Protein AF-A0A182SJ59-F1 (afdb_monomer)

Sequence (377 aa):
MSSLLSLVAFGLVLLAVPGLAGTRPQEVRINKCCRLGEFYNVAERLCVAGGIAKWVPRIFLPAKGQLYKDLGSAPPFMKFTEQQQPETCPRPNVYDVDLVTLMGNGSLFLNQKHVLVPVPDYCIDEKVALVCPERPTDVLGADGNKGGQMDSLQAPEKTSVVLRCCGSNFAYDRGNRTCSKLPRGHELYDSKIVNSPYVELSYGFPACKEHAIAGAFEESRLQEQTGSVTTDSGKIFASGEFCLEHVRDDDRTVYVFTCSEHFQPASVPIAKQDGRLVLYSAGLLISTIFLAATLATGLLVPSQHHVLHWRCQTHYVACLLVGDLLLAITQLSGNSITGPACTTIGSPLFSRGGGYCLAAWAQKKKHPFMRGKVIYN

Nearest PDB structures (foldseek):
  5szg-assembly1_A  TM=8.572E-01  e=7.106E+00  Homo sapiens
  4ijj-assembly1_A  TM=4.856E-01  e=3.354E+00  Pseudomonas aeruginosa UCBPP-PA14

Foldseek 3Di:
DDDDDDDDDDPPPPPPPPPPPDPDQAAEEAEAQAAQQWFQDPVVRDTDGHAHNFQDFWEDEVVVRDIDDDGSDDDPRYHYDHNQAQPPDPAFDKDFSVQWYAYSNGWIQRNFQRDTHHRNQWHDGRTIITGHDDDPDDDPDPDDDDDDDDDPPPQAAQQEEAEAADDQQWAQEPVVRDTDHHDPPPPCHRDDPADDSNYHYTYHAAPEDDKDFLAWFDNVQQDRNQRWGAHPLRDIDGHRQWHWGHHPPDDRTITIMGYVVVPPPPPPPPPDPPPVLVVLLVVLVVLLVVLVVVLVVLVVDPDPPCPPVSVVVSVQSVVVNVVSVLVNCCSVCPPVDDDVVVVVSVDPPPDDDDPDHPVVVVPPVPDDDDDDDDDDD

pLDDT: mean 71.76, std 20.45, range [23.69, 93.69]

Secondary structure (DSSP, 8-state):
---------------------PPPPPPEEEEBSS-TTEEEETTTTEEEE---SS----EEEGGGTEE--STT---TTEEEETT---TT-SSPEEEEGGGEEEETTSPEEETTTTEEEPGGGEEE-SSEEEEPPPP------SS--------TT-SPP--EEEEESS-TTEEEETTTTEEEEPPTT-TTTT--S---TTEEEEE---SSSSEEEEEE--GGGEETTTTEEE-TTS-EE-BTTEEEEEBTTSSS-EEEEEETTT--------TT-TTHHHHHHHHHHHHHHHHHHHHHHHHH---SS-HHHHHHHHHHHHHHHHHHHHHHHHHHHTT---SHHHHHHHS---SSS-TTSTTTTSSTTS------PPP--

Radius of gyration: 36.67 Å; Cα contacts (8 Å, |Δi|>4): 521; chains: 1; bounding box: 100×80×108 Å

InterPro domains:
  IPR052808 G-protein coupled receptor Mth-like [PTHR46953] (5-346)

Mean predicted aligned error: 19.68 Å

Solvent-accessible surface area (backbone atoms only — not comparable to full-atom values): 23242 Å² total; per-residue (Å²): 133,84,84,86,88,86,81,88,82,81,80,79,78,76,76,76,72,81,70,83,74,72,76,74,73,72,77,34,73,35,35,21,40,28,46,88,30,29,28,72,37,80,90,79,73,41,67,40,82,81,33,66,84,64,70,51,78,56,36,37,31,72,95,73,74,41,66,66,80,59,80,48,54,70,60,94,41,52,45,77,41,61,58,30,61,36,80,80,42,98,70,52,46,82,39,54,37,89,49,39,37,37,34,72,84,42,33,39,31,33,60,40,68,76,42,77,42,54,48,62,42,26,14,39,43,86,65,35,26,39,33,42,71,82,70,97,62,80,76,87,62,95,62,99,65,92,73,78,90,70,68,91,86,69,70,66,72,61,63,14,49,37,32,24,40,40,56,92,43,37,28,36,31,81,88,77,73,40,69,39,81,57,58,92,87,43,90,66,48,82,61,71,94,71,94,51,78,36,47,39,78,32,35,38,68,43,96,60,96,50,78,36,79,76,42,69,59,56,76,90,40,48,40,56,73,63,29,25,39,46,44,90,88,71,50,75,40,53,50,60,54,35,15,39,40,40,41,71,93,49,92,81,50,37,29,34,34,26,35,45,86,74,53,65,80,73,69,73,75,77,82,81,60,75,69,61,57,53,51,53,50,52,50,35,54,54,50,38,54,54,45,51,51,52,52,51,54,49,73,73,54,78,67,93,75,58,75,68,62,57,51,54,53,50,54,51,50,52,53,50,37,55,51,40,48,51,54,41,47,54,65,74,42,62,84,77,60,80,58,75,66,45,55,59,71,71,37,77,92,80,77,88,87,78,95,70,77,69,72,71,66,71,62,76,80,76,72,93,84,88,86,79,87,85,88,85,136

Structure (mmCIF, N/CA/C/O backbone):
data_AF-A0A182SJ59-F1
#
_entry.id   AF-A0A182SJ59-F1
#
loop_
_atom_site.group_PDB
_atom_site.id
_atom_site.type_symbol
_atom_site.label_atom_id
_atom_site.label_alt_id
_atom_site.label_comp_id
_atom_site.label_asym_id
_atom_site.label_entity_id
_atom_site.label_seq_id
_atom_site.pdbx_PDB_ins_code
_atom_site.Cartn_x
_atom_site.Cartn_y
_atom_site.Cartn_z
_atom_site.occupancy
_atom_site.B_iso_or_equiv
_atom_site.auth_seq_id
_atom_site.auth_comp_id
_atom_site.auth_asym_id
_atom_site.auth_atom_id
_atom_site.pdbx_PDB_model_num
ATOM 1 N N . MET A 1 1 ? 71.422 -63.489 -22.063 1.00 36.53 1 MET A N 1
ATOM 2 C CA . MET A 1 1 ? 71.045 -62.222 -22.724 1.00 36.53 1 MET A CA 1
ATOM 3 C C . MET A 1 1 ? 69.590 -61.936 -22.368 1.00 36.53 1 MET A C 1
ATOM 5 O O . MET A 1 1 ? 68.780 -62.815 -22.606 1.00 36.53 1 MET A O 1
ATOM 9 N N . SER A 1 2 ? 69.342 -60.776 -21.738 1.00 35.69 2 SER A N 1
ATOM 10 C CA . SER A 1 2 ? 68.062 -60.085 -21.425 1.00 35.69 2 SER A CA 1
ATOM 11 C C . SER A 1 2 ? 66.945 -60.888 -20.728 1.00 35.69 2 SER A C 1
ATOM 13 O O . SER A 1 2 ? 66.396 -61.809 -21.306 1.00 35.69 2 SER A O 1
ATOM 15 N N . SER A 1 3 ? 66.594 -60.678 -19.452 1.00 35.38 3 SER A N 1
ATOM 16 C CA . SER A 1 3 ? 66.196 -59.451 -18.725 1.00 35.38 3 SER A CA 1
ATOM 17 C C . SER A 1 3 ? 64.843 -58.861 -19.173 1.00 35.38 3 SER A C 1
ATOM 19 O O . SER A 1 3 ? 64.763 -58.255 -20.231 1.00 35.38 3 SER A O 1
ATOM 21 N N . LEU A 1 4 ? 63.824 -59.099 -18.330 1.00 38.91 4 LEU A N 1
ATOM 22 C CA . LEU A 1 4 ? 62.827 -58.173 -17.750 1.00 38.91 4 LEU A CA 1
ATOM 23 C C . LEU A 1 4 ? 62.062 -57.122 -18.599 1.00 38.91 4 LEU A C 1
ATOM 25 O O . LEU A 1 4 ? 62.650 -56.340 -19.332 1.00 38.91 4 LEU A O 1
ATOM 29 N N . LEU A 1 5 ? 60.770 -56.999 -18.223 1.00 38.84 5 LEU A N 1
ATOM 30 C CA . LEU A 1 5 ? 59.840 -55.847 -18.306 1.00 38.84 5 LEU A CA 1
ATOM 31 C C . LEU A 1 5 ? 59.159 -55.566 -19.664 1.00 38.84 5 LEU A C 1
ATOM 33 O O . LEU A 1 5 ? 59.815 -55.198 -20.626 1.00 38.84 5 LEU A O 1
ATOM 37 N N . SER A 1 6 ? 57.816 -55.569 -19.725 1.00 36.47 6 SER A N 1
ATOM 38 C CA . SER A 1 6 ? 57.025 -54.373 -19.372 1.00 36.47 6 SER A CA 1
ATOM 39 C C . SER A 1 6 ? 55.509 -54.492 -19.653 1.00 36.47 6 SER A C 1
ATOM 41 O O . SER A 1 6 ? 55.091 -54.931 -20.717 1.00 36.47 6 SER A O 1
ATOM 43 N N . LEU A 1 7 ? 54.736 -53.961 -18.695 1.00 41.69 7 LEU A N 1
ATOM 44 C CA . LEU A 1 7 ? 53.456 -53.237 -18.815 1.00 41.69 7 LEU A CA 1
ATOM 45 C C . LEU A 1 7 ? 52.148 -53.983 -19.148 1.00 41.69 7 LEU A C 1
ATOM 47 O O . LEU A 1 7 ? 51.670 -54.030 -20.276 1.00 41.69 7 LEU A O 1
ATOM 51 N N . VAL A 1 8 ? 51.470 -54.383 -18.066 1.00 41.34 8 VAL A N 1
ATOM 52 C CA . VAL A 1 8 ? 50.005 -54.462 -17.974 1.00 41.34 8 VAL A CA 1
ATOM 53 C C . VAL A 1 8 ? 49.444 -53.034 -17.998 1.00 41.34 8 VAL A C 1
ATOM 55 O O . VAL A 1 8 ? 49.619 -52.276 -17.044 1.00 41.34 8 VAL A O 1
ATOM 58 N N . ALA A 1 9 ? 48.777 -52.656 -19.086 1.00 43.44 9 ALA A N 1
ATOM 59 C CA . ALA A 1 9 ? 48.043 -51.400 -19.183 1.00 43.44 9 ALA A CA 1
ATOM 60 C C . ALA A 1 9 ? 46.674 -51.544 -18.494 1.00 43.44 9 ALA A C 1
ATOM 62 O O . ALA A 1 9 ? 45.722 -52.068 -19.070 1.00 43.44 9 ALA A O 1
ATOM 63 N N . PHE A 1 10 ? 46.571 -51.079 -17.247 1.00 40.28 10 PHE A N 1
ATOM 64 C CA . PHE A 1 10 ? 45.283 -50.831 -16.597 1.00 40.28 10 PHE A CA 1
ATOM 65 C C . PHE A 1 10 ? 44.642 -49.591 -17.235 1.00 40.28 10 PHE A C 1
ATOM 67 O O . PHE A 1 10 ? 45.001 -48.455 -16.927 1.00 40.28 10 PHE A O 1
ATOM 74 N N . GLY A 1 11 ? 43.698 -49.814 -18.149 1.00 38.88 11 GLY A N 1
ATOM 75 C CA . GLY A 1 11 ? 42.823 -48.771 -18.673 1.00 38.88 11 GLY A CA 1
ATOM 76 C C . GLY A 1 11 ? 41.840 -48.320 -17.596 1.00 38.88 11 GLY A C 1
ATOM 77 O O . GLY A 1 11 ? 40.799 -48.941 -17.399 1.00 38.88 11 GLY A O 1
ATOM 78 N N . LEU A 1 12 ? 42.175 -47.239 -16.891 1.00 42.06 12 LEU A N 1
ATOM 79 C CA . LEU A 1 12 ? 41.248 -46.529 -16.018 1.00 42.06 12 LEU A CA 1
ATOM 80 C C . LEU A 1 12 ? 40.270 -45.751 -16.913 1.00 42.06 12 LEU A C 1
ATOM 82 O O . LEU A 1 12 ? 40.544 -44.627 -17.333 1.00 42.06 12 LEU A O 1
ATOM 86 N N . VAL A 1 13 ? 39.144 -46.372 -17.266 1.00 42.69 13 VAL A N 1
ATOM 87 C CA . VAL A 1 13 ? 38.029 -45.677 -17.921 1.00 42.69 13 VAL A CA 1
ATOM 88 C C . VAL A 1 13 ? 37.413 -44.744 -16.881 1.00 42.69 13 VAL A C 1
ATOM 90 O O . VAL A 1 13 ? 36.574 -45.141 -16.074 1.00 42.69 13 VAL A O 1
ATOM 93 N N . LEU A 1 14 ? 37.880 -43.495 -16.873 1.00 40.72 14 LEU A N 1
ATOM 94 C CA . LEU A 1 14 ? 37.204 -42.377 -16.229 1.00 40.72 14 LEU A CA 1
ATOM 95 C C . LEU A 1 14 ? 35.844 -42.213 -16.910 1.00 40.72 14 LEU A C 1
ATOM 97 O O . LEU A 1 14 ? 35.724 -41.574 -17.953 1.00 40.72 14 LEU A O 1
ATOM 101 N N . LEU A 1 15 ? 34.817 -42.819 -16.316 1.00 43.41 15 LEU A N 1
ATOM 102 C CA . LEU A 1 15 ? 33.432 -42.446 -16.554 1.00 43.41 15 LEU A CA 1
ATOM 103 C C . LEU A 1 15 ? 33.292 -40.983 -16.130 1.00 43.41 15 LEU A C 1
ATOM 105 O O . LEU A 1 15 ? 33.127 -40.670 -14.951 1.00 43.41 15 LEU A O 1
ATOM 109 N N . ALA A 1 16 ? 33.418 -40.083 -17.104 1.00 40.00 16 ALA A N 1
ATOM 110 C CA . ALA A 1 16 ? 33.012 -38.701 -16.968 1.00 40.00 16 ALA A CA 1
ATOM 111 C C . ALA A 1 16 ? 31.518 -38.707 -16.638 1.00 40.00 16 ALA A C 1
ATOM 113 O O . ALA A 1 16 ? 30.671 -38.897 -17.509 1.00 40.00 16 ALA A O 1
ATOM 114 N N . VAL A 1 17 ? 31.204 -38.553 -15.353 1.00 47.22 17 VAL A N 1
ATOM 115 C CA . VAL A 1 17 ? 29.862 -38.206 -14.901 1.00 47.22 17 VAL A CA 1
ATOM 116 C C . VAL A 1 17 ? 29.517 -36.905 -15.625 1.00 47.22 17 VAL A C 1
ATOM 118 O O . VAL A 1 17 ? 30.250 -35.926 -15.448 1.00 47.22 17 VAL A O 1
ATOM 121 N N . PRO A 1 18 ? 28.466 -36.855 -16.463 1.00 48.31 18 PRO A N 1
ATOM 122 C CA . PRO A 1 18 ? 28.011 -35.591 -17.001 1.00 48.31 18 PRO A CA 1
ATOM 123 C C . PRO A 1 18 ? 27.525 -34.784 -15.803 1.00 48.31 18 PRO A C 1
ATOM 125 O O . PRO A 1 18 ? 26.466 -35.049 -15.232 1.00 48.31 18 PRO A O 1
ATOM 128 N N . GLY A 1 19 ? 28.363 -33.843 -15.366 1.00 42.59 19 GLY A N 1
ATOM 129 C CA . GLY A 1 19 ? 27.970 -32.843 -14.396 1.00 42.59 19 GLY A CA 1
ATOM 130 C C . GLY A 1 19 ? 26.693 -32.204 -14.911 1.00 42.59 19 GLY A C 1
ATOM 131 O O . GLY A 1 19 ? 26.637 -31.790 -16.069 1.00 42.59 19 GLY A O 1
ATOM 132 N N . LEU A 1 20 ? 25.664 -32.183 -14.062 1.00 43.38 20 LEU A N 1
ATOM 133 C CA . LEU A 1 20 ? 24.454 -31.406 -14.277 1.00 43.38 20 LEU A CA 1
ATOM 134 C C . LEU A 1 20 ? 24.878 -29.988 -14.660 1.00 43.38 20 LEU A C 1
ATOM 136 O O . LEU A 1 20 ? 25.262 -29.187 -13.807 1.00 43.38 20 LEU A O 1
ATOM 140 N N . ALA A 1 21 ? 24.854 -29.702 -15.960 1.00 42.50 21 ALA A N 1
ATOM 141 C CA . ALA A 1 21 ? 25.002 -28.364 -16.478 1.00 42.50 21 ALA A CA 1
ATOM 142 C C . ALA A 1 21 ? 23.799 -27.588 -15.948 1.00 42.50 21 ALA A C 1
ATOM 144 O O . ALA A 1 21 ? 22.687 -27.715 -16.459 1.00 42.50 21 ALA A O 1
ATOM 145 N N . GLY A 1 22 ? 24.011 -26.846 -14.860 1.00 48.75 22 GLY A N 1
ATOM 146 C CA . GLY A 1 22 ? 23.034 -25.892 -14.367 1.00 48.75 22 GLY A CA 1
ATOM 147 C C . GLY A 1 22 ? 22.662 -24.982 -15.528 1.00 48.75 22 GLY A C 1
ATOM 148 O O . GLY A 1 22 ? 23.524 -24.307 -16.092 1.00 48.75 22 GLY A O 1
ATOM 149 N N . THR A 1 23 ? 21.395 -25.017 -15.930 1.00 59.31 23 THR A N 1
ATOM 150 C CA . THR A 1 23 ? 20.850 -24.165 -16.985 1.00 59.31 23 THR A CA 1
ATOM 151 C C . THR A 1 23 ? 21.232 -22.719 -16.685 1.00 59.31 23 THR A C 1
ATOM 153 O O . THR A 1 23 ? 20.853 -22.179 -15.641 1.00 59.31 23 THR A O 1
ATOM 156 N N . ARG A 1 24 ? 22.032 -22.105 -17.566 1.00 60.62 24 ARG A N 1
ATOM 157 C CA . ARG A 1 24 ? 22.448 -20.707 -17.428 1.00 60.62 24 ARG A CA 1
ATOM 158 C C . ARG A 1 24 ? 21.183 -19.841 -17.339 1.00 60.62 24 ARG A C 1
ATOM 160 O O . ARG A 1 24 ? 20.296 -20.026 -18.171 1.00 60.62 24 ARG A O 1
ATOM 167 N N . PRO A 1 25 ? 21.073 -18.926 -16.359 1.00 68.19 25 PRO A N 1
ATOM 168 C CA . PRO A 1 25 ? 19.907 -18.059 -16.255 1.00 68.19 25 PRO A CA 1
ATOM 169 C C . PRO A 1 25 ? 19.729 -17.271 -17.556 1.00 68.19 25 PRO A C 1
ATOM 171 O O . PRO A 1 25 ? 20.706 -16.728 -18.078 1.00 68.19 25 PRO A O 1
ATOM 174 N N . GLN A 1 26 ? 18.504 -17.245 -18.082 1.00 81.00 26 GLN A N 1
ATOM 175 C CA . GLN A 1 26 ? 18.163 -16.483 -19.281 1.00 81.00 26 GLN A CA 1
ATOM 176 C C . GLN A 1 26 ? 18.445 -14.994 -19.040 1.00 81.00 26 GLN A C 1
ATOM 178 O O . GLN A 1 26 ? 18.130 -14.472 -17.971 1.00 81.00 26 GLN A O 1
ATOM 183 N N . GLU A 1 27 ? 19.062 -14.324 -20.017 1.00 89.19 27 GLU A N 1
ATOM 184 C CA . GLU A 1 27 ? 19.279 -12.879 -19.940 1.00 89.19 27 GLU A CA 1
ATOM 185 C C . GLU A 1 27 ? 17.932 -12.153 -20.012 1.00 89.19 27 GLU A C 1
ATOM 187 O O . GLU A 1 27 ? 17.121 -12.418 -20.900 1.00 89.19 27 GLU A O 1
ATOM 192 N N . VAL A 1 28 ? 17.708 -11.230 -19.080 1.00 91.06 28 VAL A N 1
ATOM 193 C CA . VAL A 1 28 ? 16.493 -10.422 -18.985 1.00 91.06 28 VAL A CA 1
ATOM 194 C C . VAL A 1 28 ? 16.872 -8.952 -19.119 1.00 91.06 28 VAL A C 1
ATOM 196 O O . VAL A 1 28 ? 17.751 -8.464 -18.402 1.00 91.06 28 VAL A O 1
ATOM 199 N N . ARG A 1 29 ? 16.198 -8.241 -20.027 1.00 92.31 29 ARG A N 1
ATOM 200 C CA . ARG A 1 29 ? 16.384 -6.803 -20.251 1.00 92.31 29 ARG A CA 1
ATOM 201 C C . ARG A 1 29 ? 15.231 -6.023 -19.645 1.00 92.31 29 ARG A C 1
ATOM 203 O O . ARG A 1 29 ? 14.078 -6.367 -19.873 1.00 92.31 29 ARG A O 1
ATOM 210 N N . ILE A 1 30 ? 15.567 -5.003 -18.870 1.00 92.88 30 ILE A N 1
ATOM 211 C CA . ILE A 1 30 ? 14.636 -4.187 -18.096 1.00 92.88 30 ILE A CA 1
ATOM 212 C C . ILE A 1 30 ? 14.757 -2.743 -18.548 1.00 92.88 30 ILE A C 1
ATOM 214 O O . ILE A 1 30 ? 15.862 -2.229 -18.695 1.00 92.88 30 ILE A O 1
ATOM 218 N N . ASN A 1 31 ? 13.630 -2.071 -18.721 1.00 93.38 31 ASN A N 1
ATOM 219 C CA . ASN A 1 31 ? 13.609 -0.702 -19.210 1.00 93.38 31 ASN A CA 1
ATOM 220 C C . ASN A 1 31 ? 13.918 0.286 -18.078 1.00 93.38 31 ASN A C 1
ATOM 222 O O . ASN A 1 31 ? 13.197 0.337 -17.075 1.00 93.38 31 ASN A O 1
ATOM 226 N N . LYS A 1 32 ? 14.973 1.087 -18.250 1.00 92.06 32 LYS A N 1
ATOM 227 C CA . LYS A 1 32 ? 15.190 2.318 -17.490 1.00 92.06 32 LYS A CA 1
ATOM 228 C C . LYS A 1 32 ? 14.562 3.483 -18.246 1.00 92.06 32 LYS A C 1
ATOM 230 O O . LYS A 1 32 ? 14.845 3.665 -19.429 1.00 92.06 32 LYS A O 1
ATOM 235 N N . CYS A 1 33 ? 13.775 4.299 -17.548 1.00 92.25 33 CYS A N 1
ATOM 236 C CA . CYS A 1 33 ? 13.073 5.423 -18.167 1.00 92.25 33 CYS A CA 1
ATOM 237 C C . CYS A 1 33 ? 14.028 6.474 -18.758 1.00 92.25 33 CYS A C 1
ATOM 239 O O . CYS A 1 33 ? 13.831 6.912 -19.891 1.00 92.25 33 CYS A O 1
ATOM 241 N N . CYS A 1 34 ? 15.056 6.873 -18.004 1.00 92.12 34 CYS A N 1
ATOM 242 C CA . CYS A 1 34 ? 16.034 7.886 -18.412 1.00 92.12 34 CYS A CA 1
ATOM 243 C C . CYS A 1 34 ? 17.420 7.296 -18.721 1.00 92.12 34 CYS A C 1
ATOM 245 O O . CYS A 1 34 ? 17.636 6.085 -18.626 1.00 92.12 34 CYS A O 1
ATOM 247 N N . ARG A 1 35 ? 18.383 8.131 -19.121 1.00 91.62 35 ARG A N 1
ATOM 248 C CA . ARG A 1 35 ? 19.781 7.691 -19.276 1.00 91.62 35 ARG A CA 1
ATOM 249 C C . ARG A 1 35 ? 20.465 7.525 -17.922 1.00 91.62 35 ARG A C 1
ATOM 251 O O . ARG A 1 35 ? 19.993 8.044 -16.911 1.00 91.62 35 ARG A O 1
ATOM 258 N N . LEU A 1 36 ? 21.570 6.787 -17.863 1.00 87.19 36 LEU A N 1
ATOM 259 C CA . LEU A 1 36 ? 22.388 6.742 -16.647 1.00 87.19 36 LEU A CA 1
ATOM 260 C C . LEU A 1 36 ? 22.887 8.150 -16.280 1.00 87.19 36 LEU A C 1
ATOM 262 O O . LEU A 1 36 ? 23.395 8.878 -17.129 1.00 87.19 36 LEU A O 1
ATOM 266 N N . GLY A 1 37 ? 22.740 8.530 -15.007 1.00 86.19 37 GLY A N 1
ATOM 267 C CA . GLY A 1 37 ? 23.026 9.891 -14.530 1.00 86.19 37 GLY A CA 1
ATOM 268 C C . GLY A 1 37 ? 21.869 10.885 -14.705 1.00 86.19 37 GLY A C 1
ATOM 269 O O . GLY A 1 37 ? 21.983 12.040 -14.287 1.00 86.19 37 GLY A O 1
ATOM 270 N N . GLU A 1 38 ? 20.745 10.444 -15.270 1.00 91.50 38 GLU A N 1
ATOM 271 C CA . GLU A 1 38 ? 19.478 11.173 -15.309 1.00 91.50 38 GLU A CA 1
ATOM 272 C C . GLU A 1 38 ? 18.411 10.445 -14.485 1.00 91.50 38 GLU A C 1
ATOM 274 O O . GLU A 1 38 ? 18.408 9.211 -14.381 1.00 91.50 38 GLU A O 1
ATOM 279 N N . PHE A 1 39 ? 17.464 11.220 -13.961 1.00 91.00 39 PHE A N 1
ATOM 280 C CA . PHE A 1 39 ? 16.271 10.711 -13.293 1.00 91.00 39 PHE A CA 1
ATOM 281 C C . PHE A 1 39 ? 15.008 11.335 -13.887 1.00 91.00 39 PHE A C 1
ATOM 283 O O . PHE A 1 39 ? 15.034 12.421 -14.471 1.00 91.00 39 PHE A O 1
ATOM 290 N N . TYR A 1 40 ? 13.880 10.649 -13.725 1.00 91.69 40 TYR A N 1
ATOM 291 C CA . TYR A 1 40 ? 12.592 11.141 -14.202 1.00 91.69 40 TYR A CA 1
ATOM 292 C C . TYR A 1 40 ? 12.003 12.174 -13.231 1.00 91.69 40 TYR A C 1
ATOM 294 O O . TYR A 1 40 ? 11.711 11.858 -12.074 1.00 91.69 40 TYR A O 1
ATOM 302 N N . ASN A 1 41 ? 11.807 13.408 -13.697 1.00 91.25 41 ASN A N 1
ATOM 303 C CA . ASN A 1 41 ? 11.134 14.461 -12.944 1.00 91.25 41 ASN A CA 1
ATOM 304 C C . ASN A 1 41 ? 9.617 14.373 -13.159 1.00 91.25 41 ASN A C 1
ATOM 306 O O . ASN A 1 41 ? 9.122 14.592 -14.262 1.00 91.25 41 ASN A O 1
ATOM 310 N N . VAL A 1 42 ? 8.868 14.099 -12.088 1.00 88.38 42 VAL A N 1
ATOM 311 C CA . VAL A 1 42 ? 7.404 13.950 -12.133 1.00 88.38 42 VAL A CA 1
ATOM 312 C C . VAL A 1 42 ? 6.691 15.262 -12.484 1.00 88.38 42 VAL A C 1
ATOM 314 O O . VAL A 1 42 ? 5.680 15.229 -13.183 1.00 88.38 42 VAL A O 1
ATOM 317 N N . ALA A 1 43 ? 7.214 16.409 -12.034 1.00 88.50 43 ALA A N 1
ATOM 318 C CA . ALA A 1 43 ? 6.587 17.714 -12.257 1.00 88.50 43 ALA A CA 1
ATOM 319 C C . ALA A 1 43 ? 6.683 18.147 -13.727 1.00 88.50 43 ALA A C 1
ATOM 321 O O . ALA A 1 43 ? 5.706 18.608 -14.310 1.00 88.50 43 ALA A O 1
ATOM 322 N N . GLU A 1 44 ? 7.854 17.949 -14.330 1.00 88.44 44 GLU A N 1
ATOM 323 C CA . GLU A 1 44 ? 8.134 18.326 -15.721 1.00 88.44 44 GLU A CA 1
ATOM 324 C C . GLU A 1 44 ? 7.829 17.195 -16.711 1.00 88.44 44 GLU A C 1
ATOM 326 O O . GLU A 1 44 ? 7.769 17.432 -17.914 1.00 88.44 44 GLU A O 1
ATOM 331 N N . ARG A 1 45 ? 7.613 15.969 -16.211 1.00 87.44 45 ARG A N 1
ATOM 332 C CA . ARG A 1 45 ? 7.426 14.732 -16.990 1.00 87.44 45 ARG A CA 1
ATOM 333 C C . ARG A 1 45 ? 8.565 14.454 -17.974 1.00 87.44 45 ARG A C 1
ATOM 335 O O . ARG A 1 45 ? 8.351 13.893 -19.048 1.00 87.44 45 ARG A O 1
ATOM 342 N N . LEU A 1 46 ? 9.778 14.845 -17.597 1.00 90.81 46 LEU A N 1
ATOM 343 C CA . LEU A 1 46 ? 10.977 14.780 -18.425 1.00 90.81 46 LEU A CA 1
ATOM 344 C C . LEU A 1 46 ? 12.145 14.188 -17.637 1.00 90.81 46 LEU A C 1
ATOM 346 O O . LEU A 1 46 ? 12.187 14.242 -16.408 1.00 90.81 46 LEU A O 1
ATOM 350 N N . CYS A 1 47 ? 13.103 13.625 -18.367 1.00 91.19 47 CYS A N 1
ATOM 351 C CA . CYS A 1 47 ? 14.369 13.182 -17.804 1.00 91.19 47 CYS A CA 1
ATOM 352 C C . CYS A 1 47 ? 15.281 14.388 -17.584 1.00 91.19 47 CYS A C 1
ATOM 354 O O . CYS A 1 47 ? 15.510 15.169 -18.508 1.00 91.19 47 CYS A O 1
ATOM 356 N N . VAL A 1 48 ? 15.791 14.531 -16.364 1.00 92.94 48 VAL A N 1
ATOM 357 C CA . VAL A 1 48 ? 16.680 15.626 -15.970 1.00 92.94 48 VAL A CA 1
ATOM 358 C C . VAL A 1 48 ? 17.996 15.072 -15.437 1.00 92.94 48 VAL A C 1
ATOM 360 O O . VAL A 1 48 ? 18.042 13.997 -14.836 1.00 92.94 48 VAL A O 1
ATOM 363 N N . ALA A 1 49 ? 19.081 15.811 -15.662 1.00 90.75 49 ALA A N 1
ATOM 364 C CA . ALA A 1 49 ? 20.400 15.449 -15.157 1.00 90.75 49 ALA A CA 1
ATOM 365 C C . ALA A 1 49 ? 20.462 15.553 -13.622 1.00 90.75 49 ALA A C 1
ATOM 367 O O . ALA A 1 49 ? 19.822 16.416 -13.021 1.00 90.75 49 ALA A O 1
ATOM 368 N N . GLY A 1 50 ? 21.273 14.698 -12.995 1.00 85.44 50 GLY A N 1
ATOM 369 C CA . GLY A 1 50 ? 21.474 14.680 -11.538 1.00 85.44 50 GLY A CA 1
ATOM 370 C C . GLY A 1 50 ? 21.128 13.352 -10.864 1.00 85.44 50 GLY A C 1
ATOM 371 O O . GLY A 1 50 ? 20.988 13.310 -9.644 1.00 85.44 50 GLY A O 1
ATOM 372 N N . GLY A 1 51 ? 20.972 12.287 -11.651 1.00 79.06 51 GLY A N 1
ATOM 373 C CA . GLY A 1 51 ? 20.772 10.928 -11.164 1.00 79.06 51 GLY A CA 1
ATOM 374 C C . GLY A 1 51 ? 22.065 10.281 -10.666 1.00 79.06 51 GLY A C 1
ATOM 375 O O . GLY A 1 51 ? 23.182 10.726 -10.954 1.00 79.06 51 GLY A O 1
ATOM 376 N N . ILE A 1 52 ? 21.918 9.193 -9.923 1.00 81.00 52 ILE A N 1
ATOM 377 C CA . ILE A 1 52 ? 23.014 8.346 -9.462 1.00 81.00 52 ILE A CA 1
ATOM 378 C C . ILE A 1 52 ? 23.467 7.369 -10.558 1.00 81.00 52 ILE A C 1
ATOM 380 O O . ILE A 1 52 ? 22.692 6.658 -11.193 1.00 81.00 52 ILE A O 1
ATOM 384 N N . ALA A 1 53 ? 24.785 7.261 -10.742 1.00 70.12 53 ALA A N 1
ATOM 385 C CA . ALA A 1 53 ? 25.382 6.394 -11.765 1.00 70.12 53 ALA A CA 1
ATOM 386 C C . ALA A 1 53 ? 25.151 4.889 -11.522 1.00 70.12 53 ALA A C 1
ATOM 388 O O . ALA A 1 53 ? 25.326 4.075 -12.427 1.00 70.12 53 ALA A O 1
ATOM 389 N N . LYS A 1 54 ? 24.789 4.502 -10.293 1.00 76.19 54 LYS A N 1
ATOM 390 C CA . LYS A 1 54 ? 24.608 3.109 -9.889 1.00 76.19 54 LYS A CA 1
ATOM 391 C C . LYS A 1 54 ? 23.320 2.967 -9.086 1.00 76.19 54 LYS A C 1
ATOM 393 O O . LYS A 1 54 ? 23.314 3.188 -7.879 1.00 76.19 54 LYS A O 1
ATOM 398 N N . TRP A 1 55 ? 22.243 2.594 -9.767 1.00 76.62 55 TRP A N 1
ATOM 399 C CA . TRP A 1 55 ? 20.916 2.439 -9.179 1.00 76.62 55 TRP A CA 1
ATOM 400 C C . TRP A 1 55 ? 20.286 1.131 -9.660 1.00 76.62 55 TRP A C 1
ATOM 402 O O . TRP A 1 55 ? 20.429 0.756 -10.823 1.00 76.62 55 TRP A O 1
ATOM 412 N N . VAL A 1 56 ? 19.635 0.410 -8.746 1.00 84.62 56 VAL A N 1
ATOM 413 C CA . VAL A 1 56 ? 18.924 -0.842 -9.034 1.00 84.62 56 VAL A CA 1
ATOM 414 C C . VAL A 1 56 ? 17.739 -0.944 -8.066 1.00 84.62 56 VAL A C 1
ATOM 416 O O . VAL A 1 56 ? 17.957 -0.779 -6.862 1.00 84.62 56 VAL A O 1
ATOM 419 N N . PRO A 1 57 ? 16.507 -1.207 -8.547 1.00 85.06 57 PRO A N 1
ATOM 420 C CA . PRO A 1 57 ? 15.335 -1.358 -7.685 1.00 85.06 57 PRO A CA 1
ATOM 421 C C . PRO A 1 57 ? 15.421 -2.634 -6.837 1.00 85.06 57 PRO A C 1
ATOM 423 O O . PRO A 1 57 ? 16.302 -3.477 -7.022 1.00 85.06 57 PRO A O 1
ATOM 426 N N . ARG A 1 58 ? 14.480 -2.824 -5.908 1.00 89.81 58 ARG A N 1
ATOM 427 C CA . ARG A 1 58 ? 14.396 -4.073 -5.138 1.00 89.81 58 ARG A CA 1
ATOM 428 C C . ARG A 1 58 ? 14.086 -5.232 -6.081 1.00 89.81 58 ARG A C 1
ATOM 430 O O . ARG A 1 58 ? 13.060 -5.221 -6.757 1.00 89.81 58 ARG A O 1
ATOM 437 N N . ILE A 1 59 ? 14.964 -6.233 -6.107 1.00 90.69 59 ILE A N 1
ATOM 438 C CA . ILE A 1 59 ? 14.799 -7.422 -6.947 1.00 90.69 59 ILE A CA 1
ATOM 439 C C . ILE A 1 59 ? 14.432 -8.611 -6.070 1.00 90.69 59 ILE A C 1
ATOM 441 O O . ILE A 1 59 ? 15.187 -8.982 -5.171 1.00 90.69 59 ILE A O 1
ATOM 445 N N . PHE A 1 60 ? 13.305 -9.250 -6.358 1.00 89.88 60 PHE A N 1
ATOM 446 C CA . PHE A 1 60 ? 12.928 -10.527 -5.770 1.00 89.88 60 PHE A CA 1
ATOM 447 C C . PHE A 1 60 ? 13.288 -11.671 -6.719 1.00 89.88 60 PHE A C 1
ATOM 449 O O . PHE A 1 60 ? 12.996 -11.623 -7.914 1.00 89.88 60 PHE A O 1
ATOM 456 N N . LEU A 1 61 ? 13.930 -12.717 -6.191 1.00 89.12 61 LEU A N 1
ATOM 457 C CA . LEU A 1 61 ? 14.324 -13.907 -6.945 1.00 89.12 61 LEU A CA 1
ATOM 458 C C . LEU A 1 61 ? 13.431 -15.091 -6.545 1.00 89.12 61 LEU A C 1
ATOM 460 O O . LEU A 1 61 ? 13.754 -15.776 -5.569 1.00 89.12 61 LEU A O 1
ATOM 464 N N . PRO A 1 62 ? 12.355 -15.396 -7.302 1.00 85.00 62 PRO A N 1
ATOM 465 C CA . PRO A 1 62 ? 11.398 -16.441 -6.931 1.00 85.00 62 PRO A CA 1
ATOM 466 C C . PRO A 1 62 ? 12.047 -17.813 -6.745 1.00 85.00 62 PRO A C 1
ATOM 468 O O . PRO A 1 62 ? 11.753 -18.503 -5.778 1.00 85.00 62 PRO A O 1
ATOM 471 N N . ALA A 1 63 ? 13.007 -18.168 -7.608 1.00 83.81 63 ALA A N 1
ATOM 472 C CA . ALA A 1 63 ? 13.730 -19.440 -7.538 1.00 83.81 63 ALA A CA 1
ATOM 473 C C . ALA A 1 63 ? 14.525 -19.632 -6.232 1.00 83.81 63 ALA A C 1
ATOM 475 O O . ALA A 1 63 ? 14.830 -20.761 -5.861 1.00 83.81 63 ALA A O 1
ATOM 476 N N . LYS A 1 64 ? 14.877 -18.538 -5.544 1.00 84.56 64 LYS A N 1
ATOM 477 C CA . LYS A 1 64 ? 15.584 -18.564 -4.256 1.00 84.56 64 LYS A CA 1
ATOM 478 C C . LYS A 1 64 ? 14.693 -18.153 -3.078 1.00 84.56 64 LYS A C 1
ATOM 480 O O . LYS A 1 64 ? 15.173 -18.165 -1.952 1.00 84.56 64 LYS A O 1
ATOM 485 N N . GLY A 1 65 ? 13.446 -17.741 -3.330 1.00 85.50 65 GLY A N 1
ATOM 486 C CA . GLY A 1 65 ? 12.511 -17.266 -2.306 1.00 85.50 65 GLY A CA 1
ATOM 487 C C . GLY A 1 65 ? 13.007 -16.066 -1.488 1.00 85.50 65 GLY A C 1
ATOM 488 O O . GLY A 1 65 ? 12.588 -15.900 -0.349 1.00 85.50 65 GLY A O 1
ATOM 489 N N . GLN A 1 66 ? 13.924 -15.253 -2.022 1.00 89.00 66 GLN A N 1
ATOM 490 C CA . GLN A 1 66 ? 14.562 -14.162 -1.278 1.00 89.00 66 GLN A CA 1
ATOM 491 C C . GLN A 1 66 ? 14.785 -12.924 -2.152 1.00 89.00 66 GLN A C 1
ATOM 493 O O . GLN A 1 66 ? 14.888 -13.017 -3.380 1.00 89.00 66 GLN A O 1
ATOM 498 N N . LEU A 1 67 ? 14.918 -11.769 -1.496 1.00 87.81 67 LEU A N 1
ATOM 499 C CA . LEU A 1 67 ? 15.385 -10.538 -2.129 1.00 87.81 67 LEU A CA 1
ATOM 500 C C . LEU A 1 67 ? 16.871 -10.646 -2.490 1.00 87.81 67 LEU A C 1
ATOM 502 O O . LEU A 1 67 ? 17.663 -11.301 -1.803 1.00 87.81 67 LEU A O 1
ATOM 506 N N . TYR A 1 68 ? 17.249 -10.000 -3.586 1.00 88.81 68 TYR A N 1
ATOM 507 C CA . TYR A 1 68 ? 18.638 -9.849 -3.981 1.00 88.81 68 TYR A CA 1
ATOM 508 C C . TYR A 1 68 ? 19.371 -8.967 -2.965 1.00 88.81 68 TYR A C 1
ATOM 510 O O . TYR A 1 68 ? 18.884 -7.903 -2.592 1.00 88.81 68 TYR A O 1
ATOM 518 N N . LYS A 1 69 ? 20.521 -9.445 -2.478 1.00 83.06 69 LYS A N 1
ATOM 519 C CA . LYS A 1 69 ? 21.202 -8.864 -1.310 1.00 83.06 69 LYS A CA 1
ATOM 520 C C . LYS A 1 69 ? 22.105 -7.684 -1.661 1.00 83.06 69 LYS A C 1
ATOM 522 O O . LYS A 1 69 ? 22.293 -6.802 -0.828 1.00 83.06 69 LYS A O 1
ATOM 527 N N . ASP A 1 70 ? 22.652 -7.663 -2.873 1.00 82.12 70 ASP A N 1
ATOM 528 C CA . ASP A 1 70 ? 23.681 -6.695 -3.242 1.00 82.12 70 ASP A CA 1
ATOM 529 C C . ASP A 1 70 ? 23.039 -5.388 -3.720 1.00 82.12 70 ASP A C 1
ATOM 531 O O . ASP A 1 70 ? 22.814 -5.175 -4.915 1.00 82.12 70 ASP A O 1
ATOM 535 N N . LEU A 1 71 ? 22.737 -4.513 -2.757 1.00 71.12 71 LEU A N 1
ATOM 536 C CA . LEU A 1 71 ? 22.116 -3.208 -2.982 1.00 71.12 71 LEU A CA 1
ATOM 537 C C . LEU A 1 71 ? 22.887 -2.383 -4.026 1.00 71.12 71 LEU A C 1
ATOM 539 O O . LEU A 1 71 ? 24.115 -2.277 -3.989 1.00 71.12 71 LEU A O 1
ATOM 543 N N . GLY A 1 72 ? 22.155 -1.802 -4.978 1.00 71.62 72 GLY A N 1
ATOM 544 C CA . GLY A 1 72 ? 22.729 -1.014 -6.072 1.00 71.62 72 GLY A CA 1
ATOM 545 C C . GLY A 1 72 ? 23.447 -1.838 -7.146 1.00 71.62 72 GLY A C 1
ATOM 546 O O . GLY A 1 72 ? 24.031 -1.265 -8.060 1.00 71.62 72 GLY A O 1
ATOM 547 N N . SER A 1 73 ? 23.431 -3.168 -7.084 1.00 83.62 73 SER A N 1
ATOM 548 C CA . SER A 1 73 ? 23.889 -4.016 -8.186 1.00 83.62 73 SER A CA 1
ATOM 549 C C . SER A 1 73 ? 22.771 -4.940 -8.640 1.00 83.62 73 SER A C 1
ATOM 551 O O . SER A 1 73 ? 21.870 -5.266 -7.872 1.00 83.62 73 SER A O 1
ATOM 553 N N . ALA A 1 74 ? 22.804 -5.328 -9.909 1.00 85.50 74 ALA A N 1
ATOM 554 C CA . ALA A 1 74 ? 21.840 -6.262 -10.458 1.00 85.50 74 ALA A CA 1
ATOM 555 C C . ALA A 1 74 ? 22.465 -7.646 -10.621 1.00 85.50 74 ALA A C 1
ATOM 557 O O . ALA A 1 74 ? 23.676 -7.754 -10.844 1.00 85.50 74 ALA A O 1
ATOM 558 N N . PRO A 1 75 ? 21.646 -8.708 -10.543 1.00 88.75 75 PRO A N 1
ATOM 559 C CA . PRO A 1 75 ? 22.085 -10.048 -10.874 1.00 88.75 75 PRO A CA 1
ATOM 560 C C . PRO A 1 75 ? 22.750 -10.089 -12.260 1.00 88.75 75 PRO A C 1
ATOM 562 O O . PRO A 1 75 ? 22.291 -9.399 -13.169 1.00 88.75 75 PRO A O 1
ATOM 565 N N . PRO A 1 76 ? 23.762 -10.948 -12.487 1.00 88.44 76 PRO A N 1
ATOM 566 C CA . PRO A 1 76 ? 24.513 -10.970 -13.748 1.00 88.44 76 PRO A CA 1
ATOM 567 C C . PRO A 1 76 ? 23.668 -11.177 -15.014 1.00 88.44 76 PRO A C 1
ATOM 569 O O . PRO A 1 76 ? 24.066 -10.748 -16.096 1.00 88.44 76 PRO A O 1
ATOM 572 N N . PHE A 1 77 ? 22.521 -11.849 -14.876 1.00 89.75 77 PHE A N 1
ATOM 573 C CA . PHE A 1 77 ? 21.585 -12.140 -15.962 1.00 89.75 77 PHE A CA 1
ATOM 574 C C . PHE A 1 77 ? 20.615 -10.988 -16.262 1.00 89.75 77 PHE A C 1
ATOM 576 O O . PHE A 1 77 ? 19.910 -11.041 -17.262 1.00 89.75 77 PHE A O 1
ATOM 583 N N . MET A 1 78 ? 20.554 -9.964 -15.411 1.00 91.12 78 MET A N 1
ATOM 584 C CA . MET A 1 78 ? 19.652 -8.830 -15.568 1.00 91.12 78 MET A CA 1
ATOM 585 C C . MET A 1 78 ? 20.426 -7.622 -16.099 1.00 91.12 78 MET A C 1
ATOM 587 O O . MET A 1 78 ? 21.474 -7.248 -15.567 1.00 91.12 78 MET A O 1
ATOM 591 N N . LYS A 1 79 ? 19.916 -7.020 -17.170 1.00 91.44 79 LYS A N 1
ATOM 592 C CA . LYS A 1 79 ? 20.501 -5.854 -17.839 1.00 91.44 79 LYS A CA 1
ATOM 593 C C . LYS A 1 79 ? 19.463 -4.746 -17.933 1.00 91.44 79 LYS A C 1
ATOM 595 O O . LYS A 1 79 ? 18.289 -5.031 -18.140 1.00 91.44 79 LYS A O 1
ATOM 600 N N . PHE A 1 80 ? 19.902 -3.498 -17.809 1.00 90.56 80 PHE A N 1
ATOM 601 C CA . PHE A 1 80 ? 19.033 -2.339 -17.978 1.00 90.56 80 PHE A CA 1
ATOM 602 C C . PHE A 1 80 ? 19.268 -1.703 -19.342 1.00 90.56 80 PHE A C 1
ATOM 604 O O . PHE A 1 80 ? 20.412 -1.492 -19.741 1.00 90.56 80 PHE A O 1
ATOM 611 N N . THR A 1 81 ? 18.181 -1.422 -20.047 1.00 91.88 81 THR A N 1
ATOM 612 C CA . THR A 1 81 ? 18.168 -0.686 -21.307 1.00 91.88 81 THR A CA 1
ATOM 613 C C . THR A 1 81 ? 17.745 0.742 -21.007 1.00 91.88 81 THR A C 1
ATOM 615 O O . THR A 1 81 ? 16.671 0.971 -20.461 1.00 91.88 81 THR A O 1
ATOM 618 N N . GLU A 1 82 ? 18.627 1.690 -21.295 1.00 91.75 82 GLU A N 1
ATOM 619 C CA . GLU A 1 82 ? 18.444 3.107 -20.985 1.00 91.75 82 GLU A CA 1
ATOM 620 C C . GLU A 1 82 ? 17.496 3.810 -21.954 1.00 91.75 82 GLU A C 1
ATOM 622 O O . GLU A 1 82 ? 17.369 3.403 -23.107 1.00 91.75 82 GLU A O 1
ATOM 627 N N . GLN A 1 83 ? 16.902 4.915 -21.491 1.00 90.44 83 GLN A N 1
ATOM 628 C CA . GLN A 1 83 ? 16.046 5.793 -22.295 1.00 90.44 83 GLN A CA 1
ATOM 629 C C . GLN A 1 83 ? 14.869 5.064 -22.970 1.00 90.44 83 GLN A C 1
ATOM 631 O O . GLN A 1 83 ? 14.441 5.425 -24.066 1.00 90.44 83 GLN A O 1
ATOM 636 N N . GLN A 1 84 ? 14.331 4.043 -22.308 1.00 91.06 84 GLN A N 1
ATOM 637 C CA . GLN A 1 84 ? 13.223 3.249 -22.816 1.00 91.06 84 GLN A CA 1
ATOM 638 C C . GLN A 1 84 ? 11.996 3.495 -21.936 1.00 91.06 84 GLN A C 1
ATOM 640 O O . GLN A 1 84 ? 11.873 2.945 -20.842 1.00 91.06 84 GLN A O 1
ATOM 645 N N . GLN A 1 85 ? 11.092 4.353 -22.406 1.00 89.12 85 GLN A N 1
ATOM 646 C CA . GLN A 1 85 ? 9.772 4.543 -21.800 1.00 89.12 85 GLN A CA 1
ATOM 647 C C . GLN A 1 85 ? 8.800 3.464 -22.301 1.00 89.12 85 GLN A C 1
ATOM 649 O O . GLN A 1 85 ? 9.053 2.867 -23.352 1.00 89.12 85 GLN A O 1
ATOM 654 N N . PRO A 1 86 ? 7.710 3.173 -21.567 1.00 86.38 86 PRO A N 1
ATOM 655 C CA . PRO A 1 86 ? 6.748 2.175 -22.007 1.00 86.38 86 PRO A CA 1
ATOM 656 C C . PRO A 1 86 ? 6.118 2.586 -23.343 1.00 86.38 86 PRO A C 1
ATOM 658 O O . PRO A 1 86 ? 5.573 3.678 -23.486 1.00 86.38 86 PRO A O 1
ATOM 661 N N . GLU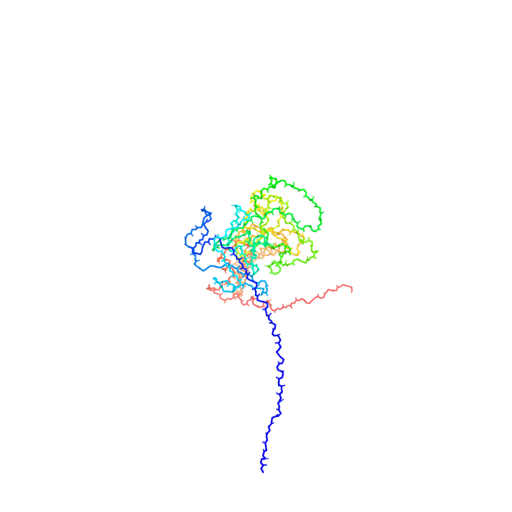 A 1 87 ? 6.203 1.701 -24.333 1.00 77.00 87 GLU A N 1
ATOM 662 C CA . GLU A 1 87 ? 5.752 1.973 -25.707 1.00 77.00 87 GLU A CA 1
ATOM 663 C C . GLU A 1 87 ? 4.234 1.821 -25.856 1.00 77.00 87 GLU A C 1
ATOM 665 O O . GLU A 1 87 ? 3.624 2.305 -26.810 1.00 77.00 87 GLU A O 1
ATOM 670 N N . THR A 1 88 ? 3.605 1.123 -24.913 1.00 80.31 88 THR A N 1
ATOM 671 C CA . THR A 1 88 ? 2.214 0.691 -25.017 1.00 80.31 88 THR A CA 1
ATOM 672 C C . THR A 1 88 ? 1.207 1.756 -24.600 1.00 80.31 88 THR A C 1
ATOM 674 O O . THR A 1 88 ? 0.018 1.609 -24.908 1.00 80.31 88 THR A O 1
ATOM 677 N N . CYS A 1 89 ? 1.635 2.841 -23.951 1.00 82.44 89 CYS A N 1
ATOM 678 C CA . CYS A 1 89 ? 0.735 3.920 -23.565 1.00 82.44 89 CYS A CA 1
ATOM 679 C C . CYS A 1 89 ? 1.373 5.319 -23.664 1.00 82.44 89 CYS A C 1
ATOM 681 O O . CYS A 1 89 ? 2.528 5.510 -23.298 1.00 82.44 89 CYS A O 1
ATOM 683 N N . PRO A 1 90 ? 0.598 6.340 -24.079 1.00 78.38 90 PRO A N 1
ATOM 684 C CA . PRO A 1 90 ? 1.073 7.724 -24.138 1.00 78.38 90 PRO A CA 1
ATOM 685 C C . PRO A 1 90 ? 1.098 8.423 -22.766 1.00 78.38 90 PRO A C 1
ATOM 687 O O . PRO A 1 90 ? 1.692 9.489 -22.629 1.00 78.38 90 PRO A O 1
ATOM 690 N N . ARG A 1 91 ? 0.401 7.876 -21.759 1.00 83.38 91 ARG A N 1
ATOM 691 C CA . ARG A 1 91 ? 0.282 8.450 -20.409 1.00 83.38 91 ARG A CA 1
ATOM 692 C C . ARG A 1 91 ? 0.398 7.345 -19.353 1.00 83.38 91 ARG A C 1
ATOM 694 O O . ARG A 1 91 ? -0.626 6.778 -18.973 1.00 83.38 91 ARG A O 1
ATOM 701 N N . PRO A 1 92 ? 1.617 7.007 -18.910 1.00 89.19 92 PRO A N 1
ATOM 702 C CA . PRO A 1 92 ? 1.806 6.047 -17.833 1.00 89.19 92 PRO A CA 1
ATOM 703 C C . PRO A 1 92 ? 1.436 6.650 -16.472 1.00 89.19 92 PRO A C 1
ATOM 705 O O . PRO A 1 92 ? 1.579 7.853 -16.243 1.00 89.19 92 PRO A O 1
ATOM 708 N N . ASN A 1 93 ? 1.003 5.789 -15.555 1.00 89.38 93 ASN A N 1
ATOM 709 C C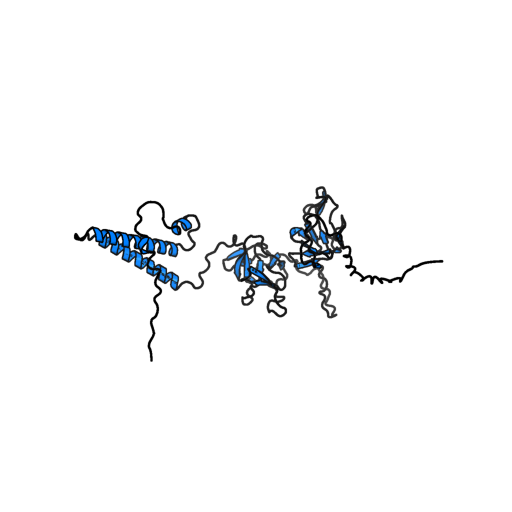A . ASN A 1 93 ? 0.847 6.114 -14.144 1.00 89.38 93 ASN A CA 1
ATOM 710 C C . ASN A 1 93 ? 2.215 6.117 -13.461 1.00 89.38 93 ASN A C 1
ATOM 712 O O . ASN A 1 93 ? 3.059 5.260 -13.732 1.00 89.38 93 ASN A O 1
ATOM 716 N N . VAL A 1 94 ? 2.421 7.076 -12.563 1.00 90.88 94 VAL A N 1
ATOM 717 C CA . VAL A 1 94 ? 3.666 7.223 -11.808 1.00 90.88 94 VAL A CA 1
ATOM 718 C C . VAL A 1 94 ? 3.502 6.540 -10.456 1.00 90.88 94 VAL A C 1
ATOM 720 O O . VAL A 1 94 ? 2.623 6.906 -9.679 1.00 90.88 94 VAL A O 1
ATOM 723 N N . TYR A 1 95 ? 4.362 5.570 -10.176 1.00 90.56 95 TYR A N 1
ATOM 724 C CA . TYR A 1 95 ? 4.464 4.895 -8.886 1.00 90.56 95 TYR A CA 1
ATOM 725 C C . TYR A 1 95 ? 5.795 5.240 -8.228 1.00 90.56 95 TYR A C 1
ATOM 727 O O . TYR A 1 95 ? 6.797 5.403 -8.919 1.00 90.56 95 TYR A O 1
ATOM 735 N N . ASP A 1 96 ? 5.821 5.321 -6.901 1.00 89.94 96 ASP A N 1
ATOM 736 C CA . ASP A 1 96 ? 7.080 5.386 -6.156 1.00 89.94 96 ASP A CA 1
ATOM 737 C C . ASP A 1 96 ? 7.840 4.055 -6.300 1.00 89.94 96 ASP A C 1
ATOM 739 O O . ASP A 1 96 ? 7.232 2.978 -6.301 1.00 89.94 96 ASP A O 1
ATOM 743 N N . VAL A 1 97 ? 9.166 4.115 -6.437 1.00 88.50 97 VAL A N 1
ATOM 744 C CA . VAL A 1 97 ? 10.011 2.923 -6.595 1.00 88.50 97 VAL A CA 1
ATOM 745 C C . VAL A 1 97 ? 9.922 1.972 -5.393 1.00 88.50 97 VAL A C 1
ATOM 747 O O . VAL A 1 97 ? 10.064 0.761 -5.564 1.00 88.50 97 VAL A O 1
ATOM 750 N N . ASP A 1 98 ? 9.640 2.475 -4.188 1.00 87.62 98 ASP A N 1
ATOM 751 C CA . ASP A 1 98 ? 9.477 1.639 -2.990 1.00 87.62 98 ASP A CA 1
ATOM 752 C C . ASP A 1 98 ? 8.168 0.828 -2.999 1.00 87.62 98 ASP A C 1
ATOM 754 O O . ASP A 1 98 ? 8.031 -0.162 -2.271 1.00 87.62 98 ASP A O 1
ATOM 758 N N . LEU A 1 99 ? 7.210 1.205 -3.851 1.00 87.06 99 LEU A N 1
ATOM 759 C CA . LEU A 1 99 ? 5.922 0.526 -4.012 1.00 87.06 99 LEU A CA 1
ATOM 760 C C . LEU A 1 99 ? 5.944 -0.557 -5.096 1.00 87.06 99 LEU A C 1
ATOM 762 O O . LEU A 1 99 ? 4.917 -1.198 -5.345 1.00 87.06 99 LEU A O 1
ATOM 766 N N . VAL A 1 100 ? 7.094 -0.790 -5.728 1.00 90.94 100 VAL A N 1
ATOM 767 C CA . VAL A 1 100 ? 7.247 -1.792 -6.782 1.00 90.94 100 VAL A CA 1
ATOM 768 C C . VAL A 1 100 ? 8.403 -2.740 -6.486 1.00 90.94 100 VAL A C 1
ATOM 770 O O . VAL A 1 100 ? 9.401 -2.381 -5.865 1.00 90.94 100 VAL A O 1
ATOM 773 N N . THR A 1 101 ? 8.274 -3.982 -6.943 1.00 91.81 101 THR A N 1
ATOM 774 C CA . THR A 1 101 ? 9.308 -5.007 -6.780 1.00 91.81 101 THR A CA 1
ATOM 775 C C . THR A 1 101 ? 9.606 -5.653 -8.122 1.00 91.81 101 THR A C 1
ATOM 777 O O . THR A 1 101 ? 8.713 -6.183 -8.778 1.00 91.81 101 THR A O 1
ATOM 780 N N . LEU A 1 102 ? 10.868 -5.645 -8.542 1.00 92.56 102 LEU A N 1
ATOM 781 C CA . LEU A 1 102 ? 11.275 -6.263 -9.795 1.00 92.56 102 LEU A CA 1
ATOM 782 C C . LEU A 1 102 ? 11.467 -7.770 -9.605 1.00 92.56 102 LEU A C 1
ATOM 784 O O . LEU A 1 102 ? 12.198 -8.216 -8.722 1.00 92.56 102 LEU A O 1
ATOM 788 N N . MET A 1 103 ? 10.827 -8.575 -10.440 1.00 91.81 103 MET A N 1
ATOM 789 C CA . MET A 1 103 ? 10.912 -10.029 -10.355 1.00 91.81 103 MET A CA 1
ATOM 790 C C . MET A 1 103 ? 12.090 -10.553 -11.184 1.00 91.81 103 MET A C 1
ATOM 792 O O . MET A 1 103 ? 12.487 -9.957 -12.182 1.00 91.81 103 MET A O 1
ATOM 796 N N . GLY A 1 104 ? 12.650 -11.704 -10.803 1.00 87.50 104 GLY A N 1
ATOM 797 C CA . GLY A 1 104 ? 13.800 -12.305 -11.496 1.00 87.50 104 GLY A CA 1
ATOM 798 C C . GLY A 1 104 ? 13.569 -12.685 -12.970 1.00 87.50 104 GLY A C 1
ATOM 799 O O . GLY A 1 104 ? 14.534 -12.862 -13.700 1.00 87.50 104 GLY A O 1
ATOM 800 N N . ASN A 1 105 ? 12.319 -12.792 -13.422 1.00 88.69 105 ASN A N 1
ATOM 801 C CA . ASN A 1 105 ? 11.936 -12.963 -14.833 1.00 88.69 105 ASN A CA 1
ATOM 802 C C . ASN A 1 105 ? 11.801 -11.625 -15.591 1.00 88.69 105 ASN A C 1
ATOM 804 O O . ASN A 1 105 ? 11.528 -11.628 -16.786 1.00 88.69 105 ASN A O 1
ATOM 808 N N . GLY A 1 106 ? 11.941 -10.498 -14.892 1.00 89.12 106 GLY A N 1
ATOM 809 C CA . GLY A 1 106 ? 11.783 -9.151 -15.420 1.00 89.12 106 GLY A CA 1
ATOM 810 C C . GLY A 1 106 ? 10.373 -8.593 -15.414 1.00 89.12 106 GLY A C 1
ATOM 811 O O . GLY A 1 106 ? 10.189 -7.511 -15.934 1.00 89.12 106 GLY A O 1
ATOM 812 N N . SER A 1 107 ? 9.371 -9.260 -14.845 1.00 91.94 107 SER A N 1
ATOM 813 C CA . SER A 1 107 ? 8.088 -8.584 -14.606 1.00 91.94 107 SER A CA 1
ATOM 814 C C . SER A 1 107 ? 8.185 -7.646 -13.400 1.00 91.94 107 SER A C 1
ATOM 816 O O . SER A 1 107 ? 8.871 -7.963 -12.425 1.00 91.94 107 SER A O 1
ATOM 818 N N . LEU A 1 108 ? 7.465 -6.530 -13.425 1.00 92.62 108 LEU A N 1
ATOM 819 C CA . LEU A 1 108 ? 7.344 -5.616 -12.293 1.00 92.62 108 LEU A CA 1
ATOM 820 C C . LEU A 1 108 ? 6.120 -5.984 -11.457 1.00 92.62 108 LEU A C 1
ATOM 822 O O . LEU A 1 108 ? 5.004 -6.001 -11.962 1.00 92.62 108 LEU A O 1
ATOM 826 N N . PHE A 1 109 ? 6.310 -6.275 -10.177 1.00 91.12 109 PHE A N 1
ATOM 827 C CA . PHE A 1 109 ? 5.214 -6.486 -9.243 1.00 91.12 109 PHE A CA 1
ATOM 828 C C . PHE A 1 109 ? 4.807 -5.156 -8.610 1.00 91.12 109 PHE A C 1
ATOM 830 O O . PHE A 1 109 ? 5.618 -4.506 -7.947 1.00 91.12 109 PHE A O 1
ATOM 837 N N . LEU A 1 110 ? 3.553 -4.758 -8.807 1.00 89.12 110 LEU A N 1
ATOM 838 C CA . LEU A 1 110 ? 2.961 -3.608 -8.133 1.00 89.12 110 LEU A CA 1
ATOM 839 C C . LEU A 1 110 ? 2.488 -4.038 -6.746 1.00 89.12 110 LEU A C 1
ATOM 841 O O . LEU A 1 110 ? 1.457 -4.705 -6.632 1.00 89.12 110 LEU A O 1
ATOM 845 N N . ASN A 1 111 ? 3.195 -3.628 -5.690 1.00 84.75 111 ASN A N 1
ATOM 846 C CA . ASN A 1 111 ? 2.882 -4.055 -4.321 1.00 84.75 111 ASN A CA 1
ATOM 847 C C . ASN A 1 111 ? 1.452 -3.651 -3.928 1.00 84.75 111 ASN A C 1
ATOM 849 O O . ASN A 1 111 ? 0.742 -4.415 -3.296 1.00 84.75 111 ASN A O 1
ATOM 853 N N . GLN A 1 112 ? 1.006 -2.475 -4.365 1.00 81.94 112 GLN A N 1
ATOM 854 C CA . GLN A 1 112 ? -0.325 -1.956 -4.060 1.00 81.94 112 GLN A CA 1
ATOM 855 C C . GLN A 1 112 ? -1.454 -2.585 -4.877 1.00 81.94 112 GLN A C 1
ATOM 857 O O . GLN A 1 112 ? -2.600 -2.527 -4.466 1.00 81.94 112 GLN A O 1
ATOM 862 N N . LYS A 1 113 ? -1.177 -3.174 -6.042 1.00 81.44 113 LYS A N 1
ATOM 863 C CA . LYS A 1 113 ? -2.223 -3.779 -6.890 1.00 81.44 113 LYS A CA 1
ATOM 864 C C . LYS A 1 113 ? -2.175 -5.302 -6.899 1.00 81.44 113 LYS A C 1
ATOM 866 O O . LYS A 1 113 ? -3.112 -5.935 -7.366 1.00 81.44 113 LYS A O 1
ATOM 871 N N . HIS A 1 114 ? -1.101 -5.890 -6.373 1.00 82.19 114 HIS A N 1
ATOM 872 C CA . HIS A 1 114 ? -0.807 -7.320 -6.459 1.00 82.19 114 HIS A CA 1
ATOM 873 C C . HIS A 1 114 ? -0.864 -7.867 -7.895 1.00 82.19 114 HIS A C 1
ATOM 875 O O . HIS A 1 114 ? -1.252 -9.010 -8.127 1.00 82.19 114 HIS A O 1
ATOM 881 N N . VAL A 1 115 ? -0.435 -7.044 -8.855 1.00 85.50 115 VAL A N 1
ATOM 882 C CA . VAL A 1 115 ? -0.394 -7.358 -10.287 1.00 85.50 115 VAL A CA 1
ATOM 883 C C . VAL A 1 115 ? 1.055 -7.436 -10.755 1.00 85.50 115 VAL A C 1
ATOM 885 O O . VAL A 1 115 ? 1.912 -6.676 -10.298 1.00 85.50 115 VAL A O 1
ATOM 888 N N . LEU A 1 116 ? 1.318 -8.360 -11.680 1.00 88.12 116 LEU A N 1
ATOM 889 C CA . LEU A 1 116 ? 2.575 -8.452 -12.413 1.00 88.12 116 LEU A CA 1
ATOM 890 C C . LEU A 1 116 ? 2.432 -7.754 -13.763 1.00 88.12 116 LEU A C 1
ATOM 892 O O . LEU A 1 116 ? 1.614 -8.152 -14.586 1.00 88.12 116 LEU A O 1
ATOM 896 N N . VAL A 1 117 ? 3.266 -6.749 -13.994 1.00 90.31 117 VAL A N 1
ATOM 897 C CA . VAL A 1 117 ? 3.316 -5.976 -15.232 1.00 90.31 117 VAL A CA 1
ATOM 898 C C . VAL A 1 117 ? 4.484 -6.476 -16.088 1.00 90.31 117 VAL A C 1
ATOM 900 O O . VAL A 1 117 ? 5.601 -6.624 -15.575 1.00 90.31 117 VAL A O 1
ATOM 903 N N . PRO A 1 118 ? 4.270 -6.770 -17.379 1.00 90.75 118 PRO A N 1
ATOM 904 C CA . PRO A 1 118 ? 5.334 -7.230 -18.263 1.00 90.75 118 PRO A CA 1
ATOM 905 C C . PRO A 1 118 ? 6.251 -6.068 -18.689 1.00 90.75 118 PRO A C 1
ATOM 907 O O . PRO A 1 118 ? 5.834 -4.916 -18.734 1.00 90.75 118 PRO A O 1
ATOM 910 N N . VAL A 1 119 ? 7.498 -6.384 -19.058 1.00 90.69 119 VAL A N 1
ATOM 911 C CA . VAL A 1 119 ? 8.548 -5.417 -19.456 1.00 90.69 119 VAL A CA 1
ATOM 912 C C . VAL A 1 119 ? 8.100 -4.293 -20.415 1.00 90.69 119 VAL A C 1
ATOM 914 O O . VAL A 1 119 ? 8.470 -3.151 -20.153 1.00 90.69 119 VAL A O 1
ATOM 917 N N . PRO A 1 120 ? 7.343 -4.534 -21.509 1.00 89.94 120 PRO A N 1
ATOM 918 C CA . PRO A 1 120 ? 6.973 -3.459 -22.439 1.00 89.94 120 PRO A CA 1
ATOM 919 C C . PRO A 1 120 ? 6.024 -2.409 -21.840 1.00 89.94 120 PRO A C 1
ATOM 921 O O . PRO A 1 120 ? 5.961 -1.291 -22.349 1.00 89.94 120 PRO A O 1
ATOM 924 N N . ASP A 1 121 ? 5.312 -2.754 -20.766 1.00 91.88 121 ASP A N 1
ATOM 925 C CA . ASP A 1 121 ? 4.271 -1.919 -20.160 1.00 91.88 121 ASP A CA 1
ATOM 926 C C . ASP A 1 121 ? 4.788 -1.069 -18.995 1.00 91.88 121 ASP A C 1
ATOM 928 O O . ASP A 1 121 ? 4.010 -0.367 -18.343 1.00 91.88 121 ASP A O 1
ATOM 932 N N . TYR A 1 122 ? 6.093 -1.103 -18.714 1.00 93.69 122 TYR A N 1
ATOM 933 C CA . TYR A 1 122 ? 6.683 -0.247 -17.698 1.00 93.69 122 TYR A CA 1
ATOM 934 C C . TYR A 1 122 ? 8.113 0.194 -18.031 1.00 93.69 122 TYR A C 1
ATOM 936 O O . TYR A 1 122 ? 8.823 -0.402 -18.843 1.00 93.69 122 TYR A O 1
ATOM 944 N N . CYS A 1 123 ? 8.560 1.231 -17.334 1.00 93.69 123 CYS A N 1
ATOM 945 C CA . CYS A 1 123 ? 9.974 1.524 -17.135 1.00 93.69 123 CYS A CA 1
ATOM 946 C C . CYS A 1 123 ? 10.211 1.922 -15.673 1.00 93.69 123 CYS A C 1
ATOM 948 O O . CYS A 1 123 ? 9.290 2.369 -14.986 1.00 93.69 123 CYS A O 1
ATOM 950 N N . ILE A 1 124 ? 11.430 1.735 -15.172 1.00 93.19 124 ILE A N 1
ATOM 951 C CA . ILE A 1 124 ? 11.791 2.077 -13.788 1.00 93.19 124 ILE A CA 1
ATOM 952 C C . ILE A 1 124 ? 12.904 3.118 -13.808 1.00 93.19 124 ILE A C 1
ATOM 954 O O . ILE A 1 124 ? 13.773 3.104 -14.677 1.00 93.19 124 ILE A O 1
ATOM 958 N N . ASP A 1 125 ? 12.887 4.018 -12.841 1.00 92.38 125 ASP A N 1
ATOM 959 C CA . ASP A 1 125 ? 13.951 4.967 -12.567 1.00 92.38 125 ASP A CA 1
ATOM 960 C C . ASP A 1 125 ? 14.254 5.017 -11.058 1.00 92.38 125 ASP A C 1
ATOM 962 O O . ASP A 1 125 ? 13.680 4.275 -10.262 1.00 92.38 125 ASP A O 1
ATOM 966 N N . GLU A 1 126 ? 15.176 5.881 -10.650 1.00 88.62 126 GLU A N 1
ATOM 967 C CA . GLU A 1 126 ? 15.736 5.924 -9.295 1.00 88.62 126 GLU A CA 1
ATOM 968 C C . GLU A 1 126 ? 14.705 6.139 -8.191 1.00 88.62 126 GLU A C 1
ATOM 970 O O . GLU A 1 126 ? 14.867 5.612 -7.095 1.00 88.62 126 GLU A O 1
ATOM 975 N N . LYS A 1 127 ? 13.675 6.941 -8.470 1.00 89.50 127 LYS A N 1
ATOM 976 C CA . LYS A 1 127 ? 12.642 7.330 -7.498 1.00 89.50 127 LYS A CA 1
ATOM 977 C C . LYS A 1 127 ? 11.251 6.859 -7.888 1.00 89.50 127 LYS A C 1
ATOM 979 O O . LYS A 1 127 ? 10.362 6.818 -7.047 1.00 89.50 127 LYS A O 1
ATOM 984 N N . VAL A 1 128 ? 11.045 6.544 -9.163 1.00 93.00 128 VAL A N 1
ATOM 985 C CA . VAL A 1 128 ? 9.714 6.288 -9.707 1.00 93.00 128 VAL A CA 1
ATOM 986 C C . VAL A 1 128 ? 9.729 5.138 -10.697 1.00 93.00 128 VAL A C 1
ATOM 988 O O . VAL A 1 128 ? 10.728 4.896 -11.367 1.00 93.00 128 VAL A O 1
ATOM 991 N N . ALA A 1 129 ? 8.594 4.470 -10.838 1.00 93.56 129 ALA A N 1
ATOM 992 C CA . ALA A 1 129 ? 8.299 3.569 -11.936 1.00 93.56 129 ALA A CA 1
ATOM 993 C C . ALA A 1 129 ? 7.126 4.128 -12.744 1.00 93.56 129 ALA A C 1
ATOM 995 O O . ALA A 1 129 ? 6.103 4.522 -12.182 1.00 93.56 129 ALA A O 1
ATOM 996 N N . LEU A 1 130 ? 7.278 4.162 -14.064 1.00 93.56 130 LEU A N 1
ATOM 997 C CA . LEU A 1 130 ? 6.206 4.515 -14.985 1.00 93.56 130 LEU A CA 1
ATOM 998 C C . LEU A 1 130 ? 5.559 3.229 -15.463 1.00 93.56 130 LEU A C 1
ATOM 1000 O O . LEU A 1 130 ? 6.239 2.363 -16.010 1.00 93.56 130 LEU A O 1
ATOM 1004 N N . VAL A 1 131 ? 4.258 3.106 -15.253 1.00 92.88 131 VAL A N 1
ATOM 1005 C CA . VAL A 1 131 ? 3.523 1.874 -15.522 1.00 92.88 131 VAL A CA 1
ATOM 1006 C C . VAL A 1 131 ? 2.275 2.205 -16.312 1.00 92.88 131 VAL A C 1
ATOM 1008 O O . VAL A 1 131 ? 1.488 3.066 -15.916 1.00 92.88 131 VAL A O 1
ATOM 1011 N N . CYS A 1 132 ? 2.083 1.532 -17.438 1.00 90.50 132 CYS A N 1
ATOM 1012 C CA . CYS A 1 132 ? 0.884 1.722 -18.229 1.00 90.50 132 CYS A CA 1
ATOM 1013 C C . CYS A 1 132 ? -0.353 1.217 -17.478 1.00 90.50 132 CYS A C 1
ATOM 1015 O O . CYS A 1 132 ? -0.295 0.174 -16.823 1.00 90.50 132 CYS A O 1
ATOM 1017 N N . PRO A 1 133 ? -1.481 1.947 -17.549 1.00 79.19 133 PRO A N 1
ATOM 1018 C CA . PRO A 1 133 ? -2.732 1.448 -17.005 1.00 79.19 133 PRO A CA 1
ATOM 1019 C C . PRO A 1 133 ? -3.099 0.137 -17.705 1.00 79.19 133 PRO A C 1
ATOM 1021 O O . PRO A 1 133 ? -2.927 0.013 -18.921 1.00 79.19 133 PRO A O 1
ATOM 1024 N N . GLU A 1 134 ? -3.602 -0.833 -16.937 1.00 69.94 134 GLU A N 1
ATOM 1025 C CA . GLU A 1 134 ? -4.144 -2.066 -17.502 1.00 69.94 134 GLU A CA 1
ATOM 1026 C C . GLU A 1 134 ? -5.187 -1.698 -18.555 1.00 69.94 134 GLU A C 1
ATOM 1028 O O . GLU A 1 134 ? -6.174 -1.012 -18.271 1.00 69.94 134 GLU A O 1
ATOM 1033 N N . ARG A 1 135 ? -4.964 -2.142 -19.794 1.00 58.47 135 ARG A N 1
ATOM 1034 C CA . ARG A 1 135 ? -6.028 -2.104 -20.790 1.00 58.47 135 ARG A CA 1
ATOM 1035 C C . ARG A 1 135 ? -7.114 -3.057 -20.291 1.00 58.47 135 ARG A C 1
ATOM 1037 O O . ARG A 1 135 ? -6.759 -4.178 -19.920 1.00 58.47 135 ARG A O 1
ATOM 1044 N N . PRO A 1 136 ? -8.403 -2.676 -20.304 1.00 42.59 136 PRO A N 1
ATOM 1045 C CA . PRO A 1 136 ? -9.483 -3.640 -20.154 1.00 42.59 136 PRO A CA 1
ATOM 1046 C C . PRO A 1 136 ? -9.399 -4.585 -21.355 1.00 42.59 136 PRO A C 1
ATOM 1048 O O . PRO A 1 136 ? -9.923 -4.317 -22.429 1.00 42.59 136 PRO A O 1
ATOM 1051 N N . THR A 1 137 ? -8.611 -5.637 -21.201 1.00 39.25 137 THR A N 1
ATOM 1052 C CA . THR A 1 137 ? -8.428 -6.704 -22.168 1.00 39.25 137 THR A CA 1
ATOM 1053 C C . THR A 1 137 ? -9.021 -7.924 -21.514 1.00 39.25 137 THR A C 1
ATOM 1055 O O . THR A 1 137 ? -8.603 -8.310 -20.423 1.00 39.25 137 THR A O 1
ATOM 1058 N N . ASP A 1 138 ? -10.078 -8.411 -22.156 1.00 38.69 138 ASP A N 1
ATOM 1059 C CA . ASP A 1 138 ? -10.663 -9.737 -22.057 1.00 38.69 138 ASP A CA 1
ATOM 1060 C C . ASP A 1 138 ? -9.959 -10.625 -21.038 1.00 38.69 138 ASP A C 1
ATOM 1062 O O . ASP A 1 138 ? -8.897 -11.202 -21.290 1.00 38.69 138 ASP A O 1
ATOM 1066 N N . VAL A 1 139 ? -10.585 -10.720 -19.862 1.00 37.03 139 VAL A N 1
ATOM 1067 C CA . VAL A 1 139 ? -10.330 -11.796 -18.914 1.00 37.03 139 VAL A CA 1
ATOM 1068 C C . VAL A 1 139 ? -10.222 -13.071 -19.739 1.00 37.03 139 VAL A C 1
ATOM 1070 O O . VAL A 1 139 ? -11.137 -13.389 -20.499 1.00 37.03 139 VAL A O 1
ATOM 1073 N N . LEU A 1 140 ? -9.096 -13.772 -19.604 1.00 39.72 140 LEU A N 1
ATOM 1074 C CA . LEU A 1 140 ? -8.896 -15.134 -20.084 1.00 39.72 140 LEU A CA 1
ATOM 1075 C C . LEU A 1 140 ? -9.915 -16.051 -19.388 1.00 39.72 140 LEU A C 1
ATOM 1077 O O . LEU A 1 140 ? -9.592 -16.810 -18.478 1.00 39.72 140 LEU A O 1
ATOM 1081 N N . GLY A 1 141 ? -11.171 -15.942 -19.808 1.00 32.59 141 GLY A N 1
ATOM 1082 C CA . GLY A 1 141 ? -12.175 -16.968 -19.693 1.00 32.59 141 GLY A CA 1
ATOM 1083 C C . GLY A 1 141 ? -11.823 -18.006 -20.737 1.00 32.59 141 GLY A C 1
ATOM 1084 O O . GLY A 1 141 ? -11.930 -17.771 -21.940 1.00 32.59 141 GLY A O 1
ATOM 1085 N N . ALA A 1 142 ? -11.369 -19.157 -20.262 1.00 38.78 142 ALA A N 1
ATOM 1086 C CA . ALA A 1 142 ? -11.497 -20.394 -21.001 1.00 38.78 142 ALA A CA 1
ATOM 1087 C C . ALA A 1 142 ? -12.997 -20.661 -21.192 1.00 38.78 142 ALA A C 1
ATOM 1089 O O . ALA A 1 142 ? -13.609 -21.309 -20.359 1.00 38.78 142 ALA A O 1
ATOM 1090 N N . ASP A 1 143 ? -13.588 -20.025 -22.200 1.00 35.59 143 ASP A N 1
ATOM 1091 C CA . ASP A 1 143 ? -14.710 -20.509 -23.000 1.00 35.59 143 ASP A CA 1
ATOM 1092 C C . ASP A 1 143 ? -15.033 -19.445 -24.052 1.00 35.59 143 ASP A C 1
ATOM 1094 O O . ASP A 1 143 ? -15.348 -18.294 -23.753 1.00 35.59 143 ASP A O 1
ATOM 1098 N N . GLY A 1 144 ? -14.870 -19.836 -25.316 1.00 36.28 144 GLY A N 1
ATOM 1099 C CA . GLY A 1 144 ? -14.920 -18.969 -26.487 1.00 36.28 144 GLY A CA 1
ATOM 1100 C C . GLY A 1 144 ? -16.314 -18.447 -26.807 1.00 36.28 144 GLY A C 1
ATOM 1101 O O . GLY A 1 144 ? -16.883 -18.816 -27.833 1.00 36.28 144 GLY A O 1
ATOM 1102 N N . ASN A 1 145 ? -16.836 -17.539 -25.986 1.00 31.22 145 ASN A N 1
ATOM 1103 C CA . ASN A 1 145 ? -17.997 -16.744 -26.344 1.00 31.22 145 ASN A CA 1
ATOM 1104 C C . ASN A 1 145 ? -17.599 -15.270 -26.427 1.00 31.22 145 ASN A C 1
ATOM 1106 O O . ASN A 1 145 ? -17.247 -14.645 -25.430 1.00 31.22 145 ASN A O 1
ATOM 1110 N N . LYS A 1 146 ? -17.622 -14.733 -27.651 1.00 43.22 146 LYS A N 1
ATOM 1111 C CA . LYS A 1 146 ? -17.372 -13.322 -27.960 1.00 43.22 146 LYS A CA 1
ATOM 1112 C C . LYS A 1 146 ? -18.386 -12.450 -27.207 1.00 43.22 146 LYS A C 1
ATOM 1114 O O . LYS A 1 146 ? -19.505 -12.258 -27.677 1.00 43.22 146 LYS A O 1
ATOM 1119 N N . GLY A 1 147 ? -17.995 -11.958 -26.034 1.00 31.95 147 GLY A N 1
ATOM 1120 C CA . GLY A 1 147 ? -18.700 -10.923 -25.283 1.00 31.95 147 GLY A CA 1
ATOM 1121 C C . GLY A 1 147 ? -18.423 -9.556 -25.902 1.00 31.95 147 GLY A C 1
ATOM 1122 O O . GLY A 1 147 ? -17.299 -9.269 -26.295 1.00 31.95 147 GLY A O 1
ATOM 1123 N N . GLY A 1 148 ? -19.476 -8.761 -26.073 1.00 32.50 148 GLY A N 1
ATOM 1124 C CA . GLY A 1 148 ? -19.489 -7.564 -26.904 1.00 32.50 148 GLY A CA 1
ATOM 1125 C C . GLY A 1 148 ? -18.466 -6.495 -26.529 1.00 32.50 148 GLY A C 1
ATOM 1126 O O . GLY A 1 148 ? -18.209 -6.213 -25.362 1.00 32.50 148 GLY A O 1
ATOM 1127 N N . GLN A 1 149 ? -17.957 -5.857 -27.578 1.00 39.47 149 GLN A N 1
ATOM 1128 C CA . GLN A 1 149 ? -17.272 -4.579 -27.559 1.00 39.47 149 GLN A CA 1
ATOM 1129 C C . GLN A 1 149 ? -18.158 -3.539 -26.864 1.00 39.47 149 GLN A C 1
ATOM 1131 O O . GLN A 1 149 ? -19.098 -3.012 -27.455 1.00 39.47 149 GLN A O 1
ATOM 1136 N N . MET A 1 150 ? -17.888 -3.291 -25.586 1.00 38.84 150 MET A N 1
ATOM 1137 C CA . MET A 1 150 ? -18.425 -2.140 -24.876 1.00 38.84 150 MET A CA 1
ATOM 1138 C C . MET A 1 150 ? -17.442 -0.993 -25.111 1.00 38.84 150 MET A C 1
ATOM 1140 O O . MET A 1 150 ? -16.266 -1.092 -24.754 1.00 38.84 150 MET A O 1
ATOM 1144 N N . ASP A 1 151 ? -17.907 0.055 -25.789 1.00 35.72 151 ASP A N 1
ATOM 1145 C CA . ASP A 1 151 ? -17.128 1.250 -26.095 1.00 35.72 151 ASP A CA 1
ATOM 1146 C C . ASP A 1 151 ? -16.438 1.786 -24.832 1.00 35.72 151 ASP A C 1
ATOM 1148 O O . ASP A 1 151 ? -17.073 2.057 -23.811 1.00 35.72 151 ASP A O 1
ATOM 1152 N N . SER A 1 152 ? -15.119 1.980 -24.908 1.00 47.88 152 SER A N 1
ATOM 1153 C CA . SER A 1 152 ? -14.246 2.440 -23.815 1.00 47.88 152 SER A CA 1
ATOM 1154 C C . SER A 1 152 ? -14.535 3.868 -23.308 1.00 47.88 152 SER A C 1
ATOM 1156 O O . SER A 1 152 ? -13.721 4.441 -22.592 1.00 47.88 152 SER A O 1
ATOM 1158 N N . LEU A 1 153 ? -15.681 4.449 -23.671 1.00 46.88 153 LEU A N 1
ATOM 1159 C CA . LEU A 1 153 ? -16.166 5.766 -23.252 1.00 46.88 153 LEU A CA 1
ATOM 1160 C C . LEU A 1 153 ? -17.161 5.711 -22.077 1.00 46.88 153 LEU A C 1
ATOM 1162 O O . LEU A 1 153 ? -17.596 6.763 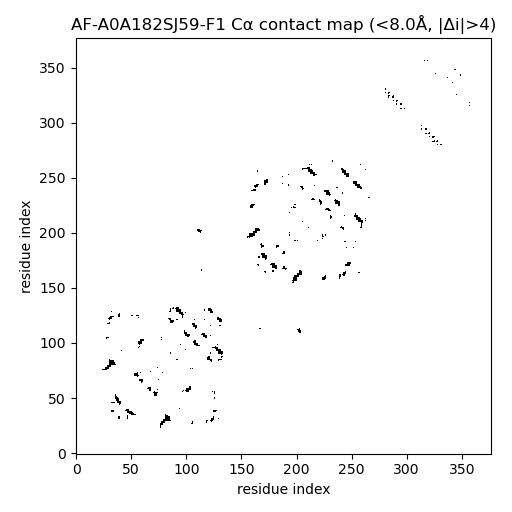-21.618 1.00 46.88 153 LEU A O 1
ATOM 1166 N N . GLN A 1 154 ? -17.539 4.521 -21.592 1.00 44.00 154 GLN A N 1
ATOM 1167 C CA . GLN A 1 154 ? -18.555 4.360 -20.533 1.00 44.00 154 GLN A CA 1
ATOM 1168 C C . GLN A 1 154 ? -18.084 3.596 -19.291 1.00 44.00 154 GLN A C 1
ATOM 1170 O O . GLN A 1 154 ? -18.881 3.374 -18.381 1.00 44.00 154 GLN A O 1
ATOM 1175 N N . ALA A 1 155 ? -16.803 3.226 -19.201 1.00 45.97 155 ALA A N 1
ATOM 1176 C CA . ALA A 1 155 ? -16.263 2.794 -17.918 1.00 45.97 155 ALA A CA 1
ATOM 1177 C C . ALA A 1 155 ? -16.226 4.019 -16.984 1.00 45.97 155 ALA A C 1
ATOM 1179 O O . ALA A 1 155 ? -15.592 5.012 -17.349 1.00 45.97 155 ALA A O 1
ATOM 1180 N N . PRO A 1 156 ? -16.908 3.998 -15.822 1.00 52.66 156 PRO A N 1
ATOM 1181 C CA . PRO A 1 156 ? -16.795 5.087 -14.868 1.00 52.66 156 PRO A CA 1
ATOM 1182 C C . PRO A 1 156 ? -15.325 5.235 -14.474 1.00 52.66 156 PRO A C 1
ATOM 1184 O O . PRO A 1 156 ? -14.653 4.257 -14.141 1.00 52.66 156 PRO A O 1
ATOM 1187 N N . GLU A 1 157 ? -14.813 6.459 -14.569 1.00 59.69 157 GLU A N 1
ATOM 1188 C CA . GLU A 1 157 ? -13.479 6.785 -14.087 1.00 59.69 157 GLU A CA 1
ATOM 1189 C C . GLU A 1 157 ? -13.449 6.469 -12.588 1.00 59.69 157 GLU A C 1
ATOM 1191 O O . GLU A 1 157 ? -14.278 6.973 -11.832 1.00 59.69 157 GLU A O 1
ATOM 1196 N N . LYS A 1 158 ? -12.562 5.564 -12.160 1.00 66.06 158 LYS A N 1
ATOM 1197 C CA . LYS A 1 158 ? -12.425 5.233 -10.739 1.00 66.06 158 LYS A CA 1
ATOM 1198 C C . LYS A 1 158 ? -11.914 6.480 -10.025 1.00 66.06 158 LYS A C 1
ATOM 1200 O O . LYS A 1 158 ? -10.796 6.920 -10.282 1.00 66.06 158 LYS A O 1
ATOM 1205 N N . THR A 1 159 ? -12.744 7.068 -9.173 1.00 66.62 159 THR A N 1
ATOM 1206 C CA . THR A 1 159 ? -12.498 8.392 -8.590 1.00 66.62 159 THR A CA 1
ATOM 1207 C C . THR A 1 159 ? -11.791 8.331 -7.246 1.00 66.62 159 THR A C 1
ATOM 1209 O O . THR A 1 159 ? -11.159 9.306 -6.849 1.00 66.62 159 THR A O 1
ATOM 1212 N N . SER A 1 160 ? -11.886 7.208 -6.532 1.00 79.25 160 SER A N 1
ATOM 1213 C CA . SER A 1 160 ? -11.288 7.067 -5.206 1.00 79.25 160 SER A CA 1
ATOM 1214 C C . SER A 1 160 ? -10.615 5.715 -5.012 1.00 79.25 160 SER A C 1
ATOM 1216 O O . SER A 1 160 ? -10.988 4.715 -5.623 1.00 79.25 160 SER A O 1
ATOM 1218 N N . VAL A 1 161 ? -9.597 5.691 -4.154 1.00 84.56 161 VAL A N 1
ATOM 1219 C CA . VAL A 1 161 ? -8.852 4.479 -3.804 1.00 84.56 161 VAL A CA 1
ATOM 1220 C C . VAL A 1 161 ? -9.240 4.058 -2.392 1.00 84.56 161 VAL A C 1
ATOM 1222 O O . VAL A 1 161 ? -9.303 4.893 -1.494 1.00 84.56 161 VAL A O 1
ATOM 1225 N N . VAL A 1 162 ? -9.474 2.772 -2.161 1.00 88.25 162 VAL A N 1
ATOM 1226 C CA . VAL A 1 162 ? -9.678 2.212 -0.819 1.00 88.25 162 VAL A CA 1
ATOM 1227 C C . VAL A 1 162 ? -8.676 1.089 -0.607 1.00 88.25 162 VAL A C 1
ATOM 1229 O O . VAL A 1 162 ? -8.498 0.227 -1.466 1.00 88.25 162 VAL A O 1
ATOM 1232 N N . LEU A 1 163 ? -7.996 1.107 0.538 1.00 89.38 163 LEU A N 1
ATOM 1233 C CA . LEU A 1 163 ? -7.002 0.096 0.871 1.00 89.38 163 LEU A CA 1
ATOM 1234 C C . LEU A 1 163 ? -7.664 -1.137 1.484 1.00 89.38 163 LEU A C 1
ATOM 1236 O O . LEU A 1 163 ? -8.478 -1.039 2.401 1.00 89.38 163 LEU A O 1
ATOM 1240 N N . ARG A 1 164 ? -7.238 -2.307 1.030 1.00 90.75 164 ARG A N 1
ATOM 1241 C CA . ARG A 1 164 ? -7.435 -3.598 1.670 1.00 90.75 164 ARG A CA 1
ATOM 1242 C C . ARG A 1 164 ? -6.135 -4.004 2.358 1.00 90.75 164 ARG A C 1
ATOM 1244 O O . ARG A 1 164 ? -5.071 -3.934 1.748 1.00 90.75 164 ARG A O 1
ATOM 1251 N N . CYS A 1 165 ? -6.191 -4.418 3.620 1.00 89.56 165 CYS A N 1
ATOM 1252 C CA . CYS A 1 165 ? -4.958 -4.647 4.379 1.00 89.56 165 CYS A CA 1
ATOM 1253 C C . CYS A 1 165 ? -4.160 -5.845 3.847 1.00 89.56 165 CYS A C 1
ATOM 1255 O O . CYS A 1 165 ? -2.937 -5.771 3.711 1.00 89.56 165 CYS A O 1
ATOM 1257 N N . CYS A 1 166 ? -4.844 -6.951 3.547 1.00 88.69 166 CYS A N 1
ATOM 1258 C CA . CYS A 1 166 ? -4.227 -8.167 3.039 1.00 88.69 166 CYS A CA 1
ATOM 1259 C C . CYS A 1 166 ? -4.468 -8.333 1.536 1.00 88.69 166 CYS A C 1
ATOM 1261 O O . CYS A 1 166 ? -5.353 -7.725 0.942 1.00 88.69 166 CYS A O 1
ATOM 1263 N N . GLY A 1 167 ? -3.654 -9.173 0.894 1.00 83.62 167 GLY A N 1
ATOM 1264 C CA . GLY A 1 167 ? -3.809 -9.455 -0.529 1.00 83.62 167 GLY A CA 1
ATOM 1265 C C . GLY A 1 167 ? -5.063 -10.239 -0.886 1.00 83.62 167 GLY A C 1
ATOM 1266 O O . GLY A 1 167 ? -5.779 -10.748 -0.024 1.00 83.62 167 GLY A O 1
ATOM 1267 N N . SER A 1 168 ? -5.293 -10.393 -2.190 1.00 82.56 168 SER A N 1
ATOM 1268 C CA . SER A 1 168 ? -6.336 -11.278 -2.698 1.00 82.56 168 SER A CA 1
ATOM 1269 C C . SER A 1 168 ? -6.155 -12.686 -2.126 1.00 82.56 168 SER A C 1
ATOM 1271 O O . SER A 1 168 ? -5.065 -13.257 -2.170 1.00 82.56 168 SER A O 1
ATOM 1273 N N . ASN A 1 169 ? -7.229 -13.249 -1.571 1.00 86.00 169 ASN A N 1
ATOM 1274 C CA . ASN A 1 169 ? -7.228 -14.569 -0.928 1.00 86.00 169 ASN A CA 1
ATOM 1275 C C . ASN A 1 169 ? -6.395 -14.674 0.361 1.00 86.00 169 ASN A C 1
ATOM 1277 O O . ASN A 1 169 ? -5.965 -15.766 0.745 1.00 86.00 169 ASN A O 1
ATOM 1281 N N . PHE A 1 170 ? -6.204 -13.558 1.062 1.00 88.44 170 PHE A N 1
ATOM 1282 C CA . PHE A 1 170 ? -5.685 -13.523 2.425 1.00 88.44 170 PHE A CA 1
ATOM 1283 C C . PHE A 1 170 ? -6.717 -12.897 3.366 1.00 88.44 170 PHE A C 1
ATOM 1285 O O . PHE A 1 170 ? -7.536 -12.083 2.949 1.00 88.44 170 PHE A O 1
ATOM 1292 N N . ALA A 1 171 ? -6.659 -13.280 4.638 1.00 89.62 171 ALA A N 1
ATOM 1293 C CA . ALA A 1 171 ? -7.432 -12.669 5.714 1.00 89.62 171 ALA A CA 1
ATOM 1294 C C . ALA A 1 171 ? -6.518 -12.379 6.903 1.00 89.62 171 ALA A C 1
ATOM 1296 O O . ALA A 1 171 ? -5.503 -13.062 7.108 1.00 89.62 171 ALA A O 1
ATOM 1297 N N . TYR A 1 172 ? -6.877 -11.376 7.695 1.00 90.62 172 TYR A N 1
ATOM 1298 C CA . TYR A 1 172 ? -6.108 -11.012 8.873 1.00 90.62 172 TYR A CA 1
ATOM 1299 C C . TYR A 1 172 ? -6.315 -12.046 9.986 1.00 90.62 172 TYR A C 1
ATOM 1301 O O . TYR A 1 172 ? -7.440 -12.337 10.400 1.00 90.62 172 TYR A O 1
ATOM 1309 N N . ASP A 1 173 ? -5.217 -12.607 10.480 1.00 88.31 173 ASP A N 1
ATOM 1310 C CA . ASP A 1 173 ? -5.195 -13.507 11.628 1.00 88.31 173 ASP A CA 1
ATOM 1311 C C . ASP A 1 173 ? -4.892 -12.690 12.890 1.00 88.31 173 ASP A C 1
ATOM 1313 O O . ASP A 1 173 ? -3.797 -12.139 13.049 1.00 88.31 173 ASP A O 1
ATOM 1317 N N . ARG A 1 174 ? -5.872 -12.600 13.800 1.00 84.62 174 ARG A N 1
ATOM 1318 C CA . ARG A 1 174 ? -5.741 -11.821 15.040 1.00 84.62 174 ARG A CA 1
ATOM 1319 C C . ARG A 1 174 ? -4.709 -12.428 15.993 1.00 84.62 174 ARG A C 1
ATOM 1321 O O . ARG A 1 174 ? -4.034 -11.671 16.689 1.00 84.62 174 ARG A O 1
ATOM 1328 N N . GLY A 1 175 ? -4.566 -13.753 16.013 1.00 82.81 175 GLY A N 1
ATOM 1329 C CA . GLY A 1 175 ? -3.612 -14.452 16.874 1.00 82.81 175 GLY A CA 1
ATOM 1330 C C . GLY A 1 175 ? -2.172 -14.214 16.432 1.00 82.81 175 GLY A C 1
ATOM 1331 O O . GLY A 1 175 ? -1.321 -13.856 17.246 1.00 82.81 175 GLY A O 1
ATOM 1332 N N . ASN A 1 176 ? -1.919 -14.333 15.127 1.00 84.94 176 ASN A N 1
ATOM 1333 C CA . ASN A 1 176 ? -0.586 -14.152 14.545 1.00 84.94 176 ASN A CA 1
ATOM 1334 C C . ASN A 1 176 ? -0.267 -12.702 14.146 1.00 84.94 176 ASN A C 1
ATOM 1336 O O . ASN A 1 176 ? 0.849 -12.431 13.704 1.00 84.94 176 ASN A O 1
ATOM 1340 N N . ARG A 1 177 ? -1.232 -11.777 14.268 1.00 84.38 177 ARG A N 1
ATOM 1341 C CA . ARG A 1 177 ? -1.137 -10.353 13.882 1.00 84.38 177 ARG A CA 1
ATOM 1342 C C . ARG A 1 177 ? -0.611 -10.136 12.460 1.00 84.38 177 ARG A C 1
ATOM 1344 O O . ARG A 1 177 ? 0.138 -9.199 12.196 1.00 84.38 177 ARG A O 1
ATOM 1351 N N . THR A 1 178 ? -0.958 -11.038 11.550 1.00 88.38 178 THR A N 1
ATOM 1352 C CA . THR A 1 178 ? -0.437 -11.073 10.178 1.00 88.38 178 THR A CA 1
ATOM 1353 C C . THR A 1 178 ? -1.508 -11.546 9.202 1.00 88.38 178 THR A C 1
ATOM 1355 O O . THR A 1 178 ? -2.523 -12.123 9.587 1.00 88.38 178 THR A O 1
ATOM 1358 N N . CYS A 1 179 ? -1.289 -11.294 7.913 1.00 90.06 179 CYS A N 1
ATOM 1359 C CA . CYS A 1 179 ? -2.148 -11.808 6.854 1.00 90.06 179 CYS A CA 1
ATOM 1360 C C . CYS A 1 179 ? -1.863 -13.293 6.612 1.00 90.06 179 CYS A C 1
ATOM 1362 O O . CYS A 1 179 ? -0.744 -13.675 6.265 1.00 90.06 179 CYS A O 1
ATOM 1364 N N . SER A 1 180 ? -2.890 -14.127 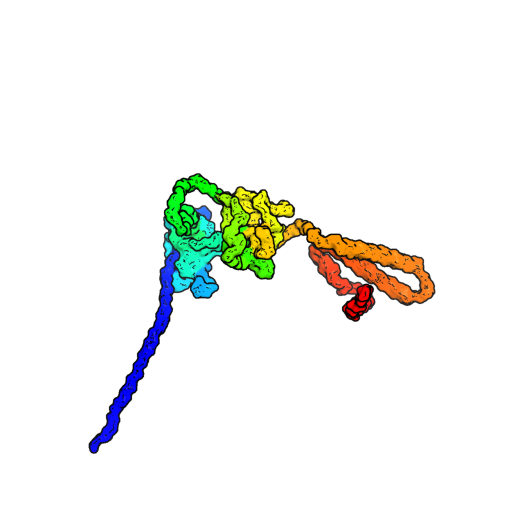6.753 1.00 90.50 180 SER A N 1
ATOM 1365 C CA . SER A 1 180 ? -2.817 -15.570 6.528 1.00 90.50 180 SER A CA 1
ATOM 1366 C C . SER A 1 180 ? -3.538 -15.956 5.237 1.00 90.50 180 SER A C 1
ATOM 1368 O O . SER A 1 180 ? -4.547 -15.355 4.864 1.00 90.50 180 SER A O 1
ATOM 1370 N N . LYS A 1 181 ? -2.995 -16.942 4.518 1.00 89.00 181 LYS A N 1
ATOM 1371 C CA . LYS A 1 181 ? -3.555 -17.401 3.243 1.00 89.00 181 LYS A CA 1
ATOM 1372 C C . LYS A 1 181 ? -4.843 -18.188 3.475 1.00 89.00 181 LYS A C 1
ATOM 1374 O O . LYS A 1 181 ? -4.856 -19.125 4.275 1.00 89.00 181 LYS A O 1
ATOM 1379 N N . LEU A 1 182 ? -5.885 -17.865 2.717 1.00 86.31 182 LEU A N 1
ATOM 1380 C CA . LEU A 1 182 ? -7.142 -18.601 2.730 1.00 86.31 182 LEU A CA 1
ATOM 1381 C C . LEU A 1 182 ? -7.043 -19.865 1.853 1.00 86.31 182 LEU A C 1
ATOM 1383 O O . LEU A 1 182 ? -6.505 -19.808 0.739 1.00 86.31 182 LEU A O 1
ATOM 1387 N N . PRO A 1 183 ? -7.541 -21.023 2.322 1.00 85.44 183 PRO A N 1
ATOM 1388 C CA . PRO A 1 183 ? -7.624 -22.220 1.495 1.00 85.44 183 PRO A CA 1
ATOM 1389 C C . PRO A 1 183 ? -8.665 -22.040 0.381 1.00 85.44 183 PRO A C 1
ATOM 1391 O O . PRO A 1 183 ? -9.653 -21.322 0.537 1.00 85.44 183 PRO A O 1
ATOM 1394 N N . ARG A 1 184 ? -8.456 -22.718 -0.754 1.00 81.81 184 ARG A N 1
ATOM 1395 C CA . ARG A 1 184 ? -9.435 -22.740 -1.852 1.00 81.81 184 ARG A CA 1
ATOM 1396 C C . ARG A 1 184 ? -10.743 -23.362 -1.354 1.00 81.81 184 ARG A C 1
ATOM 1398 O O . ARG A 1 184 ? -10.707 -24.439 -0.765 1.00 81.81 184 ARG A O 1
ATOM 1405 N N . GLY A 1 185 ? -11.866 -22.686 -1.593 1.00 75.75 185 GLY A N 1
ATOM 1406 C CA . GLY A 1 185 ? -13.191 -23.089 -1.100 1.00 75.75 185 GLY A CA 1
ATOM 1407 C C . GLY A 1 185 ? -13.584 -22.486 0.253 1.00 75.75 185 GLY A C 1
ATOM 1408 O O . GLY A 1 185 ? -14.680 -22.754 0.732 1.00 75.75 185 GLY A O 1
ATOM 1409 N N . HIS A 1 186 ? -12.725 -21.666 0.867 1.00 80.88 186 HIS A N 1
ATOM 1410 C CA . HIS A 1 186 ? -13.125 -20.843 2.007 1.00 80.88 186 HIS A CA 1
ATOM 1411 C C . HIS A 1 186 ? -14.169 -19.805 1.574 1.00 80.88 186 HIS A C 1
ATOM 1413 O O . HIS A 1 186 ? -14.069 -19.255 0.482 1.00 80.88 186 HIS A O 1
ATOM 1419 N N . GLU A 1 187 ? -15.128 -19.474 2.436 1.00 79.94 187 GLU A N 1
ATOM 1420 C CA . GLU A 1 187 ? -16.224 -18.556 2.084 1.00 79.94 187 GLU A CA 1
ATOM 1421 C C . GLU A 1 187 ? -15.754 -17.144 1.700 1.00 79.94 187 GLU A C 1
ATOM 1423 O O . GLU A 1 187 ? -16.387 -16.461 0.904 1.00 79.94 187 GLU A O 1
ATOM 1428 N N . LEU A 1 188 ? -14.626 -16.717 2.270 1.00 79.38 188 LEU A N 1
ATOM 1429 C CA . LEU A 1 188 ? -13.990 -15.424 1.995 1.00 79.38 188 LEU A CA 1
ATOM 1430 C C . LEU A 1 188 ? -13.038 -15.454 0.786 1.00 79.38 188 LEU A C 1
ATOM 1432 O O . LEU A 1 188 ? -12.425 -14.434 0.463 1.00 79.38 188 LEU A O 1
ATOM 1436 N N . TYR A 1 189 ? -12.865 -16.608 0.141 1.00 77.19 189 TYR A N 1
ATOM 1437 C CA . TYR A 1 189 ? -12.031 -16.732 -1.051 1.00 77.19 189 TYR A CA 1
ATOM 1438 C C . TYR A 1 189 ? -12.658 -15.928 -2.202 1.00 77.19 189 TYR A C 1
ATOM 1440 O O . TYR A 1 189 ? -13.856 -16.027 -2.448 1.00 77.19 189 TYR A O 1
ATOM 1448 N N . ASP A 1 190 ? -11.858 -15.089 -2.859 1.00 77.44 190 ASP A N 1
ATOM 1449 C CA . ASP A 1 190 ? -12.256 -14.113 -3.885 1.00 77.44 190 ASP A CA 1
ATOM 1450 C C . ASP A 1 190 ? -13.373 -13.132 -3.459 1.00 77.44 190 ASP A C 1
ATOM 1452 O O . ASP A 1 190 ? -14.018 -12.493 -4.293 1.00 77.44 190 ASP A O 1
ATOM 1456 N N . SER A 1 191 ? -13.575 -12.949 -2.148 1.00 79.50 191 SER A N 1
ATOM 1457 C CA . SER A 1 191 ? -14.523 -11.964 -1.620 1.00 79.50 191 SER A CA 1
ATOM 1458 C C . SER A 1 191 ? -14.081 -10.527 -1.923 1.00 79.50 191 SER A C 1
ATOM 1460 O O . SER A 1 191 ? -12.919 -10.141 -1.720 1.00 79.50 191 SER A O 1
ATOM 1462 N N . LYS A 1 192 ? -15.035 -9.718 -2.397 1.00 80.88 192 LYS A N 1
ATOM 1463 C CA . LYS A 1 192 ? -14.892 -8.267 -2.555 1.00 80.88 192 LYS A CA 1
ATOM 1464 C C . LYS A 1 192 ? -15.463 -7.572 -1.323 1.00 80.88 192 LYS A C 1
ATOM 1466 O O . LYS A 1 192 ? -16.591 -7.851 -0.938 1.00 80.88 192 LYS A O 1
ATOM 1471 N N . ILE A 1 193 ? -14.679 -6.670 -0.736 1.00 83.56 193 ILE A N 1
ATOM 1472 C CA . ILE A 1 193 ? -15.079 -5.891 0.445 1.00 83.56 193 ILE A CA 1
ATOM 1473 C C . ILE A 1 193 ? -15.963 -4.700 0.056 1.00 83.56 193 ILE A C 1
ATOM 1475 O O . ILE A 1 193 ? -16.905 -4.377 0.767 1.00 83.56 193 ILE A O 1
ATOM 1479 N N . VAL A 1 194 ? -15.640 -4.053 -1.066 1.00 83.56 194 VAL A N 1
ATOM 1480 C CA . VAL A 1 194 ? -16.373 -2.906 -1.610 1.00 83.56 194 VAL A CA 1
ATOM 1481 C C . VAL A 1 194 ? -16.882 -3.288 -2.991 1.00 83.56 194 VAL A C 1
ATOM 1483 O O . VAL A 1 194 ? -16.101 -3.758 -3.828 1.00 83.56 194 VAL A O 1
ATOM 1486 N N . ASN A 1 195 ? -18.176 -3.099 -3.232 1.00 80.19 195 ASN A N 1
ATOM 1487 C CA . ASN A 1 195 ? -18.838 -3.433 -4.486 1.00 80.19 195 ASN A CA 1
ATOM 1488 C C . ASN A 1 195 ? -19.299 -2.165 -5.219 1.00 80.19 195 ASN A C 1
ATOM 1490 O O . ASN A 1 195 ? -20.458 -2.037 -5.605 1.00 80.19 195 ASN A O 1
ATOM 1494 N N . SER A 1 196 ? -18.369 -1.230 -5.421 1.00 77.94 196 SER A N 1
ATOM 1495 C CA . SER A 1 196 ? -18.619 0.025 -6.129 1.00 77.94 196 SER A CA 1
ATOM 1496 C C . SER A 1 196 ? -17.770 0.115 -7.400 1.00 77.94 196 SER A C 1
ATOM 1498 O O . SER A 1 196 ? -16.569 -0.165 -7.350 1.00 77.94 196 SER A O 1
ATOM 1500 N N . PRO A 1 197 ? -18.346 0.517 -8.549 1.00 75.94 197 PRO A N 1
ATOM 1501 C CA . PRO A 1 197 ? -17.591 0.705 -9.785 1.00 75.94 197 PRO A CA 1
ATOM 1502 C C . PRO A 1 197 ? -16.712 1.968 -9.761 1.00 75.94 197 PRO A C 1
ATOM 1504 O O . PRO A 1 197 ? -15.818 2.093 -10.596 1.00 75.94 197 PRO A O 1
ATOM 1507 N N . TYR A 1 198 ? -16.939 2.882 -8.811 1.00 78.81 198 TYR A N 1
ATOM 1508 C CA . TYR A 1 198 ? -16.207 4.148 -8.675 1.00 78.81 198 TYR A CA 1
ATOM 1509 C C . TYR A 1 198 ? -14.970 4.042 -7.772 1.00 78.81 198 TYR A C 1
ATOM 1511 O O . TYR A 1 198 ? -14.146 4.956 -7.746 1.00 78.81 198 TYR A O 1
ATOM 1519 N N . VAL A 1 199 ? -14.829 2.927 -7.048 1.00 81.44 199 VAL A N 1
ATOM 1520 C CA . VAL A 1 199 ? -13.768 2.713 -6.062 1.00 81.44 199 VAL A CA 1
ATOM 1521 C C . VAL A 1 199 ? -12.729 1.729 -6.599 1.00 81.44 199 VAL A C 1
ATOM 1523 O O . VAL A 1 199 ? -13.043 0.609 -7.005 1.00 81.44 199 VAL A O 1
ATOM 1526 N N . GLU A 1 200 ? -11.460 2.124 -6.571 1.00 83.00 200 GLU A N 1
ATOM 1527 C CA . GLU A 1 200 ? -10.327 1.245 -6.841 1.00 83.00 200 GLU A CA 1
ATOM 1528 C C . GLU A 1 200 ? -9.795 0.627 -5.544 1.00 83.00 200 GLU A C 1
ATOM 1530 O O . GLU A 1 200 ? -9.392 1.331 -4.621 1.00 83.00 200 GLU A O 1
ATOM 1535 N N . LEU A 1 201 ? -9.754 -0.705 -5.478 1.00 83.25 201 LEU A N 1
ATOM 1536 C CA . LEU A 1 201 ? -9.131 -1.419 -4.365 1.00 83.25 201 LEU A CA 1
ATOM 1537 C C . LEU A 1 201 ? -7.613 -1.481 -4.559 1.00 83.25 201 LEU A C 1
ATOM 1539 O O . LEU A 1 201 ? -7.123 -2.023 -5.550 1.00 83.25 201 LEU A O 1
ATOM 1543 N N . SER A 1 202 ? -6.892 -0.950 -3.581 1.00 85.44 202 SER A N 1
ATOM 1544 C CA . SER A 1 202 ? -5.441 -1.062 -3.435 1.00 85.44 202 SER A CA 1
ATOM 1545 C C . SER A 1 202 ? -5.124 -1.924 -2.213 1.00 85.44 202 SER A C 1
ATOM 1547 O O . SER A 1 202 ? -5.985 -2.124 -1.365 1.00 85.44 202 SER A O 1
ATOM 1549 N N . TYR A 1 203 ? -3.917 -2.460 -2.105 1.00 88.31 203 TYR A N 1
ATOM 1550 C CA . TYR A 1 203 ? -3.503 -3.376 -1.050 1.00 88.31 203 TYR A CA 1
ATOM 1551 C C . TYR A 1 203 ? -2.379 -2.777 -0.209 1.00 88.31 203 TYR A C 1
ATOM 1553 O O . TYR A 1 203 ? -1.453 -2.150 -0.728 1.00 88.31 203 TYR A O 1
ATOM 1561 N N . GLY A 1 204 ? -2.440 -3.014 1.097 1.00 85.44 204 GLY A N 1
ATOM 1562 C CA . GLY A 1 204 ? -1.409 -2.616 2.044 1.00 85.44 204 GLY A CA 1
ATOM 1563 C C . GLY A 1 204 ? -1.972 -2.049 3.339 1.00 85.44 204 GLY A C 1
ATOM 1564 O O . GLY A 1 204 ? -3.130 -1.642 3.434 1.00 85.44 204 GLY A O 1
ATOM 1565 N N . PHE A 1 205 ? -1.110 -2.019 4.350 1.00 87.56 205 PHE A N 1
ATOM 1566 C CA . PHE A 1 205 ? -1.399 -1.385 5.628 1.00 87.56 205 PHE A CA 1
ATOM 1567 C C . PHE A 1 205 ? -1.079 0.114 5.572 1.00 87.56 205 PHE A C 1
ATOM 1569 O O . PHE A 1 205 ? -0.153 0.508 4.855 1.00 87.56 205 PHE A O 1
ATOM 1576 N N . PRO A 1 206 ? -1.784 0.953 6.351 1.00 86.62 206 PRO A N 1
ATOM 1577 C CA . PRO A 1 206 ? -1.432 2.360 6.476 1.00 86.62 206 PRO A CA 1
ATOM 1578 C C . PRO A 1 206 ? -0.033 2.506 7.098 1.00 86.62 206 PRO A C 1
ATOM 1580 O O . PRO A 1 206 ? 0.422 1.650 7.869 1.00 86.62 206 PRO A O 1
ATOM 1583 N N . ALA A 1 207 ? 0.661 3.587 6.739 1.00 83.00 207 ALA A N 1
ATOM 1584 C CA . ALA A 1 207 ? 2.057 3.834 7.091 1.00 83.00 207 ALA A CA 1
ATOM 1585 C C . ALA A 1 207 ? 2.223 4.219 8.574 1.00 83.00 207 ALA A C 1
ATOM 1587 O O . ALA A 1 207 ? 2.418 5.383 8.914 1.00 83.00 207 ALA A O 1
ATOM 1588 N N . CYS A 1 208 ? 2.153 3.235 9.468 1.00 82.69 208 CYS A N 1
ATOM 1589 C CA . CYS A 1 208 ? 2.345 3.436 10.900 1.00 82.69 208 CYS A CA 1
ATOM 1590 C C . CYS A 1 208 ? 3.008 2.253 11.596 1.00 82.69 208 CYS A C 1
ATOM 1592 O O . CYS A 1 208 ? 3.116 1.151 11.058 1.00 82.69 208 CYS A O 1
ATOM 1594 N N . LYS A 1 209 ? 3.491 2.525 12.813 1.00 79.81 209 LYS A N 1
ATOM 1595 C CA . LYS A 1 209 ? 4.253 1.575 13.625 1.00 79.81 209 LYS A CA 1
ATOM 1596 C C . LYS A 1 209 ? 3.375 0.476 14.219 1.00 79.81 209 LYS A C 1
ATOM 1598 O O . LYS A 1 209 ? 3.806 -0.670 14.287 1.00 79.81 209 LYS A O 1
ATOM 1603 N N . GLU A 1 210 ? 2.163 0.831 14.643 1.00 82.56 210 GLU A N 1
ATOM 1604 C CA . GLU A 1 210 ? 1.188 -0.102 15.198 1.00 82.56 210 GLU A CA 1
ATOM 1605 C C . GLU A 1 210 ? -0.212 0.159 14.639 1.00 82.56 210 GLU A C 1
ATOM 1607 O O . GLU A 1 210 ? -0.701 1.292 14.611 1.00 82.56 210 GLU A O 1
ATOM 1612 N N . HIS A 1 211 ? -0.870 -0.924 14.229 1.00 86.75 211 HIS A N 1
ATOM 1613 C CA . HIS A 1 211 ? -2.232 -0.920 13.709 1.00 86.75 211 HIS A CA 1
ATOM 1614 C C . HIS A 1 211 ? -3.221 -1.373 14.782 1.00 86.75 211 HIS A C 1
ATOM 1616 O O . HIS A 1 211 ? -2.937 -2.279 15.572 1.00 86.75 211 HIS A O 1
ATOM 1622 N N . ALA A 1 212 ? -4.400 -0.764 14.780 1.00 86.31 212 ALA A N 1
ATOM 1623 C CA . ALA A 1 212 ? -5.518 -1.077 15.655 1.00 86.31 212 ALA A CA 1
ATOM 1624 C C . ALA A 1 212 ? -6.806 -1.230 14.836 1.00 86.31 212 ALA A C 1
ATOM 1626 O O . ALA A 1 212 ? -6.961 -0.633 13.771 1.00 86.31 212 ALA A O 1
ATOM 1627 N N . ILE A 1 213 ? -7.737 -2.034 15.349 1.00 88.31 213 ILE A N 1
ATOM 1628 C CA . ILE A 1 213 ? -9.070 -2.195 14.763 1.00 88.31 213 ILE A CA 1
ATOM 1629 C C . ILE A 1 213 ? -9.954 -1.073 15.309 1.00 88.31 213 ILE A C 1
ATOM 1631 O O . ILE A 1 213 ? -10.203 -1.023 16.512 1.00 88.31 213 ILE A O 1
ATOM 1635 N N . ALA A 1 214 ? -10.405 -0.177 14.434 1.00 84.94 214 ALA A N 1
ATOM 1636 C CA . ALA A 1 214 ? -11.229 0.973 14.794 1.00 84.94 214 ALA A CA 1
ATOM 1637 C C .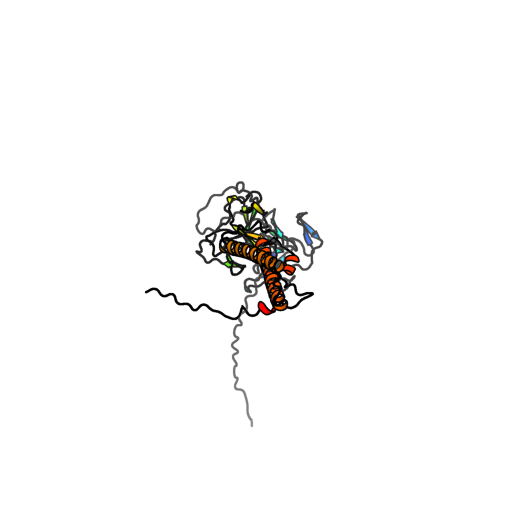 ALA A 1 214 ? -12.708 0.614 14.993 1.00 84.94 214 ALA A C 1
ATOM 1639 O O . ALA A 1 214 ? -13.391 1.280 15.763 1.00 84.94 214 ALA A O 1
ATOM 1640 N N . GLY A 1 215 ? -13.192 -0.424 14.307 1.00 85.75 215 GLY A N 1
ATOM 1641 C CA . GLY A 1 215 ? -14.587 -0.856 14.356 1.00 85.75 215 GLY A CA 1
ATOM 1642 C C . GLY A 1 215 ? -14.959 -1.751 13.176 1.00 85.75 215 GLY A C 1
ATOM 1643 O O . GLY A 1 215 ? -14.113 -2.069 12.333 1.00 85.75 215 GLY A O 1
ATOM 1644 N N . ALA A 1 216 ? -16.226 -2.165 13.128 1.00 88.56 216 ALA A N 1
ATOM 1645 C CA . ALA A 1 216 ? -16.788 -2.868 11.978 1.00 88.56 216 ALA A CA 1
ATOM 1646 C C . ALA A 1 216 ? -17.030 -1.888 10.818 1.00 88.56 216 ALA A C 1
ATOM 1648 O O . ALA A 1 216 ? -17.421 -0.739 11.026 1.00 88.56 216 ALA A O 1
ATOM 1649 N N . PHE A 1 217 ? -16.768 -2.342 9.598 1.00 89.56 217 PHE A N 1
ATOM 1650 C CA . PHE A 1 217 ? -16.996 -1.589 8.374 1.00 89.56 217 PHE A CA 1
ATOM 1651 C C . PHE A 1 217 ? -18.431 -1.788 7.884 1.00 89.56 217 PHE A C 1
ATOM 1653 O O . PHE A 1 217 ? -18.907 -2.916 7.766 1.00 89.56 217 PHE A O 1
ATOM 1660 N N . GLU A 1 218 ? -19.082 -0.682 7.536 1.00 87.62 218 GLU A N 1
ATOM 1661 C CA . GLU A 1 218 ? -20.376 -0.662 6.860 1.00 87.62 218 GLU A CA 1
ATOM 1662 C C . GLU A 1 218 ? -20.223 0.095 5.537 1.00 87.62 218 GLU A C 1
ATOM 1664 O O . GLU A 1 218 ? -19.787 1.247 5.524 1.00 87.62 218 GLU A O 1
ATOM 1669 N N . GLU A 1 219 ? -20.610 -0.533 4.424 1.00 85.06 219 GLU A N 1
ATOM 1670 C CA . GLU A 1 219 ? -20.475 0.053 3.081 1.00 85.06 219 GLU A CA 1
ATOM 1671 C C . GLU A 1 219 ? -21.288 1.350 2.922 1.00 85.06 219 GLU A C 1
ATOM 1673 O O . GLU A 1 219 ? -20.852 2.273 2.243 1.00 85.06 219 GLU A O 1
ATOM 1678 N N . SER A 1 220 ? -22.407 1.493 3.641 1.00 84.81 220 SER A N 1
ATOM 1679 C CA . SER A 1 220 ? -23.224 2.718 3.668 1.00 84.81 220 SER A CA 1
ATOM 1680 C C . SER A 1 220 ? -22.497 3.948 4.224 1.00 84.81 220 SER A C 1
ATOM 1682 O O . SER A 1 220 ? -22.936 5.074 3.992 1.00 84.81 220 SER A O 1
ATOM 1684 N N . ARG A 1 221 ? -21.403 3.753 4.970 1.00 87.12 221 ARG A N 1
ATOM 1685 C CA . ARG A 1 221 ? -20.585 4.827 5.555 1.00 87.12 221 ARG A CA 1
ATOM 1686 C C . ARG A 1 221 ? -19.325 5.125 4.748 1.00 87.12 221 ARG A C 1
ATOM 1688 O O . ARG A 1 221 ? -18.494 5.925 5.192 1.00 87.12 221 ARG A O 1
ATOM 1695 N N . LEU A 1 222 ? -19.163 4.469 3.600 1.00 87.50 222 LEU A N 1
ATOM 1696 C CA . LEU A 1 222 ? -18.105 4.750 2.647 1.00 87.50 222 LEU A CA 1
ATOM 1697 C C . LEU A 1 222 ? -18.552 5.874 1.711 1.00 87.50 222 LEU A C 1
ATOM 1699 O O . LEU A 1 222 ? -19.526 5.749 0.973 1.00 87.50 222 LEU A O 1
ATOM 1703 N N . GLN A 1 223 ? -17.797 6.965 1.701 1.00 87.31 223 GLN A N 1
ATOM 1704 C CA . GLN A 1 223 ? -18.000 8.041 0.745 1.00 87.31 223 GLN A CA 1
ATOM 1705 C C . GLN A 1 223 ? -17.264 7.699 -0.557 1.00 87.31 223 GLN A C 1
ATOM 1707 O O . GLN A 1 223 ? -16.056 7.895 -0.657 1.00 87.31 223 GLN A O 1
ATOM 1712 N N . GLU A 1 224 ? -17.978 7.210 -1.571 1.00 84.12 224 GLU A N 1
ATOM 1713 C CA . GLU A 1 224 ? -17.378 6.717 -2.827 1.00 84.12 224 GLU A CA 1
ATOM 1714 C C . GLU A 1 224 ? -16.568 7.775 -3.595 1.00 84.12 224 GLU A C 1
ATOM 1716 O O . GLU A 1 224 ? -15.602 7.450 -4.279 1.00 84.12 224 GLU A O 1
ATOM 1721 N N . GLN A 1 225 ? -16.923 9.056 -3.466 1.00 80.00 225 GLN A N 1
ATOM 1722 C CA . GLN A 1 225 ? -16.234 10.146 -4.166 1.00 80.00 225 GLN A CA 1
ATOM 1723 C C . GLN A 1 225 ? -14.845 10.443 -3.589 1.00 80.00 225 GLN A C 1
ATOM 1725 O O . GLN A 1 225 ? -13.931 10.785 -4.332 1.00 80.00 225 GLN A O 1
ATOM 1730 N N . THR A 1 226 ? -14.678 10.322 -2.272 1.00 81.12 226 THR A N 1
ATOM 1731 C CA . THR A 1 226 ? -13.426 10.641 -1.563 1.00 81.12 226 THR A CA 1
ATOM 1732 C C . THR A 1 226 ? -12.672 9.392 -1.112 1.00 81.12 226 THR A C 1
ATOM 1734 O O . THR A 1 226 ? -11.496 9.475 -0.767 1.00 81.12 226 THR A O 1
ATOM 1737 N N . GLY A 1 227 ? -13.338 8.235 -1.074 1.00 83.12 227 GLY A N 1
ATOM 1738 C CA . GLY A 1 227 ? -12.818 6.998 -0.493 1.00 83.12 227 GLY A CA 1
ATOM 1739 C C . GLY A 1 227 ? -12.689 7.055 1.032 1.00 83.12 227 GLY A C 1
ATOM 1740 O O . GLY A 1 227 ? -11.997 6.223 1.609 1.00 83.12 227 GLY A O 1
ATOM 1741 N N . SER A 1 228 ? -13.302 8.043 1.696 1.00 86.94 228 SER A N 1
ATOM 1742 C CA . SER A 1 228 ? -13.256 8.174 3.156 1.00 86.94 228 SER A CA 1
ATOM 1743 C C . SER A 1 228 ? -14.331 7.327 3.824 1.00 86.94 228 SER A C 1
ATOM 1745 O O . SER A 1 228 ? -15.465 7.284 3.344 1.00 86.94 228 SER A O 1
ATOM 1747 N N . VAL A 1 229 ? -14.009 6.719 4.963 1.00 90.06 229 VAL A N 1
ATOM 1748 C CA . VAL A 1 229 ? -14.961 5.928 5.751 1.00 90.06 229 VAL A CA 1
ATOM 1749 C C . VAL A 1 229 ? -15.274 6.613 7.072 1.00 90.06 229 VAL A C 1
ATOM 1751 O O . VAL A 1 229 ? -14.379 7.136 7.738 1.00 90.06 229 VAL A O 1
ATOM 1754 N N . THR A 1 230 ? -16.545 6.589 7.464 1.00 88.00 230 THR A N 1
ATOM 1755 C CA . THR A 1 230 ? -16.975 7.030 8.796 1.00 88.00 230 THR A CA 1
ATOM 1756 C C . THR A 1 230 ? -17.239 5.816 9.679 1.00 88.00 230 THR A C 1
ATOM 1758 O O . THR A 1 230 ? -18.008 4.934 9.302 1.00 88.00 230 THR A O 1
ATOM 1761 N N . THR A 1 231 ? -16.624 5.746 10.856 1.00 84.88 231 THR A N 1
ATOM 1762 C CA . THR A 1 231 ? -16.853 4.653 11.814 1.00 84.88 231 THR A CA 1
ATOM 1763 C C . THR A 1 231 ? -18.143 4.848 12.616 1.00 84.88 231 THR A C 1
ATOM 1765 O O . THR A 1 231 ? -18.790 5.898 12.573 1.00 84.88 231 THR A O 1
ATOM 1768 N N . ASP A 1 232 ? -18.535 3.825 13.370 1.00 80.12 232 ASP A N 1
ATOM 1769 C CA . ASP A 1 232 ? -19.598 3.861 14.386 1.00 80.12 232 ASP A CA 1
ATOM 1770 C C . ASP A 1 232 ? -19.405 4.975 15.422 1.00 80.12 232 ASP A C 1
ATOM 1772 O O . ASP A 1 232 ? -20.363 5.658 15.780 1.00 80.12 232 ASP A O 1
ATOM 1776 N N . SER A 1 233 ? -18.157 5.232 15.808 1.00 74.44 233 SER A N 1
ATOM 1777 C CA . SER A 1 233 ? -17.754 6.333 16.688 1.00 74.44 233 SER A CA 1
ATOM 1778 C C . SER A 1 233 ? -17.893 7.738 16.078 1.00 74.44 233 SER A C 1
ATOM 1780 O O . SER A 1 233 ? -17.594 8.723 16.750 1.00 74.44 233 SER A O 1
ATOM 1782 N N . GLY A 1 234 ? -18.332 7.858 14.819 1.00 77.12 234 GLY A N 1
ATOM 1783 C CA . GLY A 1 234 ? -18.488 9.139 14.120 1.00 77.12 234 GLY A CA 1
ATOM 1784 C C . GLY A 1 234 ? -17.170 9.752 13.642 1.00 77.12 234 GLY A C 1
ATOM 1785 O O . GLY A 1 234 ? -17.155 10.885 13.162 1.00 77.12 234 GLY A O 1
ATOM 1786 N N . LYS A 1 235 ? -16.058 9.019 13.757 1.00 83.69 235 LYS A N 1
ATOM 1787 C CA . LYS A 1 235 ? -14.759 9.451 13.253 1.00 83.69 235 LYS A CA 1
ATOM 1788 C C . LYS A 1 235 ? -14.642 9.158 11.756 1.00 83.69 235 LYS A C 1
ATOM 1790 O O . LYS A 1 235 ? -14.993 8.075 11.300 1.00 83.69 235 LYS A O 1
ATOM 1795 N N . ILE A 1 236 ? -14.109 10.121 11.009 1.00 85.94 236 ILE A N 1
ATOM 1796 C CA . ILE A 1 236 ? -13.870 10.010 9.569 1.00 85.94 236 ILE A CA 1
ATOM 1797 C C . ILE A 1 236 ? -12.386 9.713 9.341 1.00 85.94 236 ILE A C 1
ATOM 1799 O O . ILE A 1 236 ? -11.530 10.396 9.907 1.00 85.94 236 ILE A O 1
ATOM 1803 N N . PHE A 1 237 ? -12.095 8.710 8.517 1.00 87.88 237 PHE A N 1
ATOM 1804 C CA . PHE A 1 237 ? -10.748 8.371 8.059 1.00 87.88 237 PHE A CA 1
ATOM 1805 C C . PHE A 1 237 ? -10.644 8.604 6.554 1.00 87.88 237 PHE A C 1
ATOM 1807 O O . PHE A 1 237 ? -11.508 8.155 5.793 1.00 87.88 237 PHE A O 1
ATOM 1814 N N . ALA A 1 238 ? -9.599 9.308 6.122 1.00 87.19 238 ALA A N 1
ATOM 1815 C CA . ALA A 1 238 ? -9.354 9.563 4.707 1.00 87.19 238 ALA A CA 1
ATOM 1816 C C . ALA A 1 238 ? -8.775 8.325 4.004 1.00 87.19 238 ALA A C 1
ATOM 1818 O O . ALA A 1 238 ? -8.173 7.453 4.636 1.00 87.19 238 ALA A O 1
ATOM 1819 N N . SER A 1 239 ? -8.924 8.266 2.678 1.00 82.38 239 SER A N 1
ATOM 1820 C CA . SER A 1 239 ? -8.259 7.254 1.852 1.00 82.38 239 SER A CA 1
ATOM 1821 C C . SER A 1 239 ? -6.745 7.261 2.121 1.00 82.38 239 SER A C 1
ATOM 1823 O O . SER A 1 239 ? -6.099 8.300 2.002 1.00 82.38 239 SER A O 1
ATOM 1825 N N . GLY A 1 240 ? -6.184 6.119 2.537 1.00 82.31 240 GLY A N 1
ATOM 1826 C CA . GLY A 1 240 ? -4.766 5.985 2.905 1.00 82.31 240 GLY A CA 1
ATOM 1827 C C . GLY A 1 240 ? -4.482 5.852 4.408 1.00 82.31 240 GLY A C 1
ATOM 1828 O O . GLY A 1 240 ? -3.479 5.248 4.783 1.00 82.31 240 GLY A O 1
ATOM 1829 N N . GLU A 1 241 ? -5.365 6.356 5.276 1.00 87.75 241 GLU A N 1
ATOM 1830 C CA . GLU A 1 241 ? -5.206 6.306 6.747 1.00 87.75 241 GLU A CA 1
ATOM 1831 C C . GLU A 1 241 ? -5.846 5.068 7.390 1.00 87.75 241 GLU A C 1
ATOM 1833 O O . GLU A 1 241 ? -5.671 4.785 8.583 1.00 87.75 241 GLU A O 1
ATOM 1838 N N . PHE A 1 242 ? -6.614 4.331 6.595 1.00 91.19 242 PHE A N 1
ATOM 1839 C CA . PHE A 1 242 ? -7.247 3.090 6.990 1.00 91.19 242 PHE A CA 1
ATOM 1840 C C . PHE A 1 242 ? -7.071 2.035 5.906 1.00 91.19 242 PHE A C 1
ATOM 1842 O O . PHE A 1 242 ? -6.858 2.353 4.736 1.00 91.19 242 PHE A O 1
ATOM 1849 N N . CYS A 1 243 ? -7.201 0.776 6.299 1.00 92.06 243 CYS A N 1
ATOM 1850 C CA . CYS A 1 243 ? -7.397 -0.332 5.382 1.00 92.06 243 CYS A CA 1
ATOM 1851 C C . CYS A 1 243 ? -8.530 -1.228 5.890 1.00 92.06 243 CYS A C 1
ATOM 1853 O O . CYS A 1 243 ? -8.830 -1.261 7.085 1.00 92.06 243 CYS A O 1
ATOM 1855 N N . LEU A 1 244 ? -9.193 -1.929 4.979 1.00 92.25 244 LEU A N 1
ATOM 1856 C CA . LEU A 1 244 ? -10.309 -2.819 5.279 1.00 92.25 244 LEU A CA 1
ATOM 1857 C C . LEU A 1 244 ? -9.851 -4.270 5.187 1.00 92.25 244 LEU A C 1
ATOM 1859 O O . LEU A 1 244 ? -9.133 -4.622 4.252 1.00 92.25 244 LEU A O 1
ATOM 1863 N N . GLU A 1 245 ? -10.261 -5.127 6.119 1.00 93.00 245 GLU A N 1
ATOM 1864 C CA . GLU A 1 245 ? -9.996 -6.563 5.987 1.00 93.00 245 GLU A CA 1
ATOM 1865 C C . GLU A 1 245 ? -10.945 -7.436 6.807 1.00 93.00 245 GLU A C 1
ATOM 1867 O O . GLU A 1 245 ? -11.464 -7.021 7.846 1.00 93.00 245 GLU A O 1
ATOM 1872 N N . HIS A 1 246 ? -11.128 -8.676 6.354 1.00 90.62 246 HIS A N 1
ATOM 1873 C CA . HIS A 1 246 ? -11.784 -9.715 7.134 1.00 90.62 246 HIS A CA 1
ATOM 1874 C C . HIS A 1 246 ? -10.845 -10.301 8.190 1.00 90.62 246 HIS A C 1
ATOM 1876 O O . HIS A 1 246 ? -9.682 -10.617 7.920 1.00 90.62 246 HIS A O 1
ATOM 1882 N N . VAL A 1 247 ? -11.379 -10.524 9.387 1.00 88.00 247 VAL A N 1
ATOM 1883 C CA . VAL A 1 247 ? -10.695 -11.299 10.423 1.00 88.00 247 VAL A CA 1
ATOM 1884 C C . VAL A 1 247 ? -11.094 -12.762 10.268 1.00 88.00 247 VAL A C 1
ATOM 1886 O O . VAL A 1 247 ? -12.274 -13.074 10.154 1.00 88.00 247 VAL A O 1
ATOM 1889 N N . ARG A 1 248 ? -10.104 -13.659 10.248 1.00 82.00 248 ARG A N 1
ATOM 1890 C CA . ARG A 1 248 ? -10.297 -15.086 9.944 1.00 82.00 248 ARG A CA 1
ATOM 1891 C C . ARG A 1 248 ? -11.3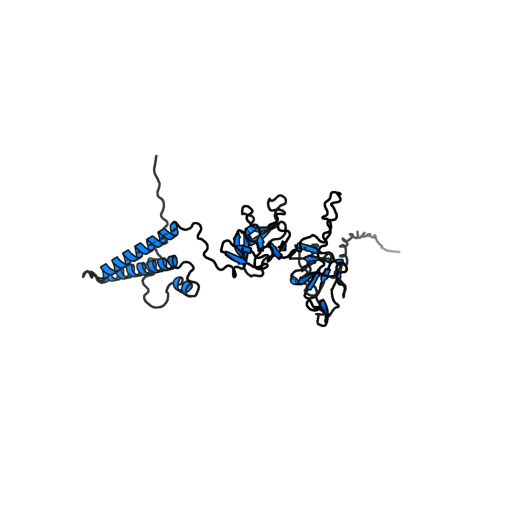23 -15.795 10.843 1.00 82.00 248 ARG A C 1
ATOM 1893 O O . ARG A 1 248 ? -11.983 -16.711 10.368 1.00 82.00 248 ARG A O 1
ATOM 1900 N N . ASP A 1 249 ? -11.425 -15.380 12.103 1.00 76.31 249 ASP A N 1
ATOM 1901 C CA . ASP A 1 249 ? -12.248 -16.039 13.127 1.00 76.31 249 ASP A CA 1
ATOM 1902 C C . ASP A 1 249 ? -13.641 -15.402 13.318 1.00 76.31 249 ASP A C 1
ATOM 1904 O O . ASP A 1 249 ? -14.411 -15.886 14.143 1.00 76.31 249 ASP A O 1
ATOM 1908 N N . ASP A 1 250 ? -13.967 -14.328 12.585 1.00 76.81 250 ASP A N 1
ATOM 1909 C CA . ASP A 1 250 ? -15.234 -13.593 12.721 1.00 76.81 250 ASP A CA 1
ATOM 1910 C C . ASP A 1 250 ? -16.187 -13.859 11.525 1.00 76.81 250 ASP A C 1
ATOM 1912 O O . ASP A 1 250 ? -15.750 -14.113 10.399 1.00 76.81 250 ASP A O 1
ATOM 1916 N N . ASP A 1 251 ? -17.506 -13.773 11.765 1.00 67.06 251 ASP A N 1
ATOM 1917 C CA . ASP A 1 251 ? -18.602 -14.077 10.817 1.00 67.06 251 ASP A CA 1
ATOM 1918 C C . ASP A 1 251 ? -18.685 -13.084 9.639 1.00 67.06 251 ASP A C 1
ATOM 1920 O O . ASP A 1 251 ? -19.562 -12.222 9.581 1.00 67.06 251 ASP A O 1
ATOM 1924 N N . ARG A 1 252 ? -17.750 -13.175 8.683 1.00 77.81 252 ARG A N 1
ATOM 1925 C CA . ARG A 1 252 ? -17.649 -12.340 7.460 1.00 77.81 252 ARG A CA 1
ATOM 1926 C C . ARG A 1 252 ? -17.581 -10.826 7.687 1.00 77.81 252 ARG A C 1
ATOM 1928 O O . ARG A 1 252 ? -17.488 -10.075 6.718 1.00 77.81 252 ARG A O 1
ATOM 1935 N N . THR A 1 253 ? -17.566 -10.369 8.930 1.00 84.88 253 THR A N 1
ATOM 1936 C CA . THR A 1 253 ? -17.455 -8.957 9.274 1.00 84.88 253 THR A CA 1
ATOM 1937 C C . THR A 1 253 ? -16.147 -8.394 8.731 1.00 84.88 253 THR A C 1
ATOM 1939 O O . THR A 1 253 ? -15.065 -8.954 8.931 1.00 84.88 253 THR A O 1
ATOM 1942 N N . VAL A 1 254 ? -16.255 -7.283 8.011 1.00 89.38 254 VAL A N 1
ATOM 1943 C CA . VAL A 1 254 ? -15.104 -6.492 7.581 1.00 89.38 254 VAL A CA 1
ATOM 1944 C C . VAL A 1 254 ? -14.789 -5.514 8.699 1.00 89.38 254 VAL A C 1
ATOM 1946 O O . VAL A 1 254 ? -15.689 -4.886 9.252 1.00 89.38 254 VAL A O 1
ATOM 1949 N N . TYR A 1 255 ? -13.514 -5.362 9.020 1.00 91.19 255 TYR A N 1
ATOM 1950 C CA . TYR A 1 255 ? -13.055 -4.416 10.024 1.00 91.19 255 TYR A CA 1
ATOM 1951 C C . TYR A 1 255 ? -12.254 -3.287 9.390 1.00 91.19 255 TYR A C 1
ATOM 1953 O O . TYR A 1 255 ? -11.535 -3.487 8.409 1.00 91.19 255 TYR A O 1
ATOM 1961 N N . VAL A 1 256 ? -12.364 -2.102 9.990 1.00 91.69 256 VAL A N 1
ATOM 1962 C CA . VAL A 1 256 ? -11.541 -0.939 9.657 1.00 91.69 256 VAL A CA 1
ATOM 1963 C C . VAL A 1 256 ? -10.282 -0.985 10.514 1.00 91.69 256 VAL A C 1
ATOM 1965 O O . VAL A 1 256 ? -10.352 -0.878 11.739 1.00 91.69 256 VAL A O 1
ATOM 1968 N N . PHE A 1 257 ? -9.124 -1.130 9.882 1.00 91.19 257 PHE A N 1
ATOM 1969 C CA . PHE A 1 257 ? -7.822 -1.023 10.528 1.00 91.19 257 PHE A CA 1
ATOM 1970 C C . PHE A 1 257 ? -7.274 0.380 10.312 1.00 91.19 257 PHE A C 1
ATOM 1972 O O . PHE A 1 257 ? -7.240 0.872 9.189 1.00 91.19 257 PHE A O 1
ATOM 1979 N N . THR A 1 258 ? -6.807 1.013 11.377 1.00 90.88 258 THR A N 1
ATOM 1980 C CA . THR A 1 258 ? -6.155 2.325 11.332 1.00 90.88 258 THR A CA 1
ATOM 1981 C C . THR A 1 258 ? -4.946 2.328 12.260 1.00 90.88 258 THR A C 1
ATOM 1983 O O . THR A 1 258 ? -4.675 1.355 12.966 1.00 90.88 258 THR A O 1
ATOM 1986 N N . CYS A 1 259 ? -4.192 3.414 12.260 1.00 87.44 259 CYS A N 1
ATOM 1987 C CA . CYS A 1 259 ? -3.059 3.579 13.153 1.00 87.44 259 CYS A CA 1
ATOM 1988 C C . CYS A 1 259 ? -3.532 3.828 14.586 1.00 87.44 259 CYS A C 1
ATOM 1990 O O . CYS A 1 259 ? -4.459 4.609 14.817 1.00 87.44 259 CYS A O 1
ATOM 1992 N N . SER A 1 260 ? -2.876 3.196 15.560 1.00 83.25 260 SER A N 1
ATOM 1993 C CA . SER A 1 260 ? -3.224 3.339 16.982 1.00 83.25 260 SER A CA 1
ATOM 1994 C C . SER A 1 260 ? -3.177 4.795 17.464 1.00 83.25 260 SER A C 1
ATOM 1996 O O . SER A 1 260 ? -3.975 5.189 18.305 1.00 83.25 260 SER A O 1
ATOM 1998 N N . GLU A 1 261 ? -2.307 5.616 16.878 1.00 78.56 261 GLU A N 1
ATOM 1999 C CA . GLU A 1 261 ? -2.168 7.051 17.167 1.00 78.56 261 GLU A CA 1
ATOM 2000 C C . GLU A 1 261 ? -3.385 7.873 16.721 1.00 78.56 261 GLU A C 1
ATOM 2002 O O . GLU A 1 261 ? -3.784 8.835 17.379 1.00 78.56 261 GLU A O 1
ATOM 2007 N N . HIS A 1 262 ? -4.005 7.483 15.606 1.00 70.88 262 HIS A N 1
ATOM 2008 C CA . HIS A 1 262 ? -5.244 8.095 15.138 1.00 70.88 262 HIS A CA 1
ATOM 2009 C C . HIS A 1 262 ? -6.443 7.530 15.888 1.00 70.88 262 HIS A C 1
ATOM 2011 O O . HIS A 1 262 ? -7.473 8.193 15.986 1.00 70.88 262 HIS A O 1
ATOM 2017 N N . PHE A 1 263 ? -6.334 6.348 16.474 1.00 64.69 263 PHE A N 1
ATOM 2018 C CA . PHE A 1 263 ? -7.350 5.833 17.370 1.00 64.69 263 PHE A CA 1
ATOM 2019 C C . PHE A 1 263 ? -7.275 6.551 18.729 1.00 64.69 263 PHE A C 1
ATOM 2021 O O . PHE A 1 263 ? -6.772 6.028 19.719 1.00 64.69 263 PHE A O 1
ATOM 2028 N N . GLN A 1 264 ? -7.807 7.777 18.797 1.00 54.97 264 GLN A N 1
ATOM 2029 C CA . GLN A 1 264 ? -8.240 8.313 20.084 1.00 54.97 264 GLN A CA 1
ATOM 2030 C C . GLN A 1 264 ? -9.349 7.384 20.579 1.00 54.97 264 GLN A C 1
ATOM 2032 O O . GLN A 1 264 ? -10.295 7.154 19.817 1.00 54.97 264 GLN A O 1
ATOM 2037 N N . PRO A 1 265 ? -9.265 6.835 21.803 1.00 46.97 265 PRO A N 1
ATOM 2038 C CA . PRO A 1 265 ? -10.354 6.062 22.358 1.00 46.97 265 PRO A CA 1
ATOM 2039 C C . PRO A 1 265 ? -11.491 7.045 22.629 1.00 46.97 265 PRO A C 1
ATOM 2041 O O . PRO A 1 265 ? -11.625 7.577 23.730 1.00 46.97 265 PRO A O 1
ATOM 2044 N N . ALA A 1 266 ? -12.304 7.316 21.610 1.00 42.16 266 ALA A N 1
ATOM 2045 C CA . ALA A 1 266 ? -13.667 7.753 21.803 1.00 42.16 266 ALA A CA 1
ATOM 2046 C C . ALA A 1 266 ? -14.303 6.627 22.607 1.00 42.16 266 ALA A C 1
ATOM 2048 O O . ALA A 1 266 ? -14.623 5.587 22.041 1.00 42.16 266 ALA A O 1
ATOM 2049 N N . SER A 1 267 ? -14.288 6.804 23.934 1.00 40.94 267 SER A N 1
ATOM 2050 C CA . SER A 1 267 ? -15.047 6.064 24.935 1.00 40.94 267 SER A CA 1
ATOM 2051 C C . SER A 1 267 ? -15.513 4.722 24.397 1.00 40.94 267 SER A C 1
ATOM 2053 O O . SER A 1 267 ? -16.633 4.634 23.896 1.00 40.94 267 SER A O 1
ATOM 2055 N N . VAL A 1 268 ? -14.629 3.713 24.439 1.00 36.84 268 VAL A N 1
ATOM 2056 C CA . VAL A 1 268 ? -15.026 2.323 24.195 1.00 36.84 268 VAL A CA 1
ATOM 2057 C C . VAL A 1 268 ? -16.337 2.144 24.954 1.00 36.84 268 VAL A C 1
ATOM 2059 O O . VAL A 1 268 ? -16.319 2.291 26.182 1.00 36.84 268 VAL A O 1
ATOM 2062 N N . PRO A 1 269 ? -17.478 1.920 24.277 1.00 38.19 269 PRO A N 1
ATOM 2063 C CA . PRO A 1 269 ? -18.688 1.575 24.983 1.00 38.19 269 PRO A CA 1
ATOM 2064 C C . PRO A 1 269 ? -18.313 0.286 25.688 1.00 38.19 269 PRO A C 1
ATOM 2066 O O . PRO A 1 269 ? -17.947 -0.692 25.033 1.00 38.19 269 PRO A O 1
ATOM 2069 N N . ILE A 1 270 ? -18.277 0.326 27.018 1.00 43.47 270 ILE A N 1
ATOM 2070 C CA . ILE A 1 270 ? -17.999 -0.824 27.868 1.00 43.47 270 ILE A CA 1
ATOM 2071 C C . ILE A 1 270 ? -19.173 -1.778 27.654 1.00 43.47 270 ILE A C 1
ATOM 2073 O O . ILE A 1 270 ? -20.130 -1.839 28.416 1.00 43.47 270 ILE A O 1
ATOM 2077 N N . ALA A 1 271 ? -19.150 -2.501 26.542 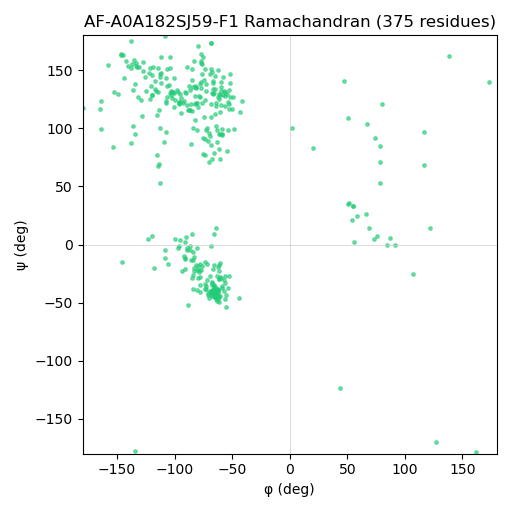1.00 38.41 271 ALA A N 1
ATOM 2078 C CA . ALA A 1 271 ? -20.101 -3.539 26.257 1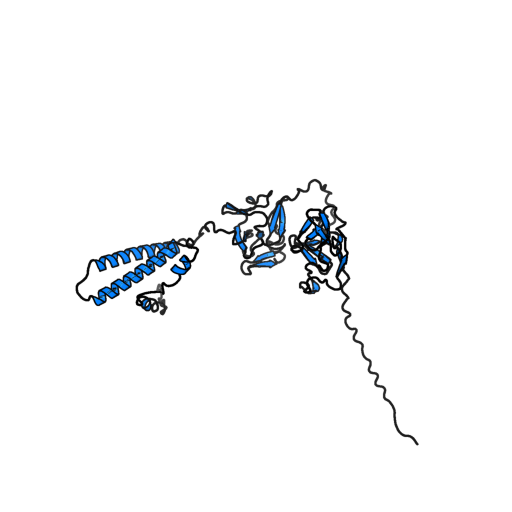.00 38.41 271 ALA A CA 1
ATOM 2079 C C . ALA A 1 271 ? -19.737 -4.699 27.189 1.00 38.41 271 ALA A C 1
ATOM 2081 O O . ALA A 1 271 ? -18.824 -5.477 26.922 1.00 38.41 271 ALA A O 1
ATOM 2082 N N . LYS A 1 272 ? -20.479 -4.781 28.300 1.00 41.50 272 LYS A N 1
ATOM 2083 C CA . LYS A 1 272 ? -20.581 -5.924 29.226 1.00 41.50 272 LYS A CA 1
ATOM 2084 C C . LYS A 1 272 ? -19.435 -6.144 30.235 1.00 41.50 272 LYS A C 1
ATOM 2086 O O . LYS A 1 272 ? -18.971 -7.271 30.392 1.00 41.50 272 LYS A O 1
ATOM 2091 N N . GLN A 1 273 ? -19.066 -5.133 31.028 1.00 46.41 273 GLN A N 1
ATOM 2092 C CA . GLN A 1 273 ? -18.332 -5.342 32.304 1.00 46.41 273 GLN A CA 1
ATOM 2093 C C . GLN A 1 273 ? -19.081 -4.822 33.562 1.00 46.41 273 GLN A C 1
ATOM 2095 O O . GLN A 1 273 ? -18.555 -4.892 34.673 1.00 46.41 273 GLN A O 1
ATOM 2100 N N . ASP A 1 274 ? -20.342 -4.391 33.438 1.00 51.47 274 ASP A N 1
ATOM 2101 C CA . ASP A 1 274 ? -21.010 -3.527 34.436 1.00 51.47 274 ASP A CA 1
ATOM 2102 C C . ASP A 1 274 ? -21.682 -4.199 35.648 1.00 51.47 274 ASP A C 1
ATOM 2104 O O . ASP A 1 274 ? -22.339 -3.534 36.442 1.00 51.47 274 ASP A O 1
ATOM 2108 N N . GLY A 1 275 ? -21.497 -5.499 35.879 1.00 53.44 275 GLY A N 1
ATOM 2109 C CA . GLY A 1 275 ? -22.020 -6.132 37.103 1.00 53.44 275 GLY A CA 1
ATOM 2110 C C . GLY A 1 275 ? -21.048 -6.065 38.284 1.00 53.44 275 GLY A C 1
ATOM 2111 O O . GLY A 1 275 ? -21.387 -5.650 39.390 1.00 53.44 275 GLY A O 1
ATOM 2112 N N . ARG A 1 276 ? -19.807 -6.508 38.057 1.00 58.84 276 ARG A N 1
ATOM 2113 C CA . ARG A 1 276 ? -18.817 -6.690 39.131 1.00 58.84 276 ARG A CA 1
ATOM 2114 C C . ARG A 1 276 ? -18.085 -5.400 39.470 1.00 58.84 276 ARG A C 1
ATOM 2116 O O . ARG A 1 276 ? -17.844 -5.157 40.646 1.00 58.84 276 ARG A O 1
ATOM 2123 N N . LEU A 1 277 ? -17.762 -4.574 38.474 1.00 61.06 277 LEU A N 1
ATOM 2124 C CA . LEU A 1 277 ? -17.024 -3.326 38.685 1.00 61.06 277 LEU A CA 1
ATOM 2125 C C . LEU A 1 277 ? -17.825 -2.337 39.549 1.00 61.06 277 LEU A C 1
ATOM 2127 O O . LEU A 1 277 ? -17.290 -1.762 40.494 1.00 61.06 277 LEU A O 1
ATOM 2131 N N . VAL A 1 278 ? -19.132 -2.231 39.289 1.00 62.97 278 VAL A N 1
ATOM 2132 C CA . VAL A 1 278 ? -20.064 -1.399 40.064 1.00 62.97 278 VAL A CA 1
ATOM 2133 C C . VAL A 1 278 ? -20.188 -1.902 41.504 1.00 62.97 278 VAL A C 1
ATOM 2135 O O . VAL A 1 278 ? -20.131 -1.108 42.440 1.00 62.97 278 VAL A O 1
ATOM 2138 N N . LEU A 1 279 ? -20.279 -3.223 41.704 1.00 71.00 279 LEU A N 1
ATOM 2139 C CA . LEU A 1 279 ? -20.388 -3.818 43.040 1.00 71.00 279 LEU A CA 1
ATOM 2140 C C . LEU A 1 279 ? -19.109 -3.622 43.875 1.00 71.00 279 LEU A C 1
ATOM 2142 O O . LEU A 1 279 ? -19.193 -3.336 45.070 1.00 71.00 279 LEU A O 1
ATOM 2146 N N . TYR A 1 280 ? -17.929 -3.741 43.255 1.00 71.19 280 TYR A N 1
ATOM 2147 C CA . TYR A 1 280 ? -16.647 -3.494 43.925 1.00 71.19 280 TYR A CA 1
ATOM 2148 C C . TYR A 1 280 ? -16.455 -2.011 44.272 1.00 71.19 280 TYR A C 1
ATOM 2150 O O . TYR A 1 280 ? -16.052 -1.707 45.394 1.00 71.19 280 TYR A O 1
ATOM 2158 N N . SER A 1 281 ? -16.805 -1.098 43.361 1.00 71.50 281 SER A N 1
ATOM 2159 C CA . SER A 1 281 ? -16.715 0.349 43.599 1.00 71.50 281 SER A CA 1
ATOM 2160 C C . SER A 1 281 ? -17.680 0.814 44.701 1.00 71.50 281 SER A C 1
ATOM 2162 O O . SER A 1 281 ? -17.277 1.523 45.625 1.00 71.50 281 SER A O 1
ATOM 2164 N N . ALA A 1 282 ? -18.929 0.332 44.686 1.00 73.06 282 ALA A N 1
ATOM 2165 C CA . ALA A 1 282 ? -19.913 0.623 45.729 1.00 73.06 282 ALA A CA 1
ATOM 2166 C C . ALA A 1 282 ? -19.497 0.055 47.099 1.00 73.06 282 ALA A C 1
ATOM 2168 O O . ALA A 1 282 ? -19.610 0.741 48.115 1.00 73.06 282 ALA A O 1
ATOM 2169 N N . GLY A 1 283 ? -18.962 -1.172 47.135 1.00 76.88 283 GLY A N 1
ATOM 2170 C CA . GLY A 1 283 ? -18.463 -1.791 48.366 1.00 76.88 283 GLY A CA 1
ATOM 2171 C C . GLY A 1 283 ? -17.292 -1.026 48.993 1.00 76.88 283 GLY A C 1
ATOM 2172 O O . GLY A 1 283 ? -17.249 -0.865 50.214 1.00 76.88 283 GLY A O 1
ATOM 2173 N N . LEU A 1 284 ? -16.381 -0.495 48.171 1.00 77.94 284 LEU A N 1
ATOM 2174 C CA . LEU A 1 284 ? -15.254 0.318 48.637 1.00 77.94 284 LEU A CA 1
ATOM 2175 C C . LEU A 1 284 ? -15.699 1.679 49.192 1.00 77.94 284 LEU A C 1
ATOM 2177 O O . LEU A 1 284 ? -15.197 2.097 50.233 1.00 77.94 284 LEU A O 1
ATOM 2181 N N . LEU A 1 285 ? -16.668 2.353 48.565 1.00 78.62 285 LEU A N 1
ATOM 2182 C CA . LEU A 1 285 ? -17.210 3.618 49.084 1.00 78.62 285 LEU A CA 1
ATOM 2183 C C . LEU A 1 285 ? -17.945 3.446 50.416 1.00 78.62 285 LEU A C 1
ATOM 2185 O O . LEU A 1 285 ? -17.806 4.271 51.315 1.00 78.62 285 LEU A O 1
ATOM 2189 N N . ILE A 1 286 ? -18.699 2.359 50.573 1.00 83.31 286 ILE A N 1
ATOM 2190 C CA . ILE A 1 286 ? -19.366 2.065 51.844 1.00 83.31 286 ILE A CA 1
ATOM 2191 C C . ILE A 1 286 ? -18.308 1.782 52.926 1.00 83.31 286 ILE A C 1
ATOM 2193 O O . ILE A 1 286 ? -18.384 2.353 54.014 1.00 83.31 286 ILE A O 1
ATOM 2197 N N . SER A 1 287 ? -17.278 0.982 52.614 1.00 83.00 287 SER A N 1
ATOM 2198 C CA . SER A 1 287 ? -16.161 0.686 53.529 1.00 83.00 287 SER A CA 1
ATOM 2199 C C . SER A 1 287 ? -15.456 1.954 54.028 1.00 83.00 287 SER A C 1
ATOM 2201 O O . SER A 1 287 ? -15.267 2.121 55.235 1.00 83.00 287 SER A O 1
ATOM 2203 N N . THR A 1 288 ? -15.129 2.896 53.133 1.00 83.25 288 THR A N 1
ATOM 2204 C CA . THR A 1 288 ? -14.427 4.137 53.514 1.00 83.25 288 THR A CA 1
ATOM 2205 C C . THR A 1 288 ? -15.251 5.015 54.455 1.00 83.25 288 THR A C 1
ATOM 2207 O O . THR A 1 288 ? -14.696 5.540 55.421 1.00 83.25 288 THR A O 1
ATOM 2210 N N . ILE A 1 289 ? -16.567 5.131 54.244 1.00 83.69 289 ILE A N 1
ATOM 2211 C CA . ILE A 1 289 ? -17.462 5.907 55.120 1.00 83.69 289 ILE A CA 1
ATOM 2212 C C . ILE A 1 289 ? -17.529 5.285 56.521 1.00 83.69 289 ILE A C 1
ATOM 2214 O O . ILE A 1 289 ? -17.395 5.996 57.521 1.00 83.69 289 ILE A O 1
ATOM 2218 N N . PHE A 1 290 ? -17.681 3.960 56.615 1.00 83.19 290 PHE A N 1
ATOM 2219 C CA . PHE A 1 290 ? -17.713 3.264 57.906 1.00 83.19 290 PHE A CA 1
ATOM 2220 C C . PHE A 1 290 ? -16.372 3.351 58.648 1.00 83.19 290 PHE A C 1
ATOM 2222 O O . PHE A 1 290 ? -16.355 3.578 59.861 1.00 83.19 290 PHE A O 1
ATOM 2229 N N . LEU A 1 291 ? -15.244 3.228 57.943 1.00 81.75 291 LEU A N 1
ATOM 2230 C CA . LEU A 1 291 ? -13.911 3.392 58.532 1.00 81.75 291 LEU A CA 1
ATOM 2231 C C . LEU A 1 291 ? -13.664 4.833 59.001 1.00 81.75 291 LEU A C 1
ATOM 2233 O O . LEU A 1 291 ? -13.090 5.026 60.072 1.00 81.75 291 LEU A O 1
ATOM 2237 N N . ALA A 1 292 ? -14.138 5.840 58.258 1.00 82.94 292 ALA A N 1
ATOM 2238 C CA . ALA A 1 292 ? -14.032 7.249 58.641 1.00 82.94 292 ALA A CA 1
ATOM 2239 C C . ALA A 1 292 ? -14.852 7.556 59.901 1.00 82.94 292 ALA A C 1
ATOM 2241 O O . ALA A 1 292 ? -14.344 8.190 60.828 1.00 82.94 292 ALA A O 1
ATOM 2242 N N . ALA A 1 293 ? -16.087 7.051 59.969 1.00 84.62 293 ALA A N 1
ATOM 2243 C CA . ALA A 1 293 ? -16.929 7.166 61.156 1.00 84.62 293 ALA A CA 1
ATOM 2244 C C . ALA A 1 293 ? -16.283 6.475 62.368 1.00 84.62 293 ALA A C 1
ATOM 2246 O O . ALA A 1 293 ? -16.190 7.068 63.439 1.00 84.62 293 ALA A O 1
ATOM 2247 N N . THR A 1 294 ? -15.747 5.264 62.183 1.00 81.44 294 THR A N 1
ATOM 2248 C CA . THR A 1 294 ? -15.050 4.511 63.240 1.00 81.44 294 THR A CA 1
ATOM 2249 C C . THR A 1 294 ? -13.806 5.253 63.741 1.00 81.44 294 THR A C 1
ATOM 2251 O O . THR A 1 294 ? -13.559 5.305 64.947 1.00 81.44 294 THR A O 1
ATOM 2254 N N . LEU A 1 295 ? -13.039 5.874 62.839 1.00 80.75 295 LEU A N 1
ATOM 2255 C CA . LEU A 1 295 ? -11.884 6.698 63.195 1.00 80.75 295 LEU A CA 1
ATOM 2256 C C . LEU A 1 295 ? -12.310 7.946 63.984 1.00 80.75 295 LEU A C 1
ATOM 2258 O O . LEU A 1 295 ? -11.707 8.245 65.014 1.00 80.75 295 LEU A O 1
ATOM 2262 N N . ALA A 1 296 ? -13.364 8.641 63.547 1.00 82.31 296 ALA A N 1
ATOM 2263 C CA . ALA A 1 296 ? -13.886 9.829 64.219 1.00 82.31 296 ALA A CA 1
ATOM 2264 C C . ALA A 1 296 ? -14.420 9.510 65.624 1.00 82.31 296 ALA A C 1
ATOM 2266 O O . ALA A 1 296 ? -14.061 10.187 66.586 1.00 82.31 296 ALA A O 1
ATOM 2267 N N . THR A 1 297 ? -15.215 8.445 65.771 1.00 79.12 297 THR A N 1
ATOM 2268 C CA . THR A 1 297 ? -15.716 7.991 67.078 1.00 79.12 297 THR A CA 1
ATOM 2269 C C . THR A 1 297 ? -14.577 7.572 67.995 1.00 79.12 297 THR A C 1
ATOM 2271 O O . THR A 1 297 ? -14.597 7.910 69.176 1.00 79.12 297 THR A O 1
ATOM 2274 N N . GLY A 1 298 ? -13.556 6.901 67.455 1.00 73.25 298 GLY A N 1
ATOM 2275 C CA . GLY A 1 298 ? -12.348 6.611 68.209 1.00 73.25 298 GLY A CA 1
ATOM 2276 C C . GLY A 1 298 ? -11.729 7.895 68.763 1.00 73.25 298 GLY A C 1
ATOM 2277 O O . GLY A 1 298 ? -11.474 7.989 69.959 1.00 73.25 298 GLY A O 1
ATOM 2278 N N . LEU A 1 299 ? -11.464 8.886 67.908 1.00 72.25 299 LEU A N 1
ATOM 2279 C CA . LEU A 1 299 ? -10.790 10.123 68.321 1.00 72.25 299 LEU A CA 1
ATOM 2280 C C . LEU A 1 299 ? -11.605 10.934 69.347 1.00 72.25 299 LEU A C 1
ATOM 2282 O O . LEU A 1 299 ? -11.013 11.650 70.154 1.00 72.25 299 LEU A O 1
ATOM 2286 N N . LEU A 1 300 ? -12.938 10.808 69.333 1.00 73.50 300 LEU A N 1
ATOM 2287 C CA . LEU A 1 300 ? -13.859 11.496 70.245 1.00 73.50 300 LEU A CA 1
ATOM 2288 C C . LEU A 1 300 ? -14.028 10.808 71.608 1.00 73.50 300 LEU A C 1
ATOM 2290 O O . LEU A 1 300 ? -14.389 11.481 72.572 1.00 73.50 300 LEU A O 1
ATOM 2294 N N . VAL A 1 301 ? -13.760 9.502 71.716 1.00 69.56 301 VAL A N 1
ATOM 2295 C CA . VAL A 1 301 ? -13.869 8.746 72.976 1.00 69.56 301 VAL A CA 1
ATOM 2296 C C . VAL A 1 301 ? -12.487 8.242 73.408 1.00 69.56 301 VAL A C 1
ATOM 2298 O O . VAL A 1 301 ? -12.181 7.056 73.263 1.00 69.56 301 VAL A O 1
ATOM 2301 N N . PRO A 1 302 ? -11.621 9.108 73.972 1.00 60.66 302 PRO A N 1
ATOM 2302 C CA . PRO A 1 302 ? -10.380 8.656 74.578 1.00 60.66 302 PRO A CA 1
ATOM 2303 C C . PRO A 1 302 ? -10.693 7.903 75.879 1.00 60.66 302 PRO A C 1
ATOM 2305 O O . PRO A 1 302 ? -10.761 8.483 76.964 1.00 60.66 302 PRO A O 1
ATOM 2308 N N . SER A 1 303 ? -10.901 6.587 75.779 1.00 55.47 303 SER A N 1
ATOM 2309 C CA . SER A 1 303 ? -11.044 5.712 76.943 1.00 55.47 303 SER A CA 1
ATOM 2310 C C . SER A 1 303 ? -9.729 5.697 77.728 1.00 55.47 303 SER A C 1
ATOM 2312 O O . SER A 1 303 ? -8.687 5.292 77.213 1.00 55.47 303 SER A O 1
ATOM 2314 N N . GLN A 1 304 ? -9.783 6.138 78.982 1.00 49.78 304 GLN A N 1
ATOM 2315 C CA . GLN A 1 304 ? -8.647 6.423 79.869 1.00 49.78 304 GLN A CA 1
ATOM 2316 C C . GLN A 1 304 ? -7.795 5.209 80.292 1.00 49.78 304 GLN A C 1
ATOM 2318 O O . GLN A 1 304 ? -6.921 5.351 81.147 1.00 49.78 304 GLN A O 1
ATOM 2323 N N . HIS A 1 305 ? -7.983 4.013 79.731 1.00 51.75 305 HIS A N 1
ATOM 2324 C CA . HIS A 1 305 ? -7.282 2.809 80.184 1.00 51.75 305 HIS A CA 1
ATOM 2325 C C . HIS A 1 305 ? -6.613 2.095 78.994 1.00 51.75 305 HIS A C 1
ATOM 2327 O O . HIS A 1 305 ? -7.281 1.551 78.125 1.00 51.75 305 HIS A O 1
ATOM 2333 N N . HIS A 1 306 ? -5.272 2.133 78.963 1.00 57.91 306 HIS A N 1
ATOM 2334 C CA . HIS A 1 306 ? -4.348 1.642 77.918 1.00 57.91 306 HIS A CA 1
ATOM 2335 C C . HIS A 1 306 ? -4.153 2.510 76.653 1.00 57.91 306 HIS A C 1
ATOM 2337 O O . HIS A 1 306 ? -4.448 2.127 75.520 1.00 57.91 306 HIS A O 1
ATOM 2343 N N . VAL A 1 307 ? -3.468 3.644 76.845 1.00 57.88 307 VAL A N 1
ATOM 2344 C CA . VAL A 1 307 ? -3.025 4.59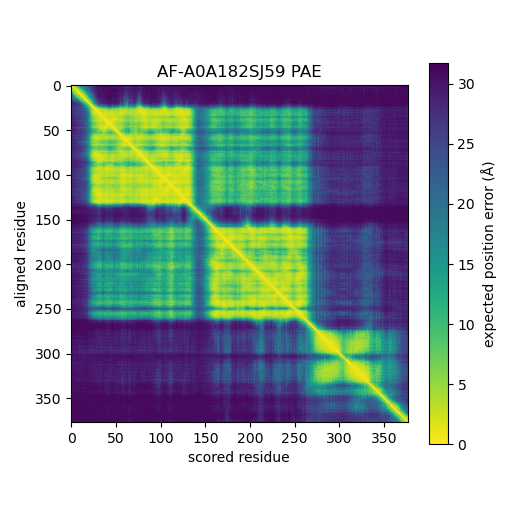1 75.797 1.00 57.88 307 VAL A CA 1
ATOM 2345 C C . VAL A 1 307 ? -2.221 3.928 74.658 1.00 57.88 307 VAL A C 1
ATOM 2347 O O . VAL A 1 307 ? -2.245 4.409 73.525 1.00 57.88 307 VAL A O 1
ATOM 2350 N N . LEU A 1 308 ? -1.528 2.811 74.921 1.00 61.00 308 LEU A N 1
ATOM 2351 C CA . LEU A 1 308 ? -0.680 2.136 73.927 1.00 61.00 308 LEU A CA 1
ATOM 2352 C C . LEU A 1 308 ? -1.476 1.298 72.904 1.00 61.00 308 LEU A C 1
ATOM 2354 O O . LEU A 1 308 ? -1.171 1.333 71.714 1.00 61.00 308 LEU A O 1
ATOM 2358 N N . HIS A 1 309 ? -2.511 0.576 73.349 1.00 66.38 309 HIS A N 1
ATOM 2359 C CA . HIS A 1 309 ? -3.337 -0.283 72.484 1.00 66.38 309 HIS A CA 1
ATOM 2360 C C . HIS A 1 309 ? -4.223 0.559 71.552 1.00 66.38 309 HIS A C 1
ATOM 2362 O O . HIS A 1 309 ? -4.308 0.314 70.349 1.00 66.38 309 HIS A O 1
ATOM 2368 N N . TRP A 1 310 ? -4.785 1.630 72.111 1.00 68.50 310 TRP A N 1
ATOM 2369 C CA . TRP A 1 310 ? -5.587 2.641 71.427 1.00 68.50 310 TRP A CA 1
ATOM 2370 C C . TRP A 1 310 ? -4.861 3.292 70.230 1.00 68.50 310 TRP A C 1
ATOM 2372 O O . TRP A 1 310 ? -5.424 3.439 69.142 1.00 68.50 310 TRP A O 1
ATOM 2382 N N . ARG A 1 311 ? -3.575 3.629 70.394 1.00 70.94 311 ARG A N 1
ATOM 2383 C CA . ARG A 1 311 ? -2.757 4.232 69.328 1.00 70.94 311 ARG A CA 1
ATOM 2384 C C . ARG A 1 311 ? -2.473 3.266 68.180 1.00 70.94 311 ARG A C 1
ATOM 2386 O O . ARG A 1 311 ? -2.553 3.650 67.019 1.00 70.94 311 ARG A O 1
ATOM 2393 N N . CYS A 1 312 ? -2.178 2.005 68.485 1.00 72.94 312 CYS A N 1
ATOM 2394 C CA . CYS A 1 312 ? -1.940 0.998 67.449 1.00 72.94 312 CYS A CA 1
ATOM 2395 C C . CYS A 1 312 ? -3.206 0.750 66.609 1.00 72.94 312 CYS A C 1
ATOM 2397 O O . CYS A 1 312 ? -3.152 0.722 65.379 1.00 72.94 312 CYS A O 1
ATOM 2399 N N . GLN A 1 313 ? -4.361 0.660 67.272 1.00 75.25 313 GLN A N 1
ATOM 2400 C CA . GLN A 1 313 ? -5.644 0.417 66.617 1.00 75.25 313 GLN A CA 1
ATOM 2401 C C . GLN A 1 313 ? -6.069 1.581 65.709 1.00 75.25 313 GLN A C 1
ATOM 2403 O O . GLN A 1 313 ? -6.526 1.352 64.591 1.00 75.25 313 GLN A O 1
ATOM 2408 N N . THR A 1 314 ? -5.860 2.827 66.137 1.00 77.31 314 THR A N 1
ATOM 2409 C CA . THR A 1 314 ? -6.162 4.011 65.313 1.00 77.31 314 THR A CA 1
ATOM 2410 C C . THR A 1 314 ? -5.239 4.145 64.107 1.00 77.31 314 THR A C 1
ATOM 2412 O O . THR A 1 314 ? -5.722 4.414 63.008 1.00 77.31 314 THR A O 1
ATOM 2415 N N . HIS A 1 315 ? -3.936 3.888 64.264 1.00 78.38 315 HIS A N 1
ATOM 2416 C CA . HIS A 1 315 ? -3.000 3.881 63.134 1.00 78.38 315 HIS A CA 1
ATOM 2417 C C . HIS A 1 315 ? -3.325 2.784 62.111 1.00 78.38 315 HIS A C 1
ATOM 2419 O O . HIS A 1 315 ? -3.243 3.026 60.907 1.00 78.38 315 HIS A O 1
ATOM 2425 N N . TYR A 1 316 ? -3.746 1.604 62.572 1.00 79.25 316 TYR A N 1
ATOM 2426 C CA . TYR A 1 316 ? -4.175 0.518 61.693 1.00 79.25 316 TYR A CA 1
ATOM 2427 C C . TYR A 1 316 ? -5.418 0.893 60.871 1.00 79.25 316 TYR A C 1
ATOM 2429 O O . TYR A 1 316 ? -5.415 0.752 59.647 1.00 79.25 316 TYR A O 1
ATOM 2437 N N . VAL A 1 317 ? -6.453 1.432 61.524 1.00 82.31 317 VAL A N 1
ATOM 2438 C CA . VAL A 1 317 ? -7.694 1.868 60.859 1.00 82.31 317 VAL A CA 1
ATOM 2439 C C . VAL A 1 317 ? -7.429 3.021 59.885 1.00 82.31 317 VAL A C 1
ATOM 2441 O O . VAL A 1 317 ? -7.959 3.015 58.777 1.00 82.31 317 VAL A O 1
ATOM 2444 N N . ALA A 1 318 ? -6.553 3.966 60.240 1.00 78.88 318 ALA A N 1
ATOM 2445 C CA . ALA A 1 318 ? -6.148 5.050 59.346 1.00 78.88 318 ALA A CA 1
ATOM 2446 C C . ALA A 1 318 ? -5.431 4.534 58.084 1.00 78.88 318 ALA A C 1
ATOM 2448 O O . ALA A 1 318 ? -5.725 4.994 56.982 1.00 78.88 318 ALA A O 1
ATOM 2449 N N . CYS A 1 319 ? -4.534 3.548 58.215 1.00 80.19 319 CYS A N 1
ATOM 2450 C CA . CYS A 1 319 ? -3.866 2.938 57.059 1.00 80.19 319 CYS A CA 1
ATOM 2451 C C . CYS A 1 319 ? -4.845 2.185 56.145 1.00 80.19 319 CYS A C 1
ATOM 2453 O O . CYS A 1 319 ? -4.721 2.276 54.923 1.00 80.19 319 CYS A O 1
ATOM 2455 N N . LEU A 1 320 ? -5.831 1.481 56.711 1.00 79.44 320 LEU A N 1
ATOM 2456 C CA . LEU A 1 320 ? -6.886 0.836 55.921 1.00 79.44 320 LEU A CA 1
ATOM 2457 C C . LEU A 1 320 ? -7.740 1.857 55.163 1.00 79.44 320 LEU A C 1
ATOM 2459 O O . LEU A 1 320 ? -7.992 1.666 53.977 1.00 79.44 320 LEU A O 1
ATOM 2463 N N . LEU A 1 321 ? -8.111 2.965 55.808 1.00 81.31 321 LEU A N 1
ATOM 2464 C CA . LEU A 1 321 ? -8.885 4.035 55.177 1.00 81.31 321 LEU A CA 1
ATOM 2465 C C . LEU A 1 321 ? -8.144 4.656 53.986 1.00 81.31 321 LEU A C 1
ATOM 2467 O O . LEU A 1 321 ? -8.741 4.848 52.929 1.00 81.31 321 LEU A O 1
ATOM 2471 N N . VAL A 1 322 ? -6.843 4.935 54.128 1.00 81.56 322 VAL A N 1
ATOM 2472 C CA . VAL A 1 322 ? -6.017 5.463 53.026 1.00 81.56 322 VAL A CA 1
ATOM 2473 C C . VAL A 1 322 ? -5.910 4.450 51.882 1.00 81.56 322 VAL A C 1
ATOM 2475 O O . VAL A 1 322 ? -6.006 4.835 50.718 1.00 81.56 322 VAL A O 1
ATOM 2478 N N . GLY A 1 323 ? -5.753 3.160 52.193 1.00 79.56 323 GLY A N 1
ATOM 2479 C CA . GLY A 1 323 ? -5.717 2.092 51.190 1.00 79.56 323 GLY A CA 1
ATOM 2480 C C . GLY A 1 323 ? -7.017 1.979 50.391 1.00 79.56 323 GLY A C 1
ATOM 2481 O O . GLY A 1 323 ? -6.979 1.984 49.160 1.00 79.56 323 GLY A O 1
ATOM 2482 N N . ASP A 1 324 ? -8.162 1.942 51.074 1.00 79.75 324 ASP A N 1
ATOM 2483 C CA . ASP A 1 324 ? -9.479 1.854 50.430 1.00 79.75 324 ASP A CA 1
ATOM 2484 C C . ASP A 1 324 ? -9.799 3.119 49.619 1.00 79.75 324 ASP A C 1
ATOM 2486 O O . ASP A 1 324 ? -10.365 3.025 48.530 1.00 79.75 324 ASP A O 1
ATOM 2490 N N . LEU A 1 325 ? -9.377 4.299 50.088 1.00 78.81 325 LEU A N 1
ATOM 2491 C CA . LEU A 1 325 ? -9.532 5.557 49.355 1.00 78.81 325 LEU A CA 1
ATOM 2492 C C . LEU A 1 325 ? -8.717 5.565 48.051 1.00 78.81 325 LEU A C 1
ATOM 2494 O O . LEU A 1 325 ? -9.237 5.960 47.011 1.00 78.81 325 LEU A O 1
ATOM 2498 N N . LEU A 1 326 ? -7.467 5.088 48.072 1.00 76.69 326 LEU A N 1
ATOM 2499 C CA . LEU A 1 326 ? -6.638 4.966 46.864 1.00 76.69 326 LEU A CA 1
ATOM 2500 C C . LEU A 1 326 ? -7.223 3.952 45.868 1.00 76.69 326 LEU A C 1
ATOM 2502 O O . LEU A 1 326 ? -7.244 4.200 44.659 1.00 76.69 326 LEU A O 1
ATOM 2506 N N . LEU A 1 327 ? -7.747 2.828 46.360 1.00 76.50 327 LEU A N 1
ATOM 2507 C CA . LEU A 1 327 ? -8.433 1.840 45.523 1.00 76.50 327 LEU A CA 1
ATOM 2508 C C . LEU A 1 327 ? -9.731 2.399 44.922 1.00 76.50 327 LEU A C 1
ATOM 2510 O O . LEU A 1 327 ? -10.005 2.166 43.747 1.00 76.50 327 LEU A O 1
ATOM 2514 N N . ALA A 1 328 ? -10.500 3.181 45.678 1.00 74.12 328 ALA A N 1
ATOM 2515 C CA . ALA A 1 328 ? -11.693 3.850 45.165 1.00 74.12 328 ALA A CA 1
ATOM 2516 C C . ALA A 1 328 ? -11.343 4.900 44.095 1.00 74.12 328 ALA A C 1
ATOM 2518 O O . ALA A 1 328 ? -11.978 4.930 43.043 1.00 74.12 328 ALA A O 1
ATOM 2519 N N . ILE A 1 329 ? -10.301 5.712 44.314 1.00 71.81 329 ILE A N 1
ATOM 2520 C CA . ILE A 1 329 ? -9.837 6.725 43.350 1.00 71.81 329 ILE A CA 1
ATOM 2521 C C . ILE A 1 329 ? -9.368 6.072 42.049 1.00 71.81 329 ILE A C 1
ATOM 2523 O O . ILE A 1 329 ? -9.736 6.535 40.977 1.00 71.81 329 ILE A O 1
ATOM 2527 N N . THR A 1 330 ? -8.593 4.987 42.112 1.00 69.81 330 THR A N 1
ATOM 2528 C CA . THR A 1 330 ? -8.129 4.289 40.897 1.00 69.81 330 THR A CA 1
ATOM 2529 C C . THR A 1 330 ? -9.280 3.669 40.104 1.00 69.81 330 THR A C 1
ATOM 2531 O O . THR A 1 330 ? -9.271 3.725 38.877 1.00 69.81 330 THR A O 1
ATOM 2534 N N . GLN A 1 331 ? -10.305 3.147 40.783 1.00 69.25 331 GLN A N 1
ATOM 2535 C CA . GLN A 1 331 ? -11.495 2.601 40.122 1.00 69.25 331 GLN A CA 1
ATOM 2536 C C . GLN A 1 331 ? -12.404 3.685 39.529 1.00 69.25 331 GLN A C 1
ATOM 2538 O O . GLN A 1 331 ? -12.924 3.495 38.434 1.00 69.25 331 GLN A O 1
ATOM 2543 N N . LEU A 1 332 ? -12.572 4.822 40.212 1.00 66.00 332 LEU A N 1
ATOM 2544 C CA . LEU A 1 332 ? -13.355 5.965 39.719 1.00 66.00 332 LEU A CA 1
ATOM 2545 C C . LEU A 1 332 ? -12.635 6.726 38.604 1.00 66.00 332 LEU A C 1
ATOM 2547 O O . LEU A 1 332 ? -13.269 7.245 37.691 1.00 66.00 332 LEU A O 1
ATOM 2551 N N . SER A 1 333 ? -11.309 6.799 38.679 1.00 61.28 333 SER A N 1
ATOM 2552 C CA . SER A 1 333 ? -10.505 7.538 37.718 1.00 61.28 333 SER A CA 1
ATOM 2553 C C . SER A 1 333 ? -10.296 6.789 36.405 1.00 61.28 333 SER A C 1
ATOM 2555 O O . SER A 1 333 ? -9.981 7.437 35.405 1.00 61.28 333 SER A O 1
ATOM 2557 N N . GLY A 1 334 ? -10.442 5.460 36.390 1.00 64.19 334 GLY A N 1
ATOM 2558 C CA . GLY A 1 334 ? -10.317 4.635 35.189 1.00 64.19 334 GLY A CA 1
ATOM 2559 C C . GLY A 1 334 ? -9.114 5.023 34.319 1.00 64.19 334 GLY A C 1
ATOM 2560 O O . GLY A 1 334 ? -7.984 5.094 34.796 1.00 64.19 334 GLY A O 1
ATOM 2561 N N . ASN A 1 335 ? -9.379 5.345 33.050 1.00 54.84 335 ASN A N 1
ATOM 2562 C CA . ASN A 1 335 ? -8.363 5.756 32.070 1.00 54.84 335 ASN A CA 1
ATOM 2563 C C . ASN A 1 335 ? -8.109 7.279 32.027 1.00 54.84 335 ASN A C 1
ATOM 2565 O O . ASN A 1 335 ? -7.384 7.751 31.155 1.00 54.84 335 ASN A O 1
ATOM 2569 N N . SER A 1 336 ? -8.698 8.063 32.935 1.00 47.88 336 SER A N 1
ATOM 2570 C CA . SER A 1 336 ? -8.620 9.533 32.918 1.00 47.88 336 SER A CA 1
ATOM 2571 C C . SER A 1 336 ? -7.318 10.102 33.505 1.00 47.88 336 SER A C 1
ATOM 2573 O O . SER A 1 336 ? -7.126 11.317 33.474 1.00 47.88 336 SER A O 1
ATOM 2575 N N . ILE A 1 337 ? -6.417 9.261 34.032 1.00 51.12 337 ILE A N 1
ATOM 2576 C CA . ILE A 1 337 ? -5.080 9.680 34.484 1.00 51.12 337 ILE A CA 1
ATOM 2577 C C . ILE A 1 337 ? -4.037 9.125 33.518 1.00 51.12 337 ILE A C 1
ATOM 2579 O O . ILE A 1 337 ? -3.472 8.051 33.711 1.00 51.12 337 ILE A O 1
ATOM 2583 N N . THR A 1 338 ? -3.748 9.891 32.475 1.00 45.47 338 THR A N 1
ATOM 2584 C CA . THR A 1 338 ? -2.565 9.694 31.634 1.00 45.47 338 THR A CA 1
ATOM 2585 C C . THR A 1 338 ? -1.437 10.595 32.128 1.00 45.47 338 THR A C 1
ATOM 2587 O O . THR A 1 338 ? -1.620 11.805 32.247 1.00 45.47 338 THR A O 1
ATOM 2590 N N . GLY A 1 339 ? -0.264 10.021 32.413 1.00 55.97 339 GLY A N 1
ATOM 2591 C CA . GLY A 1 339 ? 0.946 10.769 32.780 1.00 55.97 339 GLY A CA 1
ATOM 2592 C C . GLY A 1 339 ? 1.609 10.312 34.091 1.00 55.97 339 GLY A C 1
ATOM 2593 O O . GLY A 1 339 ? 1.229 9.281 34.653 1.00 55.97 339 GLY A O 1
ATOM 2594 N N . PRO A 1 340 ? 2.595 11.077 34.608 1.00 54.41 340 PRO A N 1
ATOM 2595 C CA . PRO A 1 340 ? 3.404 10.705 35.777 1.00 54.41 340 PRO A CA 1
ATOM 2596 C C . PRO A 1 340 ? 2.595 10.508 37.074 1.00 54.41 340 PRO A C 1
ATOM 2598 O O . PRO A 1 340 ? 3.078 9.868 38.008 1.00 54.41 340 PRO A O 1
ATOM 2601 N N . ALA A 1 341 ? 1.349 10.994 37.113 1.00 51.91 341 ALA A N 1
ATOM 2602 C CA . ALA A 1 341 ? 0.396 10.770 38.197 1.00 51.91 341 ALA A CA 1
ATOM 2603 C C . ALA A 1 341 ? -0.083 9.304 38.301 1.00 51.91 341 ALA A C 1
ATOM 2605 O O . ALA A 1 341 ? -0.305 8.804 39.401 1.00 51.91 341 ALA A O 1
ATOM 2606 N N . CYS A 1 342 ? -0.178 8.570 37.184 1.00 55.78 342 CYS A N 1
ATOM 2607 C CA . CYS A 1 342 ? -0.518 7.142 37.209 1.00 55.78 342 CYS A CA 1
ATOM 2608 C C . CYS A 1 342 ? 0.615 6.325 37.847 1.00 55.78 342 CYS A C 1
ATOM 2610 O O . CYS A 1 342 ? 0.380 5.407 38.633 1.00 55.78 342 CYS A O 1
ATOM 2612 N N . THR A 1 343 ? 1.864 6.694 37.553 1.00 57.19 343 THR A N 1
ATOM 2613 C CA . THR A 1 343 ? 3.045 6.062 38.146 1.00 57.19 343 THR A CA 1
ATOM 2614 C C . THR A 1 343 ? 3.241 6.428 39.609 1.00 57.19 343 THR A C 1
ATOM 2616 O O . THR A 1 343 ? 3.729 5.582 40.344 1.00 57.19 343 THR A O 1
ATOM 2619 N N . THR A 1 344 ? 2.847 7.614 40.083 1.00 58.25 344 THR A N 1
ATOM 2620 C CA . THR A 1 344 ? 2.936 7.953 41.518 1.00 58.25 344 THR A CA 1
ATOM 2621 C C . THR A 1 344 ? 1.824 7.327 42.355 1.00 58.25 344 THR A C 1
ATOM 2623 O O . THR A 1 344 ? 2.061 7.037 43.521 1.00 58.25 344 THR A O 1
ATOM 2626 N N . ILE A 1 345 ? 0.649 7.063 41.772 1.00 58.88 345 ILE A N 1
ATOM 2627 C CA . ILE A 1 345 ? -0.443 6.327 42.435 1.00 58.88 345 ILE A CA 1
ATOM 2628 C C . ILE A 1 345 ? -0.170 4.811 42.436 1.00 58.88 345 ILE A C 1
ATOM 2630 O O . ILE A 1 345 ? -0.495 4.127 43.404 1.00 58.88 345 ILE A O 1
ATOM 2634 N N . GLY A 1 346 ? 0.452 4.282 41.374 1.00 49.47 346 GLY A N 1
ATOM 2635 C CA . GLY A 1 346 ? 0.853 2.872 41.274 1.00 49.47 346 GLY A CA 1
ATOM 2636 C C . GLY A 1 346 ? 2.191 2.535 41.944 1.00 49.47 346 GLY A C 1
ATOM 2637 O O . GLY A 1 346 ? 2.440 1.373 42.268 1.00 49.47 346 GLY A O 1
ATOM 2638 N N . SER A 1 347 ? 3.055 3.527 42.173 1.00 46.47 347 SER A N 1
ATOM 2639 C CA . SER A 1 347 ? 4.272 3.345 42.964 1.00 46.47 347 SER A CA 1
ATOM 2640 C C . SER A 1 347 ? 3.896 3.372 44.441 1.00 46.47 347 SER A C 1
ATOM 2642 O O . SER A 1 347 ? 3.256 4.330 44.876 1.00 46.47 347 SER A O 1
ATOM 2644 N N . PRO A 1 348 ? 4.294 2.373 45.248 1.00 45.16 348 PRO A N 1
ATOM 2645 C CA . PRO A 1 348 ? 4.127 2.488 46.685 1.00 45.16 348 PRO A CA 1
ATOM 2646 C C . PRO A 1 348 ? 4.837 3.768 47.127 1.00 45.16 348 PRO A C 1
ATOM 2648 O O . PRO A 1 348 ? 5.998 3.979 46.774 1.00 45.16 348 PRO A O 1
ATOM 2651 N N . LEU A 1 349 ? 4.124 4.623 47.868 1.00 39.47 349 LEU A N 1
ATOM 2652 C CA . LEU A 1 349 ? 4.657 5.760 48.619 1.00 39.47 349 LEU A CA 1
ATOM 2653 C C . LEU A 1 349 ? 5.771 5.254 49.553 1.00 39.47 349 LEU A C 1
ATOM 2655 O O . LEU A 1 349 ? 5.572 4.986 50.733 1.00 39.47 349 LEU A O 1
ATOM 2659 N N . PHE A 1 350 ? 6.957 5.073 48.984 1.00 40.06 350 PHE A N 1
ATOM 2660 C CA . PHE A 1 350 ? 8.192 4.692 49.640 1.00 40.06 350 PHE A CA 1
ATOM 2661 C C . PHE A 1 350 ? 9.143 5.873 49.511 1.00 40.06 350 PHE A C 1
ATOM 2663 O O . PHE A 1 350 ? 10.138 5.827 48.797 1.00 40.06 350 PHE A O 1
ATOM 2670 N N . SER A 1 351 ? 8.818 6.979 50.176 1.00 34.53 351 SER A N 1
ATOM 2671 C CA . SER A 1 351 ? 9.861 7.881 50.650 1.00 34.53 351 SER A CA 1
ATOM 2672 C C . SER A 1 351 ? 9.325 8.845 51.698 1.00 34.53 351 SER A C 1
ATOM 2674 O O . SER A 1 351 ? 8.412 9.620 51.436 1.00 34.53 351 SER A O 1
ATOM 2676 N N . ARG A 1 352 ? 9.985 8.803 52.860 1.00 34.72 352 ARG A N 1
ATOM 2677 C CA . ARG A 1 352 ? 9.908 9.707 54.020 1.00 34.72 352 ARG A CA 1
ATOM 2678 C C . ARG A 1 352 ? 8.724 9.551 54.983 1.00 34.72 352 ARG A C 1
ATOM 2680 O O . ARG A 1 352 ? 7.801 10.350 55.011 1.00 34.72 352 ARG A O 1
ATOM 2687 N N . GLY A 1 353 ? 8.924 8.620 55.923 1.00 34.09 353 GLY A N 1
ATOM 2688 C CA . GLY A 1 353 ? 8.587 8.829 57.338 1.00 34.09 353 GLY A CA 1
ATOM 2689 C C . GLY A 1 353 ? 7.500 7.915 57.902 1.00 34.09 353 GLY A C 1
ATOM 2690 O O . GLY A 1 353 ? 6.326 8.235 57.807 1.00 34.09 353 GLY A O 1
ATOM 2691 N N . GLY A 1 354 ? 7.903 6.825 58.569 1.00 31.06 354 GLY A N 1
ATOM 2692 C CA . GLY A 1 354 ? 7.019 6.032 59.440 1.00 31.06 354 GLY A CA 1
ATOM 2693 C C . GLY A 1 354 ? 6.790 4.590 58.982 1.00 31.06 354 GLY A C 1
ATOM 2694 O O . GLY A 1 354 ? 5.691 4.215 58.583 1.00 31.06 354 GLY A O 1
ATOM 2695 N N . GLY A 1 355 ? 7.829 3.756 59.042 1.00 37.12 355 GLY A N 1
ATOM 2696 C CA . GLY A 1 355 ? 7.733 2.335 58.711 1.00 37.12 355 GLY A CA 1
ATOM 2697 C C . GLY A 1 355 ? 7.050 1.519 59.806 1.00 37.12 355 GLY A C 1
ATOM 2698 O O . GLY A 1 355 ? 7.748 1.023 60.675 1.00 37.12 355 GLY A O 1
ATOM 2699 N N . TYR A 1 356 ? 5.724 1.340 59.739 1.00 38.31 356 TYR A N 1
ATOM 2700 C CA . TYR A 1 356 ? 5.015 0.289 60.501 1.00 38.31 356 TYR A CA 1
ATOM 2701 C C . TYR A 1 356 ? 3.792 -0.335 59.788 1.00 38.31 356 TYR A C 1
ATOM 2703 O O . TYR A 1 356 ? 3.368 -1.417 60.182 1.00 38.31 356 TYR A O 1
ATOM 2711 N N . CYS A 1 357 ? 3.235 0.245 58.712 1.00 37.47 357 CYS A N 1
ATOM 2712 C CA . CYS A 1 357 ? 1.990 -0.293 58.120 1.00 37.47 357 CYS A CA 1
ATOM 2713 C C . CYS A 1 357 ? 2.151 -1.506 57.177 1.00 37.47 357 CYS A C 1
ATOM 2715 O O . CYS A 1 357 ? 1.179 -2.215 56.929 1.00 37.47 357 CYS A O 1
ATOM 2717 N N . LEU A 1 358 ? 3.347 -1.792 56.649 1.00 36.50 358 LEU A N 1
ATOM 2718 C CA . LEU A 1 358 ? 3.516 -2.801 55.585 1.00 36.50 358 LEU A CA 1
ATOM 2719 C C . LEU A 1 358 ? 3.677 -4.251 56.074 1.00 36.50 358 LEU A C 1
ATOM 2721 O O . LEU A 1 358 ? 3.508 -5.179 55.283 1.00 36.50 358 LEU A O 1
ATOM 2725 N N . ALA A 1 359 ? 3.928 -4.481 57.367 1.00 35.66 359 ALA A N 1
ATOM 2726 C CA . ALA A 1 359 ? 4.089 -5.841 57.891 1.00 35.66 359 ALA A CA 1
ATOM 2727 C C . ALA A 1 359 ? 2.771 -6.649 57.896 1.00 35.66 359 ALA A C 1
ATOM 2729 O O . ALA A 1 359 ? 2.796 -7.869 57.756 1.00 35.66 359 ALA A O 1
ATOM 2730 N N . ALA A 1 360 ? 1.609 -5.987 57.978 1.00 36.34 360 ALA A N 1
ATOM 2731 C CA . ALA A 1 360 ? 0.311 -6.665 58.045 1.00 36.34 360 ALA A CA 1
ATOM 2732 C C . ALA A 1 360 ? -0.203 -7.170 56.680 1.00 36.34 360 ALA A C 1
ATOM 2734 O O . ALA A 1 360 ? -0.989 -8.117 56.626 1.00 36.34 360 ALA A O 1
ATOM 2735 N N . TRP A 1 361 ? 0.243 -6.580 55.564 1.00 39.97 361 TRP A N 1
ATOM 2736 C CA . TRP A 1 361 ? -0.271 -6.931 54.232 1.00 39.97 361 TRP A CA 1
ATOM 2737 C C . TRP A 1 361 ? 0.421 -8.164 53.625 1.00 39.97 361 TRP A C 1
ATOM 2739 O O . TRP A 1 361 ? -0.182 -8.906 52.850 1.00 39.97 361 TRP A O 1
ATOM 2749 N N . ALA A 1 362 ? 1.666 -8.445 54.025 1.00 31.80 362 ALA A N 1
ATOM 2750 C CA . ALA A 1 362 ? 2.448 -9.556 53.479 1.00 31.80 362 ALA A CA 1
ATOM 2751 C C . ALA A 1 362 ? 2.031 -10.947 54.006 1.00 31.80 362 ALA A C 1
ATOM 2753 O O . ALA A 1 362 ? 2.337 -11.951 53.362 1.00 31.80 362 ALA A O 1
ATOM 2754 N N . GLN A 1 363 ? 1.306 -11.044 55.130 1.00 32.97 363 GLN A N 1
ATOM 2755 C CA . GLN A 1 363 ? 0.966 -12.345 55.728 1.00 32.97 363 GLN A CA 1
ATOM 2756 C C . GLN A 1 363 ? -0.362 -12.961 55.257 1.00 32.97 363 GLN A C 1
ATOM 2758 O O . GLN A 1 363 ? -0.513 -14.178 55.327 1.00 32.97 363 GLN A O 1
ATOM 2763 N N . LYS A 1 364 ? -1.315 -12.184 54.721 1.00 33.09 364 LYS A N 1
ATOM 2764 C CA . LYS A 1 364 ? -2.657 -12.714 54.387 1.00 33.09 364 LYS A CA 1
ATOM 2765 C C . LYS A 1 364 ? -2.753 -13.405 53.015 1.00 33.09 364 LYS A C 1
ATOM 2767 O O . LYS A 1 364 ? -3.776 -14.006 52.711 1.00 33.09 364 LYS A O 1
ATOM 2772 N N . LYS A 1 365 ? -1.693 -13.369 52.193 1.00 36.75 365 LYS A N 1
ATOM 2773 C CA . LYS A 1 365 ? -1.648 -14.030 50.868 1.00 36.75 365 LYS A CA 1
ATOM 2774 C C . LYS A 1 365 ? -1.155 -15.484 50.883 1.00 36.75 365 LYS A C 1
ATOM 2776 O O . LYS A 1 365 ? -1.157 -16.126 49.837 1.00 36.75 365 LYS A O 1
ATOM 2781 N N . LYS A 1 366 ? -0.757 -16.030 52.037 1.00 32.16 366 LYS A N 1
ATOM 2782 C CA . LYS A 1 366 ? -0.320 -17.430 52.173 1.00 32.16 366 LYS A CA 1
ATOM 2783 C C . LYS A 1 366 ? -1.293 -18.234 53.035 1.00 32.16 366 LYS A C 1
ATOM 2785 O O . LYS A 1 366 ? -0.925 -18.609 54.129 1.00 32.16 366 LYS A O 1
ATOM 2790 N N . HIS A 1 367 ? -2.510 -18.496 52.560 1.00 27.53 367 HIS A N 1
ATOM 2791 C CA . HIS A 1 367 ? -3.252 -19.728 52.877 1.00 27.53 367 HIS A CA 1
ATOM 2792 C C . HIS A 1 367 ? -4.431 -19.886 51.895 1.00 27.53 367 HIS A C 1
ATOM 2794 O O . HIS A 1 367 ? -5.328 -19.044 51.888 1.00 27.53 367 HIS A O 1
ATOM 2800 N N . PRO A 1 368 ? -4.449 -20.940 51.058 1.00 36.47 368 PRO A N 1
ATOM 2801 C CA . PRO A 1 368 ? -5.608 -21.299 50.255 1.00 36.47 368 PRO A CA 1
ATOM 2802 C C . PRO A 1 368 ? -6.571 -22.113 51.130 1.00 36.47 368 PRO A C 1
ATOM 2804 O O . PRO A 1 368 ? -6.198 -23.161 51.654 1.00 36.47 368 PRO A O 1
ATOM 2807 N N . PHE A 1 369 ? -7.808 -21.650 51.302 1.00 26.39 369 PHE A N 1
ATOM 2808 C CA . PHE A 1 369 ? -8.850 -22.427 51.971 1.00 26.39 369 PHE A CA 1
ATOM 2809 C C . PHE A 1 369 ? -10.157 -22.321 51.192 1.00 26.39 369 PHE A C 1
ATOM 2811 O O . PHE A 1 369 ? -10.850 -21.318 51.280 1.00 26.39 369 PHE A O 1
ATOM 2818 N N . MET A 1 370 ? -10.468 -23.369 50.430 1.00 27.59 370 MET A N 1
ATOM 2819 C CA . MET A 1 370 ? -11.835 -23.795 50.118 1.00 27.59 370 MET A CA 1
ATOM 2820 C C . MET A 1 370 ? -11.797 -25.307 49.824 1.00 27.59 370 MET A C 1
ATOM 2822 O O . MET A 1 370 ? -11.699 -25.744 48.681 1.00 27.59 370 MET A O 1
ATOM 2826 N N . ARG A 1 371 ? -11.845 -26.123 50.885 1.00 30.09 371 ARG A N 1
ATOM 2827 C CA . ARG A 1 371 ? -12.535 -27.423 50.866 1.00 30.09 371 ARG A CA 1
ATOM 2828 C C . ARG A 1 371 ? -13.795 -27.245 51.702 1.00 30.09 371 ARG A C 1
ATOM 2830 O O . ARG A 1 371 ? -13.695 -26.928 52.881 1.00 30.09 371 ARG A O 1
ATOM 2837 N N . GLY A 1 372 ? -14.952 -27.485 51.102 1.00 27.08 372 GLY A N 1
ATOM 2838 C CA . GLY A 1 372 ? -16.244 -27.466 51.779 1.00 27.08 372 GLY A CA 1
ATOM 2839 C C . GLY A 1 372 ? -17.289 -28.148 50.912 1.00 27.08 372 GLY A C 1
ATOM 2840 O O . GLY A 1 372 ? -17.768 -27.564 49.950 1.00 27.08 372 GLY A O 1
ATOM 2841 N N . LYS A 1 373 ? -17.557 -29.415 51.241 1.00 28.12 373 LYS A N 1
ATOM 2842 C CA . LYS A 1 373 ? -18.590 -30.297 50.687 1.00 28.12 373 LYS A CA 1
ATOM 2843 C C . LYS A 1 373 ? -19.971 -29.635 50.715 1.00 28.12 373 LYS A C 1
ATOM 2845 O O . LYS A 1 373 ? -20.358 -29.076 51.736 1.00 28.12 373 LYS A O 1
ATOM 2850 N N . VAL A 1 374 ? -20.726 -29.817 49.636 1.00 27.89 374 VAL A N 1
ATOM 2851 C CA . VAL A 1 374 ? -22.184 -29.668 49.608 1.00 27.89 374 VAL A CA 1
ATOM 2852 C C . VAL A 1 374 ? -22.781 -31.063 49.793 1.00 27.89 374 VAL A C 1
ATOM 2854 O O . VAL A 1 374 ? -22.444 -31.978 49.045 1.00 27.89 374 VAL A O 1
ATOM 2857 N N . ILE A 1 375 ? -23.611 -31.231 50.821 1.00 30.92 375 ILE A N 1
ATOM 2858 C CA . ILE A 1 375 ? -24.486 -32.393 51.011 1.00 30.92 375 ILE A CA 1
ATOM 2859 C C . ILE A 1 375 ? -25.876 -31.969 50.535 1.00 30.92 375 ILE A C 1
ATOM 2861 O O . ILE A 1 375 ? -26.391 -30.986 51.058 1.00 30.92 375 ILE A O 1
ATOM 2865 N N . TYR A 1 376 ? -26.458 -32.707 49.587 1.00 23.69 376 TYR A N 1
ATOM 2866 C CA . TYR A 1 376 ? -27.891 -33.014 49.529 1.00 23.69 376 TYR A CA 1
ATOM 2867 C C . TYR A 1 376 ? -28.086 -34.348 48.786 1.00 23.69 376 TYR A C 1
ATOM 2869 O O . TYR A 1 376 ? -27.533 -34.531 47.701 1.00 23.69 376 TYR A O 1
ATOM 2877 N N . ASN A 1 377 ? -28.896 -35.203 49.423 1.00 30.30 377 ASN A N 1
ATOM 2878 C CA . ASN A 1 377 ? -29.214 -36.626 49.213 1.00 30.30 377 ASN A CA 1
ATOM 2879 C C . ASN A 1 377 ? -28.116 -37.647 49.520 1.00 30.30 377 ASN A C 1
ATOM 2881 O O . ASN A 1 377 ? -27.252 -37.913 48.658 1.00 30.30 377 ASN A O 1
#

Organism: NCBI:txid74869